Protein AF-A0A371GMK8-F1 (afdb_monomer)

Organism: Mucuna pruriens (NCBI:txid157652)

Sequence (602 aa):
MVLFEYDIVYVNYSAIKGSALAEHLAYHPLTDPQPLYHEFPDEHTTATVEIKPQYENKWTMWFDGASNILGNRIGVVLNSPKDQCFPLSAKLGFDCTNNMEEYEACIMGLLMALEHQAKRLKVYGDSALVIYQLRGEWGTRDVKLILYHDHAKEIMRAFGAISFHHVPREENQMADALATLSATVQVNEGQEITIHVRQQSRVAYCQYLGQDTAEMDLEPWYFDIKKYLEKGEYPKGALENNKRILRRLATGYLLSGTTLYKRNADMTLLRCVDQQEAEQIIEEVHEGTFGTHANGHTLARKILRAGYYWTKVELDCYQYVRKCIKCQIHTDHINVAPHTLHNLTSPWPFSIWGIDMIGPIEPKASNGHRFILVEATFYSTITRSVVVKFIKRDIICSTQFKIRHHNSTPYHPKMNEAVEAANKNIKKIVQTVVVTYKDWQEMLPHALHGYRTSVRTSTGATPYSLVYGTKVVLPVEVEIPSLRVLAEVELEEAEWIQQRLDQLNMIDVKRLNALCHGQLYQKRIKKAFDKKVRPHIFKEGDMVLKKILPNTKDQRGKWVPKYEGSYIVKHAFSGGALILTDAEGHELKYPVNTDAVKEFFP

Solvent-accessible surface area (backbone atoms only — not comparable to full-atom values): 36196 Å² total; per-residue (Å²): 139,86,86,87,86,82,88,80,88,88,75,92,78,88,80,83,75,80,55,63,69,56,50,57,60,67,74,58,76,83,88,74,96,71,82,92,64,99,71,89,81,97,77,83,89,84,89,86,82,89,84,90,80,82,91,57,97,43,29,42,36,35,28,25,34,46,62,50,98,86,44,33,18,21,3,22,37,40,31,44,65,78,76,50,72,50,77,46,59,41,60,51,97,58,96,70,53,46,74,49,28,38,47,48,16,46,43,55,45,53,52,52,36,54,76,72,63,49,51,32,40,40,38,37,28,52,55,54,68,61,36,34,35,75,73,64,78,40,85,77,82,50,77,74,54,39,57,54,53,53,52,44,54,56,60,53,69,74,35,81,40,74,49,74,42,70,44,59,62,90,76,38,52,73,12,48,52,23,18,47,44,42,70,75,53,92,71,61,92,95,61,86,83,90,80,85,88,73,87,77,87,68,80,59,73,83,58,61,65,68,58,86,62,96,61,87,72,90,60,48,79,54,43,68,51,52,45,27,73,75,68,71,50,75,65,90,88,61,50,70,68,55,54,54,47,50,60,64,53,43,71,46,41,48,78,54,92,94,47,45,24,36,53,45,99,85,67,50,65,19,38,55,51,42,72,69,58,45,53,55,53,52,42,44,59,33,73,31,101,80,31,73,65,52,55,15,66,61,41,29,53,52,42,48,73,71,31,43,41,56,96,55,44,56,59,51,31,37,53,52,45,57,35,34,62,72,48,55,28,58,57,88,76,80,44,45,75,92,74,85,85,75,81,86,79,70,94,50,90,86,74,66,78,50,73,54,72,54,62,82,46,81,68,49,27,78,91,62,44,37,44,42,47,41,39,75,86,54,75,56,86,52,51,75,73,56,50,58,47,46,46,51,57,67,60,69,60,27,77,88,77,70,68,84,88,79,81,66,62,89,94,44,67,73,76,46,45,72,48,55,53,48,51,55,52,49,52,54,42,40,70,69,65,41,89,75,68,28,46,49,75,75,36,41,65,57,37,48,50,52,60,32,63,43,66,35,89,61,28,78,43,26,60,42,32,67,75,70,36,46,76,84,85,52,70,64,36,67,80,50,68,32,76,65,54,55,54,65,69,75,52,53,73,69,57,48,50,51,56,50,49,53,41,49,72,49,28,61,62,56,41,50,52,24,50,54,42,26,54,52,41,50,52,50,53,47,58,58,47,57,71,62,36,57,85,77,83,75,46,64,72,41,43,27,31,37,53,59,62,91,84,62,88,60,91,64,60,93,74,57,60,46,33,48,64,73,24,33,29,67,42,60,45,97,86,47,37,30,37,39,19,46,88,90,64,52,68,52,95,62,73,43,47,51,64,47,44,42,84,50,51,127

pLDDT: mean 73.66, std 19.39, range [23.44, 96.5]

Foldseek 3Di:
DDDDDDDDDDDDDDDDDPVVVVVVVVVDDDDDDDDDDPDDDPDDDDDDDDDDDDADQAKEKEKAWDDDPLATWIWMWIAGSVRDIDIDIDGDPDDDDRLVRRLVNLQVRLVVCVVVVGQHYEYEYQPPPLQCLLVVVDDDDDPVVVVSSVSSVVSVVSHNYYHYDHDHVSVRVNGVVRRVVNSVDDDDPPDDDDDDDDDPPDDDPLCVLPDDDVDPPPAFSCRQLLCCVVPVDHPVPDDVVNVVVSVVLNVQWDDDPPWIWGQDPVRQTATEDGPVRLVVLLCCCQPNPVHPLDALQVSLVVNVVVRHDDSCRSVVSNQVSQQPVVNVQADDDQADDQDDQDDPDDLAPPPDKDKDKDAQQPPAAPVGFRMWIDIPPDTDGDDPVVVVVCCVVPPVVPPPVPDDDDDDDPPCCSRRVSRVVVVVQLVVLLVVPDDPSNCSVVCSVVSVVVQQQDQDQLFRGGVVCLRQLDHDCDPVCVVVPDPVNVVCVPDDPVVNVVVSVVSVVCNSVSVVSRVVSNVVVVVVVSSVVVVSHDNDFDDQFFWKWFADDPVDDDVVPPPDGRTDATWTFHDGDPVQWTWTAHPVGDTDPDIDGNSRMDGHDD

Nearest PDB structures (foldseek):
  4e19-assembly2_B  TM=9.389E-01  e=9.738E-11  Halobacterium salinarum NRC-1
  3hst-assembly2_B  TM=9.132E-01  e=1.220E-09  Mycobacterium tuberculosis
  3hst-assembly4_D  TM=9.063E-01  e=1.809E-09  Mycobacterium tuberculosis
  2qkk-assembly6_W  TM=7.598E-01  e=2.844E-06  Homo sapiens
  2qkk-assembly4_N  TM=7.073E-01  e=1.621E-06  Homo sapiens

Structure (mmCIF, N/CA/C/O backbone):
data_AF-A0A371GMK8-F1
#
_entry.id   AF-A0A371GMK8-F1
#
loop_
_atom_site.group_PDB
_atom_site.id
_atom_site.type_symbol
_atom_site.label_atom_id
_atom_site.label_alt_id
_atom_site.label_comp_id
_atom_site.label_asym_id
_atom_site.label_entity_id
_atom_site.label_seq_id
_atom_site.pdbx_PDB_ins_code
_atom_site.Cartn_x
_atom_site.Cartn_y
_atom_site.Cartn_z
_atom_site.occupancy
_atom_site.B_iso_or_equiv
_atom_site.auth_seq_id
_atom_site.auth_comp_id
_atom_site.auth_asym_id
_atom_site.auth_atom_id
_atom_site.pdbx_PDB_model_num
ATOM 1 N N . MET A 1 1 ? -40.755 -25.800 -43.644 1.00 29.25 1 MET A N 1
ATOM 2 C CA . MET A 1 1 ? -39.446 -26.436 -43.912 1.00 29.25 1 MET A CA 1
ATOM 3 C C . MET A 1 1 ? -38.638 -25.440 -44.734 1.00 29.25 1 MET A C 1
ATOM 5 O O . MET A 1 1 ? -39.191 -24.983 -45.720 1.00 29.25 1 MET A O 1
ATOM 9 N N . VAL A 1 2 ? -37.427 -25.005 -44.374 1.00 27.36 2 VAL A N 1
ATOM 10 C CA . VAL A 1 2 ? -36.607 -25.212 -43.154 1.00 27.36 2 VAL A CA 1
ATOM 11 C C . VAL A 1 2 ? -35.685 -23.977 -42.973 1.00 27.36 2 VAL A C 1
ATOM 13 O O . VAL A 1 2 ? -35.776 -23.048 -43.769 1.00 27.36 2 VAL A O 1
ATOM 16 N N . LEU A 1 3 ? -34.869 -23.934 -41.917 1.00 24.88 3 LEU A N 1
ATOM 17 C CA . LEU A 1 3 ? -33.946 -22.838 -41.567 1.00 24.88 3 LEU A CA 1
ATOM 18 C C . LEU A 1 3 ? -32.473 -23.248 -41.847 1.00 24.88 3 LEU A C 1
ATOM 20 O O . LEU A 1 3 ? -32.212 -24.439 -41.990 1.00 24.88 3 LEU A O 1
ATOM 24 N N . PHE A 1 4 ? -31.470 -22.365 -41.925 1.00 32.91 4 PHE A N 1
ATOM 25 C CA . PHE A 1 4 ? -31.437 -20.922 -41.612 1.00 32.91 4 PHE A CA 1
ATOM 26 C C . PHE A 1 4 ? -30.683 -20.130 -42.730 1.00 32.91 4 PHE A C 1
ATOM 28 O O . PHE A 1 4 ? -30.833 -20.517 -43.884 1.00 32.91 4 PHE A O 1
ATOM 35 N N . GLU A 1 5 ? -29.942 -19.018 -42.583 1.00 31.12 5 GLU A N 1
ATOM 36 C CA . GLU A 1 5 ? -29.346 -18.319 -41.425 1.00 31.12 5 GLU A CA 1
ATOM 37 C C . GLU A 1 5 ? -29.302 -16.782 -41.642 1.00 31.12 5 GLU A C 1
ATOM 39 O O . GLU A 1 5 ? -30.121 -16.250 -42.390 1.00 31.12 5 GLU A O 1
ATOM 44 N N . TYR A 1 6 ? -28.430 -16.056 -40.932 1.00 34.12 6 TYR A N 1
ATOM 45 C CA . TYR A 1 6 ? -28.609 -14.642 -40.571 1.00 34.12 6 TYR A CA 1
ATOM 46 C C . TYR A 1 6 ? -27.600 -13.637 -41.156 1.00 34.12 6 TYR A C 1
ATOM 48 O O . TYR A 1 6 ? -26.388 -13.768 -40.978 1.00 34.12 6 TYR A O 1
ATOM 56 N N . ASP A 1 7 ? -28.135 -12.522 -41.665 1.00 34.84 7 ASP A N 1
ATOM 57 C CA . ASP A 1 7 ? -27.496 -11.202 -41.591 1.00 34.84 7 ASP A CA 1
ATOM 58 C C . ASP A 1 7 ? -27.337 -10.747 -40.128 1.00 34.84 7 ASP A C 1
ATOM 60 O O . ASP A 1 7 ? -28.240 -10.933 -39.309 1.00 34.84 7 ASP A O 1
ATOM 64 N N . ILE A 1 8 ? -26.240 -10.049 -39.806 1.00 26.70 8 ILE A N 1
ATOM 65 C CA . ILE A 1 8 ? -26.089 -9.319 -38.535 1.00 26.70 8 ILE A CA 1
ATOM 66 C C . ILE A 1 8 ? -25.799 -7.843 -38.819 1.00 26.70 8 ILE A C 1
ATOM 68 O O . ILE A 1 8 ? -24.727 -7.476 -39.302 1.00 26.70 8 ILE A O 1
ATOM 72 N N . VAL A 1 9 ? -26.745 -6.975 -38.452 1.00 30.33 9 VAL A N 1
ATOM 73 C CA . VAL A 1 9 ? -26.566 -5.517 -38.475 1.00 30.33 9 VAL A CA 1
ATOM 74 C C . VAL A 1 9 ? -25.750 -5.088 -37.253 1.00 30.33 9 VAL A C 1
ATOM 76 O O . VAL A 1 9 ? -26.203 -5.207 -36.116 1.00 30.33 9 VAL A O 1
ATOM 79 N N . TYR A 1 10 ? -24.544 -4.566 -37.480 1.00 27.50 10 TYR A N 1
ATOM 80 C CA . TYR A 1 10 ? -23.678 -4.069 -36.410 1.00 27.50 10 TYR A CA 1
ATOM 81 C C . TYR A 1 10 ? -24.149 -2.704 -35.881 1.00 27.50 10 TYR A C 1
ATOM 83 O O . TYR A 1 10 ? -24.268 -1.741 -36.640 1.00 27.50 10 TYR A O 1
ATOM 91 N N . VAL A 1 11 ? -24.357 -2.603 -34.564 1.00 28.03 11 VAL A N 1
ATOM 92 C CA . VAL A 1 11 ? -24.733 -1.363 -33.865 1.00 28.03 11 VAL A CA 1
ATOM 93 C C . VAL A 1 11 ? -23.648 -0.999 -32.848 1.00 28.03 11 VAL A C 1
ATOM 95 O O . VAL A 1 11 ? -23.206 -1.838 -32.065 1.00 28.03 11 VAL A O 1
ATOM 98 N N . ASN A 1 12 ? -23.210 0.263 -32.856 1.00 24.98 12 ASN A N 1
ATOM 99 C CA . ASN A 1 12 ? -22.135 0.748 -31.986 1.00 24.98 12 ASN A CA 1
ATOM 100 C C . ASN A 1 12 ? -22.540 0.766 -30.502 1.00 24.98 12 ASN A C 1
ATOM 102 O O . ASN A 1 12 ? -23.466 1.483 -30.125 1.00 24.98 12 ASN A O 1
ATOM 106 N N . TYR A 1 13 ? -21.742 0.119 -29.649 1.00 24.75 13 TYR A N 1
ATOM 107 C CA . TYR A 1 13 ? -21.690 0.412 -28.213 1.00 24.75 13 TYR A CA 1
ATOM 108 C C . TYR A 1 13 ? -20.521 1.357 -27.910 1.00 24.75 13 TYR A C 1
ATOM 110 O O . TYR A 1 13 ? -19.365 1.064 -28.212 1.00 24.75 13 TYR A O 1
ATOM 118 N N . SER A 1 14 ? -20.810 2.511 -27.307 1.00 32.16 14 SER A N 1
ATOM 119 C CA . SER A 1 14 ? -19.812 3.543 -27.009 1.00 32.16 14 SER A CA 1
ATOM 120 C C . SER A 1 14 ? -19.111 3.307 -25.664 1.00 32.16 14 SER A C 1
ATOM 122 O O . SER A 1 14 ? -19.607 3.735 -24.621 1.00 32.16 14 SER A O 1
ATOM 124 N N . ALA A 1 15 ? -17.938 2.669 -25.683 1.00 28.58 15 ALA A N 1
ATOM 125 C CA . ALA A 1 15 ? -17.062 2.563 -24.512 1.00 28.58 15 ALA A CA 1
ATOM 126 C C . ALA A 1 15 ? -16.266 3.865 -24.265 1.00 28.58 15 ALA A C 1
ATOM 128 O O . ALA A 1 15 ? -15.869 4.556 -25.206 1.00 28.58 15 ALA A O 1
ATOM 129 N N . ILE A 1 16 ? -16.034 4.214 -22.993 1.00 34.72 16 ILE A N 1
ATOM 130 C CA . ILE A 1 16 ? -15.416 5.489 -22.576 1.00 34.72 16 ILE A CA 1
ATOM 131 C C . ILE A 1 16 ? -13.918 5.320 -22.256 1.00 34.72 16 ILE A C 1
ATOM 133 O O . ILE A 1 16 ? -13.437 4.241 -21.919 1.00 34.72 16 ILE A O 1
ATOM 137 N N . LYS A 1 17 ? -13.166 6.412 -22.438 1.00 33.75 17 LYS A N 1
ATOM 138 C CA . LYS A 1 17 ? -11.697 6.476 -22.467 1.00 33.75 17 LYS A CA 1
ATOM 139 C C . LYS A 1 17 ? -11.039 6.220 -21.107 1.00 33.75 17 LYS A C 1
ATOM 141 O O . LYS A 1 17 ? -11.490 6.729 -20.086 1.00 33.75 17 LYS A O 1
ATOM 146 N N . GLY A 1 18 ? -9.833 5.652 -21.140 1.00 30.67 18 GLY A N 1
ATOM 147 C CA . GLY A 1 18 ? -8.887 5.658 -20.014 1.00 30.67 18 GLY A CA 1
ATOM 148 C C . GLY A 1 18 ? -8.249 7.023 -19.687 1.00 30.67 18 GLY A C 1
ATOM 149 O O . GLY A 1 18 ? -7.242 7.051 -18.987 1.00 30.67 18 GLY A O 1
ATOM 150 N N . SER A 1 19 ? -8.784 8.152 -20.182 1.00 36.00 19 SER A N 1
ATOM 151 C CA . SER A 1 19 ? -8.229 9.490 -19.899 1.00 36.00 19 SER A CA 1
ATOM 152 C C . SER A 1 19 ? -8.435 9.911 -18.444 1.00 36.00 19 SER A C 1
ATOM 154 O O . SER A 1 19 ? -7.519 10.462 -17.840 1.00 36.00 19 SER A O 1
ATOM 156 N N . ALA A 1 20 ? -9.579 9.553 -17.849 1.00 35.72 20 ALA A N 1
ATOM 157 C CA . ALA A 1 20 ? -9.951 9.963 -16.495 1.00 35.72 20 ALA A CA 1
ATOM 158 C C . ALA A 1 20 ? -8.929 9.536 -15.421 1.00 35.72 20 ALA A C 1
ATOM 160 O O . ALA A 1 20 ? -8.712 10.259 -14.450 1.00 35.72 20 ALA A O 1
ATOM 161 N N . LEU A 1 21 ? -8.253 8.394 -15.608 1.00 35.22 21 LEU A N 1
ATOM 162 C CA . LEU A 1 21 ? -7.215 7.922 -14.684 1.00 35.22 21 LEU A CA 1
ATOM 163 C C . LEU A 1 21 ? -5.913 8.741 -14.796 1.00 35.22 21 LEU A C 1
ATOM 165 O O . LEU A 1 21 ? -5.189 8.882 -13.815 1.00 35.22 21 LEU A O 1
ATOM 169 N N . ALA A 1 22 ? -5.621 9.298 -15.975 1.00 36.75 22 ALA A N 1
ATOM 170 C CA . ALA A 1 22 ? -4.493 10.206 -16.182 1.00 36.75 22 ALA A CA 1
ATOM 171 C C . ALA A 1 22 ? -4.813 11.628 -15.689 1.00 36.75 22 ALA A C 1
ATOM 173 O O . ALA A 1 22 ? -3.964 12.266 -15.074 1.00 36.75 22 ALA A O 1
ATOM 174 N N . GLU A 1 23 ? -6.045 12.099 -15.899 1.00 37.91 23 GLU A N 1
ATOM 175 C CA . GLU A 1 23 ? -6.520 13.400 -15.411 1.00 37.91 23 GLU A CA 1
ATOM 176 C C . GLU A 1 23 ? -6.554 13.444 -13.873 1.00 37.91 23 GLU A C 1
ATOM 178 O O . GLU A 1 23 ? -6.075 14.408 -13.279 1.00 37.91 23 GLU A O 1
ATOM 183 N N . HIS A 1 24 ? -7.012 12.381 -13.200 1.00 39.41 24 HIS A N 1
ATOM 184 C CA . HIS A 1 24 ? -7.031 12.330 -11.732 1.00 39.41 24 HIS A CA 1
ATOM 185 C C . HIS A 1 24 ? -5.626 12.439 -11.107 1.00 39.41 24 HIS A C 1
ATOM 187 O O . HIS A 1 24 ? -5.460 13.129 -10.102 1.00 39.41 24 HIS A O 1
ATOM 193 N N . LEU A 1 25 ? -4.611 11.829 -11.734 1.00 37.97 25 LEU A N 1
ATOM 194 C CA . LEU A 1 25 ? -3.207 11.940 -11.313 1.00 37.97 25 LEU A CA 1
ATOM 195 C C . LEU A 1 25 ? -2.590 13.317 -11.618 1.00 37.97 25 LEU A C 1
ATOM 197 O O . LEU A 1 25 ? -1.637 13.710 -10.953 1.00 37.97 25 LEU A O 1
ATOM 201 N N . ALA A 1 26 ? -3.128 14.067 -12.585 1.00 38.50 26 ALA A N 1
ATOM 202 C CA . ALA A 1 26 ? -2.687 15.430 -12.886 1.00 38.50 26 ALA A CA 1
ATOM 203 C C . ALA A 1 26 ? -3.272 16.483 -11.921 1.00 38.50 26 ALA A C 1
ATOM 205 O O . ALA A 1 26 ? -2.661 17.528 -11.713 1.00 38.50 26 ALA A O 1
ATOM 206 N N . TYR A 1 27 ? -4.432 16.214 -11.307 1.00 31.53 27 TYR A N 1
ATOM 207 C CA . TYR A 1 27 ? -5.093 17.138 -10.372 1.00 31.53 27 TYR A CA 1
ATOM 208 C C . TYR A 1 27 ? -4.591 17.070 -8.917 1.00 31.53 27 TYR A C 1
ATOM 210 O O . TYR A 1 27 ? -4.997 17.905 -8.109 1.00 31.53 27 TYR A O 1
ATOM 218 N N . HIS A 1 28 ? -3.706 16.126 -8.577 1.00 36.06 28 HIS A N 1
ATOM 219 C CA . HIS A 1 28 ? -3.144 15.975 -7.227 1.00 36.06 28 HIS A CA 1
ATOM 220 C C . HIS A 1 28 ? -1.606 15.878 -7.241 1.00 36.06 28 HIS A C 1
ATOM 222 O O . HIS A 1 28 ? -1.058 14.799 -7.004 1.00 36.06 28 HIS A O 1
ATOM 228 N N . PRO A 1 29 ? -0.885 16.985 -7.504 1.00 33.91 29 PRO A N 1
ATOM 229 C CA . PRO A 1 29 ? 0.551 17.039 -7.253 1.00 33.91 29 PRO A CA 1
ATOM 230 C C . PRO A 1 29 ? 0.831 16.890 -5.749 1.00 33.91 29 PRO A C 1
ATOM 232 O O . PRO A 1 29 ? 0.186 17.535 -4.923 1.00 33.91 29 PRO A O 1
ATOM 235 N N . LEU A 1 30 ? 1.809 16.055 -5.393 1.00 35.69 30 LEU A N 1
ATOM 236 C CA . LEU A 1 30 ? 2.304 15.951 -4.020 1.00 35.69 30 LEU A CA 1
ATOM 237 C C . LEU A 1 30 ? 3.174 17.173 -3.708 1.00 35.69 30 LEU A C 1
ATOM 239 O O . LEU A 1 30 ? 4.274 17.308 -4.239 1.00 35.69 30 LEU A O 1
ATOM 243 N N . THR A 1 31 ? 2.675 18.068 -2.860 1.00 37.25 31 THR A N 1
ATOM 244 C CA . THR A 1 31 ? 3.431 19.221 -2.365 1.00 37.25 31 THR A CA 1
ATOM 245 C C . THR A 1 31 ? 4.178 18.867 -1.084 1.00 37.25 31 THR A C 1
ATOM 247 O O . THR A 1 31 ? 3.604 18.965 -0.005 1.00 37.25 31 THR A O 1
ATOM 250 N N . ASP A 1 32 ? 5.458 18.521 -1.212 1.00 32.06 32 ASP A N 1
ATOM 251 C CA . ASP A 1 32 ? 6.490 19.006 -0.289 1.00 32.06 32 ASP A CA 1
ATOM 252 C C . ASP A 1 32 ? 7.877 18.971 -0.969 1.00 32.06 32 ASP A C 1
ATOM 254 O O . ASP A 1 32 ? 8.165 18.032 -1.719 1.00 32.06 32 ASP A O 1
ATOM 258 N N . PRO A 1 33 ? 8.738 19.990 -0.779 1.00 38.16 33 PRO A N 1
ATOM 259 C CA . PRO A 1 33 ? 10.019 20.083 -1.472 1.00 38.16 33 PRO A CA 1
ATOM 260 C C . PRO A 1 33 ? 11.140 19.356 -0.711 1.00 38.16 33 PRO A C 1
ATOM 262 O O . PRO A 1 33 ? 11.664 19.855 0.284 1.00 38.16 33 PRO A O 1
ATOM 265 N N . GLN A 1 34 ? 11.578 18.209 -1.232 1.00 29.97 34 GLN A N 1
ATOM 266 C CA . GLN A 1 34 ? 12.856 17.583 -0.870 1.00 29.97 34 GLN A CA 1
ATOM 267 C C . GLN A 1 34 ? 13.809 17.556 -2.082 1.00 29.97 34 GLN A C 1
ATOM 269 O O . GLN A 1 34 ? 13.345 17.619 -3.224 1.00 29.97 34 GLN A O 1
ATOM 274 N N . PRO A 1 35 ? 15.140 17.578 -1.861 1.00 29.05 35 PRO A N 1
ATOM 275 C CA . PRO A 1 35 ? 16.109 17.923 -2.902 1.00 29.05 35 PRO A CA 1
ATOM 276 C C . PRO A 1 35 ? 16.185 16.905 -4.047 1.00 29.05 35 PRO A C 1
ATOM 278 O O . PRO A 1 35 ? 16.013 15.703 -3.858 1.00 29.05 35 PRO A O 1
ATOM 281 N N . LEU A 1 36 ? 16.497 17.416 -5.243 1.00 27.81 36 LEU A N 1
ATOM 282 C CA . LEU A 1 36 ? 16.625 16.644 -6.480 1.00 27.81 36 LEU A CA 1
ATOM 283 C C . LEU A 1 36 ? 17.795 15.650 -6.423 1.00 27.81 36 LEU A C 1
ATOM 285 O O . LEU A 1 36 ? 18.936 16.004 -6.711 1.00 27.81 36 LEU A O 1
ATOM 289 N N . TYR A 1 37 ? 17.484 14.385 -6.146 1.00 25.62 37 TYR A N 1
ATOM 290 C CA . TYR A 1 37 ? 18.328 13.251 -6.515 1.00 25.62 37 TYR A CA 1
ATOM 291 C C . TYR A 1 37 ? 17.810 12.652 -7.829 1.00 25.62 37 TYR A C 1
ATOM 293 O O . TYR A 1 37 ? 16.623 12.366 -7.970 1.00 25.62 37 TYR A O 1
ATOM 301 N N . HIS A 1 38 ? 18.691 12.502 -8.820 1.00 31.52 38 HIS A N 1
ATOM 302 C CA . HIS A 1 38 ? 18.325 12.165 -10.204 1.00 31.52 38 HIS A CA 1
ATOM 303 C C . HIS A 1 38 ? 18.179 10.654 -10.476 1.00 31.52 38 HIS A C 1
ATOM 305 O O . HIS A 1 38 ? 18.562 10.161 -11.535 1.00 31.52 38 HIS A O 1
ATOM 311 N N . GLU A 1 39 ? 17.553 9.927 -9.552 1.00 30.17 39 GLU A N 1
ATOM 312 C CA . GLU A 1 39 ? 17.098 8.546 -9.751 1.00 30.17 39 GLU A CA 1
ATOM 313 C C . GLU A 1 39 ? 15.608 8.449 -9.382 1.00 30.17 39 GLU A C 1
ATOM 315 O O . GLU A 1 39 ? 15.138 9.183 -8.518 1.00 30.17 39 GLU A O 1
ATOM 320 N N . PHE A 1 40 ? 14.838 7.588 -10.061 1.00 31.05 40 PHE A N 1
ATOM 321 C CA . PHE A 1 40 ? 13.386 7.439 -9.852 1.00 31.05 40 PHE A CA 1
ATOM 322 C C . PHE A 1 40 ? 13.070 6.101 -9.148 1.00 31.05 40 PHE A C 1
ATOM 324 O O . PHE A 1 40 ? 13.074 5.070 -9.830 1.00 31.05 40 PHE A O 1
ATOM 331 N N . PRO A 1 41 ? 12.769 6.080 -7.833 1.00 34.69 41 PRO A N 1
ATOM 332 C CA . PRO A 1 41 ? 12.475 4.860 -7.087 1.00 34.69 41 PRO A CA 1
ATOM 333 C C . PRO A 1 41 ? 10.975 4.749 -6.751 1.00 34.69 41 PRO A C 1
ATOM 335 O O . PRO A 1 41 ? 10.469 5.432 -5.863 1.00 34.69 41 PRO A O 1
ATOM 338 N N . ASP A 1 42 ? 10.260 3.858 -7.443 1.00 29.08 42 ASP A N 1
ATOM 339 C CA . ASP A 1 42 ? 8.850 3.542 -7.155 1.00 29.08 42 ASP A CA 1
ATOM 340 C C . ASP A 1 42 ? 8.728 2.528 -5.992 1.00 29.08 42 ASP A C 1
ATOM 342 O O . ASP A 1 42 ? 8.452 1.346 -6.213 1.00 29.08 42 ASP A O 1
ATOM 346 N N . GLU A 1 43 ? 8.895 2.974 -4.743 1.00 34.34 43 GLU A N 1
ATOM 347 C CA . GLU A 1 43 ? 8.590 2.164 -3.551 1.00 34.34 43 GLU A CA 1
ATOM 348 C C . GLU A 1 43 ? 7.599 2.846 -2.603 1.00 34.34 43 GLU A C 1
ATOM 350 O O . GLU A 1 43 ? 7.723 4.032 -2.328 1.00 34.34 43 GLU A O 1
ATOM 355 N N . HIS A 1 44 ? 6.659 2.063 -2.050 1.00 29.61 44 HIS A N 1
ATOM 356 C CA . HIS A 1 44 ? 6.308 2.091 -0.621 1.00 29.61 44 HIS A CA 1
ATOM 357 C C . HIS A 1 44 ? 5.335 0.957 -0.223 1.00 29.61 44 HIS A C 1
ATOM 359 O O . HIS A 1 44 ? 4.348 0.673 -0.902 1.00 29.61 44 HIS A O 1
ATOM 365 N N . THR A 1 45 ? 5.612 0.379 0.952 1.00 26.75 45 THR A N 1
ATOM 366 C CA . THR A 1 45 ? 4.714 -0.391 1.838 1.00 26.75 45 THR A CA 1
ATOM 367 C C . THR A 1 45 ? 4.137 -1.726 1.334 1.00 26.75 45 THR A C 1
ATOM 369 O O . THR A 1 45 ? 3.102 -1.800 0.669 1.00 26.75 45 THR A O 1
ATOM 372 N N . THR A 1 46 ? 4.701 -2.829 1.839 1.00 24.19 46 THR A N 1
ATOM 373 C CA . THR A 1 46 ? 4.097 -4.170 1.793 1.00 24.19 46 THR A CA 1
ATOM 374 C C . THR A 1 46 ? 3.810 -4.730 3.188 1.00 24.19 46 THR A C 1
ATOM 376 O O . THR A 1 46 ? 4.724 -5.182 3.862 1.00 24.19 46 THR A O 1
ATOM 379 N N . ALA A 1 47 ? 2.533 -4.824 3.571 1.00 25.23 47 ALA A N 1
ATOM 380 C CA . ALA A 1 47 ? 2.087 -5.748 4.624 1.00 25.23 47 ALA A CA 1
ATOM 381 C C . ALA A 1 47 ? 1.753 -7.128 4.022 1.00 25.23 47 ALA A C 1
ATOM 383 O O . ALA A 1 47 ? 1.293 -7.191 2.875 1.00 25.23 47 ALA A O 1
ATOM 384 N N . THR A 1 48 ? 1.959 -8.213 4.767 1.00 26.77 48 THR A N 1
ATOM 385 C CA . THR A 1 48 ? 1.726 -9.600 4.323 1.00 26.77 48 THR A CA 1
ATOM 386 C C . THR A 1 48 ? 0.865 -10.325 5.359 1.00 26.77 48 THR A C 1
ATOM 388 O O . THR A 1 48 ? 1.019 -10.085 6.550 1.00 26.77 48 THR A O 1
ATOM 391 N N . VAL A 1 49 ? -0.057 -11.179 4.907 1.00 23.44 49 VAL A N 1
ATOM 392 C CA . VAL A 1 49 ? -0.880 -12.051 5.761 1.00 23.44 49 VAL A CA 1
ATOM 393 C C . VAL A 1 49 ? -0.829 -13.454 5.169 1.00 23.44 49 VAL A C 1
ATOM 395 O O . VAL A 1 49 ? -1.015 -13.621 3.963 1.00 23.44 49 VAL A O 1
ATOM 398 N N . GLU A 1 50 ? -0.539 -14.439 6.012 1.00 27.36 50 GLU A N 1
ATOM 399 C CA . GLU A 1 50 ? -0.386 -15.844 5.634 1.00 27.36 50 GLU A CA 1
ATOM 400 C C . GLU A 1 50 ? -1.721 -16.600 5.618 1.00 27.36 50 GLU A C 1
ATOM 402 O O . GLU A 1 50 ? -2.682 -16.227 6.291 1.00 27.36 50 GLU A O 1
ATOM 407 N N . ILE A 1 51 ? -1.753 -17.723 4.895 1.00 25.20 51 ILE A N 1
ATOM 408 C CA . ILE A 1 51 ? -2.828 -18.717 4.960 1.00 25.20 51 ILE A CA 1
ATOM 409 C C . ILE A 1 51 ? -2.179 -20.081 5.220 1.00 25.20 51 ILE A C 1
ATOM 411 O O . ILE A 1 51 ? -1.502 -20.619 4.346 1.00 25.20 51 ILE A O 1
ATOM 415 N N . LYS A 1 52 ? -2.390 -20.650 6.413 1.00 27.11 52 LYS A N 1
ATOM 416 C CA . LYS A 1 52 ? -1.897 -21.988 6.787 1.00 27.11 52 LYS A CA 1
ATOM 417 C C . LYS A 1 52 ? -2.898 -23.088 6.394 1.00 27.11 52 LYS A C 1
ATOM 419 O O . LYS A 1 52 ? -4.061 -22.991 6.787 1.00 27.11 52 LYS A O 1
ATOM 424 N N . PRO A 1 53 ? -2.467 -24.169 5.715 1.00 32.38 53 PRO A N 1
ATOM 425 C CA . PRO A 1 53 ? -3.290 -25.356 5.507 1.00 32.38 53 PRO A CA 1
ATOM 426 C C . PRO A 1 53 ? -2.804 -26.585 6.302 1.00 32.38 53 PRO A C 1
ATOM 428 O O . PRO A 1 53 ? -1.749 -27.136 6.017 1.00 32.38 53 PRO A O 1
ATOM 431 N N . GLN A 1 54 ? -3.675 -27.051 7.204 1.00 31.03 54 GLN A N 1
ATOM 432 C CA . GLN A 1 54 ? -3.913 -28.451 7.613 1.00 31.03 54 GLN A CA 1
ATOM 433 C C . GLN A 1 54 ? -2.780 -29.295 8.251 1.00 31.03 54 GLN A C 1
ATOM 435 O O . GLN A 1 54 ? -1.631 -29.347 7.824 1.00 31.03 54 GLN A O 1
ATOM 440 N N . TYR A 1 55 ? -3.169 -30.034 9.295 1.00 37.91 55 TYR A N 1
ATOM 441 C CA . TYR A 1 55 ? -2.287 -30.810 10.165 1.00 37.91 55 TYR A CA 1
ATOM 442 C C . TYR A 1 55 ? -1.761 -32.101 9.515 1.00 37.91 55 TYR A C 1
ATOM 444 O O . TYR A 1 55 ? -2.517 -33.035 9.248 1.00 37.91 55 TYR A O 1
ATOM 452 N N . GLU A 1 56 ? -0.437 -32.218 9.413 1.00 49.09 56 GLU A N 1
ATOM 453 C CA . GLU A 1 56 ? 0.244 -33.512 9.510 1.00 49.09 56 GLU A CA 1
ATOM 454 C C . GLU A 1 56 ? 0.787 -33.690 10.934 1.00 49.09 56 GLU A C 1
ATOM 456 O O . GLU A 1 56 ? 1.153 -32.716 11.587 1.00 49.09 56 GLU A O 1
ATOM 461 N N . ASN A 1 57 ? 0.933 -34.932 11.402 1.00 62.66 57 ASN A N 1
ATOM 462 C CA . ASN A 1 57 ? 1.466 -35.224 12.738 1.00 62.66 57 ASN A CA 1
ATOM 463 C C . ASN A 1 57 ? 3.012 -35.086 12.776 1.00 62.66 57 ASN A C 1
ATOM 465 O O . ASN A 1 57 ? 3.745 -36.078 12.852 1.00 62.66 57 ASN A O 1
ATOM 469 N N . LYS A 1 58 ? 3.508 -33.854 12.587 1.00 80.56 58 LYS A N 1
ATOM 470 C CA . LYS A 1 58 ? 4.923 -33.466 12.418 1.00 80.56 58 LYS A CA 1
ATOM 471 C C . LYS A 1 58 ? 5.186 -32.137 13.135 1.00 80.56 58 LYS A C 1
ATOM 473 O O . LYS A 1 58 ? 4.365 -31.232 13.042 1.00 80.56 58 LYS A O 1
ATOM 478 N N . TRP A 1 59 ? 6.321 -32.013 13.818 1.00 93.25 59 TRP A N 1
ATOM 479 C CA . TRP A 1 59 ? 6.746 -30.748 14.429 1.00 93.25 59 TRP A CA 1
ATOM 480 C C . TRP A 1 59 ? 7.298 -29.795 13.359 1.00 93.25 59 TRP A C 1
ATOM 482 O O . TRP A 1 59 ? 7.865 -30.254 12.360 1.00 93.25 59 TRP A O 1
ATOM 492 N N . THR A 1 60 ? 7.183 -28.483 13.577 1.00 93.75 60 THR A N 1
ATOM 493 C CA . THR A 1 60 ? 7.860 -27.465 12.751 1.00 93.75 60 THR A CA 1
ATOM 494 C C . THR A 1 60 ? 8.746 -26.580 13.614 1.00 93.75 60 THR A C 1
ATOM 496 O O . THR A 1 60 ? 8.255 -26.026 14.592 1.00 93.75 60 THR A O 1
ATOM 499 N N . MET A 1 61 ? 9.999 -26.395 13.224 1.00 94.94 61 MET A N 1
ATOM 500 C CA . MET A 1 61 ? 10.952 -25.477 13.845 1.00 94.94 61 MET A CA 1
ATOM 501 C C . MET A 1 61 ? 11.293 -24.366 12.853 1.00 94.94 61 MET A C 1
ATOM 503 O O . MET A 1 61 ? 11.527 -24.655 11.683 1.00 94.94 61 MET A O 1
ATOM 507 N N . TRP A 1 62 ? 11.354 -23.129 13.330 1.00 96.50 62 TRP A N 1
ATOM 508 C CA . TRP A 1 62 ? 11.811 -21.948 12.595 1.00 96.50 62 TRP A CA 1
ATOM 509 C C . TRP A 1 62 ? 12.982 -21.336 13.362 1.00 96.50 62 TRP A C 1
ATOM 511 O O . TRP A 1 62 ? 12.938 -21.344 14.594 1.00 96.50 62 TRP A O 1
ATOM 521 N N . PHE A 1 63 ? 14.012 -20.840 12.677 1.00 95.75 63 PHE A N 1
ATOM 522 C CA . PHE A 1 63 ? 15.191 -20.232 13.307 1.00 95.75 63 PHE A CA 1
ATOM 523 C C . PHE A 1 63 ? 15.682 -18.997 12.534 1.00 95.75 63 PHE A C 1
ATOM 525 O O . PHE A 1 63 ? 15.491 -18.930 11.323 1.00 95.75 63 PHE A O 1
ATOM 532 N N . ASP A 1 64 ? 16.314 -18.051 13.232 1.00 94.25 64 ASP A N 1
ATOM 533 C CA . ASP A 1 64 ? 16.991 -16.865 12.674 1.00 94.25 64 ASP A CA 1
ATOM 534 C C . ASP A 1 64 ? 18.211 -16.485 13.538 1.00 94.25 64 ASP A C 1
ATOM 536 O O . ASP A 1 64 ? 18.156 -16.603 14.771 1.00 94.25 64 ASP A O 1
ATOM 540 N N . GLY A 1 65 ? 19.294 -16.031 12.896 1.00 89.38 65 GLY A N 1
ATOM 541 C CA . GLY A 1 65 ? 20.513 -15.514 13.535 1.00 89.38 65 GLY A CA 1
ATOM 542 C C . GLY A 1 65 ? 20.853 -14.084 13.086 1.00 89.38 65 GLY A C 1
ATOM 543 O O . GLY A 1 65 ? 21.002 -13.816 11.893 1.00 89.38 65 GLY A O 1
ATOM 544 N N . ALA A 1 66 ? 21.020 -13.159 14.039 1.00 84.75 66 ALA A N 1
ATOM 545 C CA . ALA A 1 66 ? 20.974 -11.714 13.782 1.00 84.75 66 ALA A CA 1
ATOM 546 C C . ALA A 1 66 ? 22.221 -10.942 14.269 1.00 84.75 66 ALA A C 1
ATOM 548 O O . ALA A 1 66 ? 22.173 -10.204 15.261 1.00 84.75 66 ALA A O 1
ATOM 549 N N . SER A 1 67 ? 23.312 -11.012 13.504 1.00 80.56 67 SER A N 1
ATOM 550 C CA . SER A 1 67 ? 24.599 -10.387 13.844 1.00 80.56 67 SER A CA 1
ATOM 551 C C . SER A 1 67 ? 24.607 -8.872 13.602 1.00 80.56 67 SER A C 1
ATOM 553 O O . SER A 1 67 ? 24.432 -8.427 12.465 1.00 80.56 67 SER A O 1
ATOM 555 N N . ASN A 1 68 ? 24.806 -8.040 14.637 1.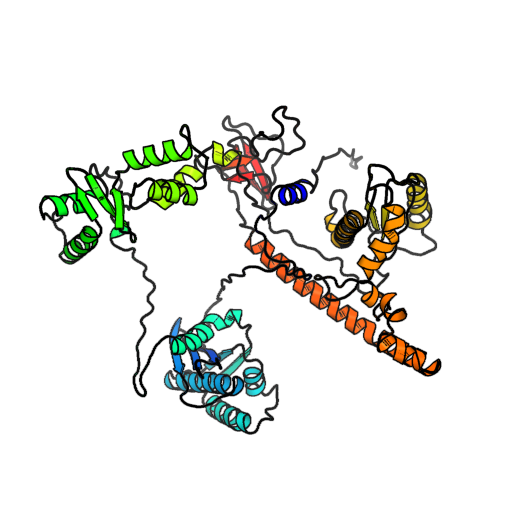00 75.44 68 ASN A N 1
ATOM 556 C CA . ASN A 1 68 ? 24.976 -6.586 14.464 1.00 75.44 68 ASN A CA 1
ATOM 557 C C . ASN A 1 68 ? 25.687 -5.890 15.649 1.00 75.44 68 ASN A C 1
ATOM 559 O O . ASN A 1 68 ? 26.139 -6.518 16.599 1.00 75.44 68 ASN A O 1
ATOM 563 N N . ILE A 1 69 ? 25.753 -4.552 15.608 1.00 66.69 69 ILE A N 1
ATOM 564 C CA . ILE A 1 69 ? 26.412 -3.685 16.609 1.00 66.69 69 ILE A CA 1
ATOM 565 C C . ILE A 1 69 ? 25.845 -3.873 18.039 1.00 66.69 69 ILE A C 1
ATOM 567 O O . ILE A 1 69 ? 26.527 -3.581 19.017 1.00 66.69 69 ILE A O 1
ATOM 571 N N . LEU A 1 70 ? 24.616 -4.385 18.190 1.00 63.44 70 LEU A N 1
ATOM 572 C CA . LEU A 1 70 ? 23.993 -4.683 19.491 1.00 63.44 70 LEU A CA 1
ATOM 573 C C . LEU A 1 70 ? 24.387 -6.075 20.042 1.00 63.44 70 LEU A C 1
ATOM 575 O O . LEU A 1 70 ? 23.879 -6.512 21.082 1.00 63.44 70 LEU A O 1
ATOM 579 N N . GLY A 1 71 ? 25.296 -6.767 19.352 1.00 75.62 71 GLY A N 1
ATOM 580 C CA . GLY A 1 71 ? 25.782 -8.109 19.648 1.00 75.62 71 GLY A CA 1
ATOM 581 C C . GLY A 1 71 ? 25.098 -9.191 18.814 1.00 75.62 71 GLY A C 1
ATOM 582 O O . GLY A 1 71 ? 24.355 -8.910 17.873 1.00 75.62 71 GLY A O 1
ATOM 583 N N . ASN A 1 72 ? 25.340 -10.431 19.226 1.00 84.00 72 ASN A N 1
ATOM 584 C CA . ASN A 1 72 ? 25.048 -11.644 18.467 1.00 84.00 72 ASN A CA 1
ATOM 585 C C . ASN A 1 72 ? 23.836 -12.342 19.103 1.00 84.00 72 ASN A C 1
ATOM 587 O O . ASN A 1 72 ? 23.750 -12.414 20.335 1.00 84.00 72 ASN A O 1
ATOM 591 N N . ARG A 1 73 ? 22.840 -12.764 18.320 1.00 88.31 73 ARG A N 1
ATOM 592 C CA . ARG A 1 73 ? 21.507 -13.143 18.834 1.00 88.31 73 ARG A CA 1
ATOM 593 C C . ARG A 1 73 ? 20.836 -14.210 17.984 1.00 88.31 73 ARG A C 1
ATOM 595 O O . ARG A 1 73 ? 20.985 -14.224 16.767 1.00 88.31 73 ARG A O 1
ATOM 602 N N . ILE A 1 74 ? 20.032 -15.042 18.642 1.00 90.75 74 ILE A N 1
ATOM 603 C CA . ILE A 1 74 ? 19.287 -16.132 18.009 1.00 90.75 74 ILE A CA 1
ATOM 604 C C . ILE A 1 74 ? 17.813 -16.113 18.425 1.00 90.75 74 ILE A C 1
ATOM 606 O O . ILE A 1 74 ? 17.483 -15.834 19.584 1.00 90.75 74 ILE A O 1
ATOM 610 N N . GLY A 1 75 ? 16.935 -16.435 17.479 1.00 91.75 75 GLY A N 1
ATOM 611 C CA . GLY A 1 75 ? 15.501 -16.617 17.687 1.00 91.75 75 GLY A CA 1
ATOM 612 C C . GLY A 1 75 ? 15.046 -17.969 17.151 1.00 91.75 75 GLY A C 1
ATOM 613 O O . GLY A 1 75 ? 15.452 -18.370 16.063 1.00 91.75 75 GLY A O 1
ATOM 614 N N . VAL A 1 76 ? 14.210 -18.686 17.907 1.00 93.12 76 VAL A N 1
ATOM 615 C CA . VAL A 1 76 ? 13.690 -20.007 17.517 1.00 93.12 76 VAL A CA 1
ATOM 616 C C . VAL A 1 76 ? 12.206 -20.130 17.858 1.00 93.12 76 VAL A C 1
ATOM 618 O O . VAL A 1 76 ? 11.776 -19.762 18.949 1.00 93.12 76 VAL A O 1
ATOM 621 N N . VAL A 1 77 ? 11.423 -20.708 16.945 1.00 92.75 77 VAL A N 1
ATOM 622 C CA . VAL A 1 77 ? 10.009 -21.050 17.156 1.00 92.75 77 VAL A CA 1
ATOM 623 C C . VAL A 1 77 ? 9.793 -22.537 16.897 1.00 92.75 77 VAL A C 1
ATOM 625 O O . VAL A 1 77 ? 9.794 -22.975 15.746 1.00 92.75 77 VAL A O 1
ATOM 628 N N . LEU A 1 78 ? 9.553 -23.320 17.948 1.00 92.81 78 LEU A N 1
ATOM 629 C CA . LEU A 1 78 ? 9.182 -24.729 17.831 1.00 92.81 78 LEU A CA 1
ATOM 630 C C . LEU A 1 78 ? 7.665 -24.896 18.007 1.00 92.81 78 LEU A C 1
ATOM 632 O O . LEU A 1 78 ? 7.117 -24.618 19.068 1.00 92.81 78 LEU A O 1
ATOM 636 N N . ASN A 1 79 ? 6.973 -25.395 16.983 1.00 91.50 79 ASN A N 1
ATOM 637 C CA . ASN A 1 79 ? 5.548 -25.725 17.043 1.00 91.50 79 ASN A CA 1
ATOM 638 C C . ASN A 1 79 ? 5.345 -27.242 17.079 1.00 91.50 79 ASN A C 1
ATOM 640 O O . ASN A 1 79 ? 5.865 -27.985 16.237 1.00 91.50 79 ASN A O 1
ATOM 644 N N . SER A 1 80 ? 4.534 -27.684 18.035 1.00 89.00 80 SER A N 1
ATOM 645 C CA . SER A 1 80 ? 4.050 -29.062 18.132 1.00 89.00 80 SER A CA 1
ATOM 646 C C . SER A 1 80 ? 2.950 -29.375 17.105 1.00 89.00 80 SER A C 1
ATOM 648 O O . SER A 1 80 ? 2.248 -28.466 16.666 1.00 89.00 80 SER A O 1
ATOM 650 N N . PRO A 1 81 ? 2.672 -30.664 16.820 1.00 83.00 81 PRO A N 1
ATOM 651 C CA . PRO A 1 81 ? 1.504 -31.095 16.038 1.00 83.00 81 PRO A CA 1
ATOM 652 C C . PRO A 1 81 ? 0.129 -30.761 16.655 1.00 83.00 81 PRO A C 1
ATOM 654 O O . PRO A 1 81 ? -0.894 -31.186 16.123 1.00 83.00 81 PRO A O 1
ATOM 657 N N . LYS A 1 82 ? 0.095 -30.081 17.811 1.00 79.44 82 LYS A N 1
ATOM 658 C CA . LYS A 1 82 ? -1.111 -29.643 18.533 1.00 79.44 82 LYS A CA 1
ATOM 659 C C . LYS A 1 82 ? -1.216 -28.109 18.600 1.00 79.44 82 LYS A C 1
ATOM 661 O O . LYS A 1 82 ? -1.880 -27.593 19.494 1.00 79.44 82 LYS A O 1
ATOM 666 N N . ASP A 1 83 ? -0.490 -27.401 17.734 1.00 73.38 83 ASP A N 1
ATOM 667 C CA . ASP A 1 83 ? -0.371 -25.934 17.676 1.00 73.38 83 ASP A CA 1
ATOM 668 C C . ASP A 1 83 ? 0.072 -25.251 18.991 1.00 73.38 83 ASP A C 1
ATOM 670 O O . ASP A 1 83 ? -0.015 -24.033 19.140 1.00 73.38 83 ASP A O 1
ATOM 674 N N . GLN A 1 84 ? 0.643 -26.007 19.939 1.00 83.38 84 GLN A N 1
ATOM 675 C CA . GLN A 1 84 ? 1.417 -25.418 21.035 1.00 83.38 84 GLN A CA 1
ATOM 676 C C . GLN A 1 84 ? 2.754 -24.919 20.478 1.00 83.38 84 GLN A C 1
ATOM 678 O O . GLN A 1 84 ? 3.506 -25.711 19.900 1.00 83.38 84 GLN A O 1
ATOM 683 N N . CYS A 1 85 ? 3.008 -23.624 20.661 1.00 85.38 85 CYS A N 1
ATOM 684 C CA . CYS A 1 85 ? 4.210 -22.905 20.252 1.00 85.38 85 CYS A CA 1
ATOM 685 C C . CYS A 1 85 ? 5.151 -22.714 21.450 1.00 85.38 85 CYS A C 1
ATOM 687 O O . CYS A 1 85 ? 4.733 -22.212 22.494 1.00 85.38 85 CYS A O 1
ATOM 689 N N . PHE A 1 86 ? 6.424 -23.047 21.259 1.00 88.69 86 PHE A N 1
ATOM 690 C CA . PHE A 1 86 ? 7.519 -22.904 22.213 1.00 88.69 86 PHE A CA 1
ATOM 691 C C . PHE A 1 86 ? 8.549 -21.926 21.613 1.00 88.69 86 PHE A C 1
ATOM 693 O O . PHE A 1 86 ? 9.332 -22.317 20.743 1.00 88.69 86 PHE A O 1
ATOM 700 N N . PRO A 1 87 ? 8.489 -20.630 21.975 1.00 89.69 87 PRO A N 1
ATOM 701 C CA . PRO A 1 87 ? 9.432 -19.625 21.501 1.00 89.69 87 PRO A CA 1
ATOM 702 C C . PRO A 1 87 ? 10.680 -19.570 22.392 1.00 89.69 87 PRO A C 1
ATOM 704 O O . PRO A 1 87 ? 10.572 -19.589 23.617 1.00 89.69 87 PRO A O 1
ATOM 707 N N . LEU A 1 88 ? 11.850 -19.408 21.778 1.00 87.50 88 LEU A N 1
ATOM 708 C CA . LEU A 1 88 ? 13.117 -19.112 22.445 1.00 87.50 88 LEU A CA 1
ATOM 709 C C . LEU A 1 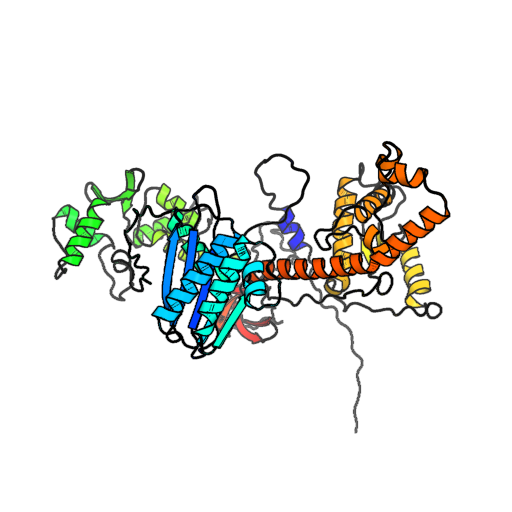88 ? 13.757 -17.876 21.805 1.00 87.50 88 LEU A C 1
ATOM 711 O O . LEU A 1 88 ? 13.716 -17.685 20.592 1.00 87.50 88 LEU A O 1
ATOM 715 N N . SER A 1 89 ? 14.368 -17.048 22.642 1.00 89.12 89 SER A N 1
ATOM 716 C CA . SER A 1 89 ? 15.122 -15.858 22.256 1.00 89.12 89 SER A CA 1
ATOM 717 C C . SER A 1 89 ? 16.349 -15.798 23.154 1.00 89.12 89 SER A C 1
ATOM 719 O O . SER A 1 89 ? 16.197 -15.759 24.375 1.00 89.12 89 SER A O 1
ATOM 721 N N . ALA A 1 90 ? 17.548 -15.770 22.577 1.00 84.50 90 ALA A N 1
ATOM 722 C CA . ALA A 1 90 ? 18.794 -15.702 23.335 1.00 84.50 90 ALA A CA 1
ATOM 723 C C . ALA A 1 90 ? 19.769 -14.678 22.740 1.00 84.50 90 ALA A C 1
ATOM 725 O O . ALA A 1 90 ? 19.667 -14.279 21.576 1.00 84.50 90 ALA A O 1
ATOM 726 N N . LYS A 1 91 ? 20.717 -14.241 23.571 1.00 85.81 91 LYS A N 1
ATOM 727 C CA . LYS A 1 91 ? 21.868 -13.426 23.183 1.00 85.81 91 LYS A CA 1
ATOM 728 C C . LYS A 1 91 ? 23.127 -14.256 23.408 1.00 85.81 91 LYS A C 1
ATOM 730 O O . LYS A 1 91 ? 23.300 -14.815 24.487 1.00 85.81 91 LYS A O 1
ATOM 735 N N . LEU A 1 92 ? 23.990 -14.332 22.402 1.00 84.06 92 LEU A N 1
ATOM 736 C CA . LEU A 1 92 ? 25.261 -15.040 22.487 1.00 84.06 92 LEU A CA 1
ATOM 737 C C . LEU A 1 92 ? 26.304 -14.116 23.130 1.00 84.06 92 LEU A C 1
ATOM 739 O O . LEU A 1 92 ? 26.485 -12.973 22.708 1.00 84.06 92 LEU A O 1
ATOM 743 N N . GLY A 1 93 ? 26.982 -14.608 24.169 1.00 80.00 93 GLY A N 1
ATOM 744 C CA . GLY A 1 93 ? 28.016 -13.872 24.910 1.00 80.00 93 GLY A CA 1
ATOM 745 C C . GLY A 1 93 ? 29.399 -13.872 24.246 1.00 80.00 93 GLY A C 1
ATOM 746 O O . GLY A 1 93 ? 30.389 -13.594 24.914 1.00 80.00 93 GLY A O 1
ATOM 747 N N . PHE A 1 94 ? 29.487 -14.246 22.968 1.00 82.81 94 PHE A N 1
ATOM 748 C CA . PHE A 1 94 ? 30.739 -14.499 22.252 1.00 82.81 94 PHE A CA 1
ATOM 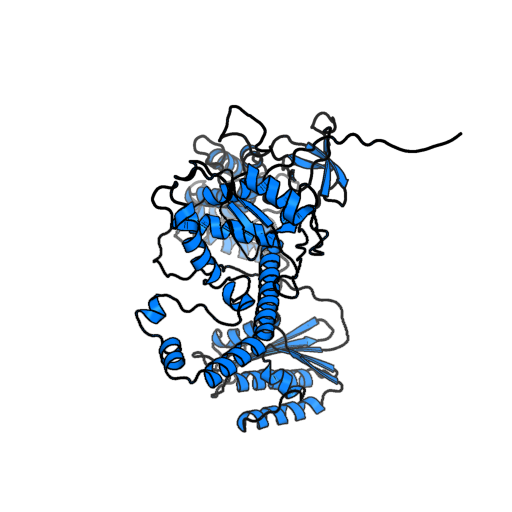749 C C . PHE A 1 94 ? 30.662 -14.058 20.785 1.00 82.81 94 PHE A C 1
ATOM 751 O O . PHE A 1 94 ? 29.585 -14.022 20.182 1.00 82.81 94 PHE A O 1
ATOM 758 N N . ASP A 1 95 ? 31.819 -13.722 20.209 1.00 80.12 95 ASP A N 1
ATOM 759 C CA . ASP A 1 95 ? 31.927 -13.180 18.853 1.00 80.12 95 ASP A CA 1
ATOM 760 C C . ASP A 1 95 ? 31.633 -14.228 17.772 1.00 80.12 95 ASP A C 1
ATOM 762 O O . ASP A 1 95 ? 32.338 -15.231 17.628 1.00 80.12 95 ASP A O 1
ATOM 766 N N . CYS A 1 96 ? 30.605 -13.950 16.973 1.00 82.81 96 CYS A N 1
ATOM 767 C CA . CYS A 1 96 ? 30.147 -14.766 15.858 1.00 82.81 96 CYS A CA 1
ATOM 768 C C . CYS A 1 96 ? 30.249 -13.993 14.534 1.00 82.81 96 CYS A C 1
ATOM 770 O O . CYS A 1 96 ? 30.420 -12.776 14.504 1.00 82.81 96 CYS A O 1
ATOM 772 N N . THR A 1 97 ? 30.117 -14.703 13.414 1.00 85.56 97 THR A N 1
ATOM 773 C CA . THR A 1 97 ? 29.675 -14.097 12.147 1.00 85.56 97 THR A CA 1
ATOM 774 C C . THR A 1 97 ? 28.218 -14.481 11.906 1.00 85.56 97 THR A C 1
ATOM 776 O O . THR A 1 97 ? 27.762 -15.474 12.471 1.00 85.56 97 THR A O 1
ATOM 779 N N . ASN A 1 98 ? 27.495 -13.775 11.027 1.00 86.62 98 ASN A N 1
ATOM 780 C CA . ASN A 1 98 ? 26.079 -14.079 10.770 1.00 86.62 98 ASN A CA 1
ATOM 781 C C . ASN A 1 98 ? 25.841 -15.567 10.448 1.00 86.62 98 ASN A C 1
ATOM 783 O O . ASN A 1 98 ? 24.973 -16.188 11.041 1.00 86.62 98 ASN A O 1
ATOM 787 N N . ASN A 1 99 ? 26.690 -16.178 9.612 1.00 89.81 99 ASN A N 1
ATOM 788 C CA . ASN A 1 99 ? 26.600 -17.609 9.292 1.00 89.81 99 ASN A CA 1
ATOM 789 C C . ASN A 1 99 ? 26.767 -18.527 10.521 1.00 89.81 99 ASN A C 1
ATOM 791 O O . ASN A 1 99 ? 26.239 -19.632 10.514 1.00 89.81 99 ASN A O 1
ATOM 795 N N . MET A 1 100 ? 27.518 -18.113 11.547 1.00 89.50 100 MET A N 1
ATOM 796 C CA . MET A 1 100 ? 27.681 -18.877 12.792 1.00 89.50 100 MET A CA 1
ATOM 797 C C . MET A 1 100 ? 26.453 -18.729 13.692 1.00 89.50 100 MET A C 1
ATOM 799 O O . MET A 1 100 ? 26.000 -19.724 14.239 1.00 89.50 100 MET A O 1
ATOM 803 N N . GLU A 1 101 ? 25.867 -17.532 13.786 1.00 89.94 101 GLU A N 1
ATOM 804 C CA . GLU A 1 101 ? 24.630 -17.297 14.556 1.00 89.94 101 GLU A CA 1
ATOM 805 C C . GLU A 1 101 ? 23.444 -18.070 13.978 1.00 89.94 101 GLU A C 1
ATOM 807 O O . GLU A 1 101 ? 22.624 -18.600 14.715 1.00 89.94 101 GLU A O 1
ATOM 812 N N . GLU A 1 102 ? 23.390 -18.196 12.656 1.00 92.31 102 GLU A N 1
ATOM 813 C CA . GLU A 1 102 ? 22.390 -18.987 11.934 1.00 92.31 102 GLU A CA 1
ATOM 814 C C . GLU A 1 102 ? 22.554 -20.495 12.205 1.00 92.31 102 GLU A C 1
ATOM 816 O O . GLU A 1 102 ? 21.574 -21.225 12.366 1.00 92.31 102 GLU A O 1
ATOM 821 N N . TYR A 1 103 ? 23.801 -20.970 12.320 1.00 94.06 103 TYR A N 1
ATOM 822 C CA . TYR A 1 103 ? 24.095 -22.335 12.762 1.00 94.06 103 TYR A CA 1
ATOM 823 C C . TYR A 1 103 ? 23.754 -22.549 14.246 1.00 94.06 103 TYR A C 1
ATOM 825 O O . TYR A 1 103 ? 23.154 -23.571 14.566 1.00 94.06 103 TYR A O 1
ATOM 833 N N . GLU A 1 104 ? 24.070 -21.601 15.133 1.00 93.38 104 GLU A N 1
ATOM 834 C CA . GLU A 1 104 ? 23.706 -21.630 16.560 1.00 93.38 104 GLU A CA 1
ATOM 835 C C . GLU A 1 104 ? 22.184 -21.641 16.759 1.00 93.38 104 GLU A C 1
ATOM 837 O O . GLU A 1 104 ? 21.655 -22.488 17.477 1.00 93.38 104 GLU A O 1
ATOM 842 N N . ALA A 1 105 ? 21.451 -20.770 16.060 1.00 93.88 105 ALA A N 1
ATOM 843 C CA . ALA A 1 105 ? 19.990 -20.728 16.077 1.00 93.88 105 ALA A CA 1
ATOM 844 C C . ALA A 1 105 ? 19.387 -22.064 15.614 1.00 93.88 105 ALA A C 1
ATOM 846 O O . ALA A 1 105 ? 18.476 -22.604 16.252 1.00 93.88 105 ALA A O 1
ATOM 847 N N . CYS A 1 106 ? 19.937 -22.645 14.542 1.00 95.81 106 CYS A N 1
ATOM 848 C CA . CYS A 1 106 ? 19.535 -23.964 14.078 1.00 95.81 106 CYS A CA 1
ATOM 849 C C . CYS A 1 106 ? 19.851 -25.061 15.114 1.00 95.81 106 CYS A C 1
ATOM 851 O O . CYS A 1 106 ? 18.982 -25.870 15.430 1.00 95.81 106 CYS A O 1
ATOM 853 N N . ILE A 1 107 ? 21.065 -25.110 15.667 1.00 94.88 107 ILE A N 1
ATOM 854 C CA . ILE A 1 107 ? 21.491 -26.142 16.628 1.00 94.88 107 ILE A CA 1
ATOM 855 C C . ILE A 1 107 ? 20.670 -26.063 17.919 1.00 94.88 107 ILE A C 1
ATOM 857 O O . ILE A 1 107 ? 20.131 -27.078 18.359 1.00 94.88 107 ILE A O 1
ATOM 861 N N . MET A 1 108 ? 20.484 -24.865 18.471 1.00 93.62 108 MET A N 1
ATOM 862 C CA . MET A 1 108 ? 19.669 -24.628 19.663 1.00 93.62 108 MET A CA 1
ATOM 863 C C . MET A 1 108 ? 18.216 -25.090 19.461 1.00 93.62 108 MET A C 1
ATOM 865 O O . MET A 1 108 ? 17.636 -25.735 20.335 1.00 93.62 108 MET A O 1
ATOM 869 N N . GLY A 1 109 ? 17.632 -24.839 18.283 1.00 94.69 109 GLY A N 1
ATOM 870 C CA . GLY A 1 109 ? 16.296 -25.337 17.950 1.00 94.69 109 GLY A CA 1
ATOM 871 C C . GLY A 1 109 ? 16.219 -26.854 17.746 1.00 94.69 109 GLY A C 1
ATOM 872 O O . GLY A 1 109 ? 15.215 -27.464 18.120 1.00 94.69 109 GLY A O 1
ATOM 873 N N . LEU A 1 110 ? 17.274 -27.488 17.221 1.00 95.19 110 LEU A N 1
ATOM 874 C CA . LEU A 1 110 ? 17.357 -28.950 17.137 1.00 95.19 110 LEU A CA 1
ATOM 875 C C . LEU A 1 110 ? 17.441 -29.587 18.534 1.00 95.19 110 LEU A C 1
ATOM 877 O O . LEU A 1 110 ? 16.757 -30.579 18.781 1.00 95.19 110 LEU A O 1
ATOM 881 N N . LEU A 1 111 ? 18.221 -29.008 19.453 1.00 93.56 111 LEU A N 1
ATOM 882 C CA . LEU A 1 111 ? 18.318 -29.468 20.844 1.00 93.56 111 LEU A CA 1
ATOM 883 C C . LEU A 1 111 ? 16.967 -29.343 21.566 1.00 93.56 111 LEU A C 1
ATOM 885 O O . LEU A 1 111 ? 16.451 -30.343 22.065 1.00 93.56 111 LEU A O 1
ATOM 889 N N . MET A 1 112 ? 16.328 -28.171 21.498 1.00 92.81 112 MET A N 1
ATOM 890 C CA . MET A 1 112 ? 14.974 -27.938 22.021 1.00 92.81 112 MET A CA 1
ATOM 891 C C . MET A 1 112 ? 13.952 -28.949 21.460 1.00 92.81 112 MET A C 1
ATOM 893 O O . MET A 1 112 ? 13.109 -29.481 22.185 1.00 92.81 112 MET A O 1
ATOM 897 N N . ALA A 1 113 ? 14.028 -29.270 20.164 1.00 93.44 113 ALA A N 1
ATOM 898 C CA . ALA A 1 113 ? 13.148 -30.263 19.553 1.00 93.44 113 ALA A CA 1
ATOM 899 C C . ALA A 1 113 ? 13.380 -31.690 20.096 1.00 93.44 113 ALA A C 1
ATOM 901 O O . ALA A 1 113 ? 12.422 -32.462 20.188 1.00 93.44 113 ALA A O 1
ATOM 902 N N . LEU A 1 114 ? 14.605 -32.044 20.501 1.00 92.00 114 LEU A N 1
ATOM 903 C CA . LEU A 1 114 ? 14.892 -33.317 21.176 1.00 92.00 114 LEU A CA 1
ATOM 904 C C . LEU A 1 114 ? 14.403 -33.337 22.630 1.00 92.00 114 LEU A C 1
ATOM 906 O O . LEU A 1 114 ? 13.841 -34.351 23.049 1.00 92.00 114 LEU A O 1
ATOM 910 N N . GLU A 1 115 ? 14.521 -32.233 23.371 1.00 91.50 115 GLU A N 1
ATOM 911 C CA . GLU A 1 115 ? 13.955 -32.092 24.724 1.00 91.50 115 GLU A CA 1
ATOM 912 C C . GLU A 1 115 ? 12.427 -32.276 24.715 1.00 91.50 115 GLU A C 1
ATOM 914 O O . GLU A 1 115 ? 11.870 -33.027 25.519 1.00 91.50 115 GLU A O 1
ATOM 919 N N . HIS A 1 116 ? 11.751 -31.699 23.716 1.00 90.31 116 HIS A N 1
ATOM 920 C CA . HIS A 1 116 ? 10.326 -31.915 23.443 1.00 90.31 116 HIS A CA 1
ATOM 921 C C . HIS A 1 116 ? 9.997 -33.264 22.758 1.00 90.31 116 HIS A C 1
ATOM 923 O O . HIS A 1 116 ? 8.849 -33.505 22.370 1.00 90.31 116 HIS A O 1
ATOM 929 N N . GLN A 1 117 ? 10.970 -34.176 22.640 1.00 89.81 117 GLN A N 1
ATOM 930 C CA . GLN A 1 117 ? 10.824 -35.548 22.128 1.00 89.81 117 GLN A CA 1
ATOM 931 C C . GLN A 1 117 ? 10.279 -35.638 20.683 1.00 89.81 117 GLN A C 1
ATOM 933 O O . GLN A 1 117 ? 9.596 -36.600 20.304 1.00 89.81 117 GLN A O 1
ATOM 938 N N . ALA A 1 118 ? 10.573 -34.641 19.844 1.00 89.44 118 ALA A N 1
ATOM 939 C CA . ALA A 1 118 ? 10.063 -34.539 18.481 1.00 89.44 118 ALA A CA 1
ATOM 940 C C . ALA A 1 118 ? 10.684 -35.590 17.540 1.00 89.44 118 ALA A C 1
ATOM 942 O O . ALA A 1 118 ? 11.744 -35.395 16.959 1.00 89.44 118 ALA A O 1
ATOM 943 N N . LYS A 1 119 ? 9.982 -36.704 17.294 1.00 87.62 119 LYS A N 1
ATOM 944 C CA . LYS A 1 119 ? 10.475 -37.782 16.404 1.00 87.62 119 LYS A CA 1
ATOM 945 C C . LYS A 1 119 ? 10.465 -37.446 14.903 1.00 87.62 119 LYS A C 1
ATOM 947 O O . LYS A 1 119 ? 11.078 -38.173 14.121 1.00 87.62 119 LYS A O 1
ATOM 952 N N . ARG A 1 120 ? 9.732 -36.406 14.482 1.00 91.19 120 ARG A N 1
ATOM 953 C CA . ARG A 1 120 ? 9.610 -35.965 13.078 1.00 91.19 120 ARG A CA 1
ATOM 954 C C . ARG A 1 120 ? 9.559 -34.441 13.001 1.00 91.19 120 ARG A C 1
ATOM 956 O O . ARG A 1 120 ? 8.612 -33.862 13.536 1.00 91.19 120 ARG A O 1
ATOM 963 N N . LEU A 1 121 ? 10.517 -33.825 12.308 1.00 94.38 121 LEU A N 1
ATOM 964 C CA . LEU A 1 121 ? 10.720 -32.372 12.295 1.00 94.38 121 LEU A CA 1
ATOM 965 C C . LEU A 1 121 ? 10.827 -31.807 10.864 1.00 94.38 121 LEU A C 1
ATOM 967 O O . LEU A 1 121 ? 11.554 -32.336 10.020 1.00 94.38 121 LEU A O 1
ATOM 971 N N . LYS A 1 122 ? 10.111 -30.713 10.588 1.00 94.62 122 LYS A N 1
ATOM 972 C CA . LYS A 1 122 ? 10.384 -29.812 9.456 1.00 94.62 122 LYS A CA 1
ATOM 973 C C . LYS A 1 122 ? 11.091 -28.573 10.010 1.00 94.62 122 LYS A C 1
ATOM 975 O O . LYS A 1 122 ? 10.533 -27.918 10.884 1.00 94.62 122 LYS A O 1
ATOM 980 N N . VAL A 1 123 ? 12.292 -28.276 9.530 1.00 95.44 123 VAL A N 1
ATOM 981 C CA . VAL A 1 123 ? 13.074 -27.093 9.913 1.00 95.44 123 VAL A CA 1
ATOM 982 C C . VAL A 1 123 ? 12.971 -26.050 8.805 1.00 95.44 123 VAL A C 1
ATOM 984 O O . VAL A 1 123 ? 13.104 -26.397 7.630 1.00 95.44 123 VAL A O 1
ATOM 987 N N . TYR A 1 124 ? 12.750 -24.796 9.180 1.00 95.81 124 TYR A N 1
ATOM 988 C CA . TYR A 1 124 ? 12.590 -23.643 8.302 1.00 95.81 124 TYR A CA 1
ATOM 989 C C . TYR A 1 124 ? 13.549 -22.518 8.714 1.00 95.81 124 TYR A C 1
ATOM 991 O O . TYR A 1 124 ? 13.796 -22.327 9.903 1.00 95.81 124 TYR A O 1
ATOM 999 N N . GLY A 1 125 ? 14.064 -21.778 7.734 1.00 92.81 125 GLY A N 1
ATOM 1000 C CA . GLY A 1 125 ? 14.868 -20.56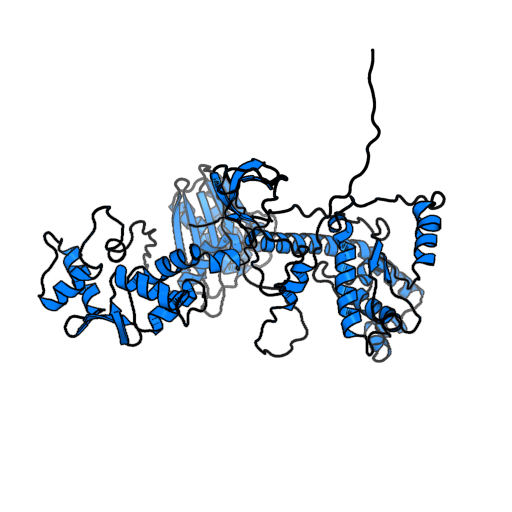6 7.930 1.00 92.81 125 GLY A CA 1
ATOM 1001 C C . GLY A 1 125 ? 15.228 -19.925 6.585 1.00 92.81 125 GLY A C 1
ATOM 1002 O O . GLY A 1 125 ? 15.224 -20.611 5.558 1.00 92.81 125 GLY A O 1
ATOM 1003 N N . ASP A 1 126 ? 15.517 -18.625 6.566 1.00 90.06 126 ASP A N 1
ATOM 1004 C CA . ASP A 1 126 ? 15.914 -17.880 5.358 1.00 90.06 126 ASP A CA 1
ATOM 1005 C C . ASP A 1 126 ? 17.430 -17.888 5.090 1.00 90.06 126 ASP A C 1
ATOM 1007 O O . ASP A 1 126 ? 17.892 -17.472 4.025 1.00 90.06 126 ASP A O 1
ATOM 1011 N N . SER A 1 127 ? 18.213 -18.499 5.984 1.00 92.44 127 SER A N 1
ATOM 1012 C CA . SER A 1 127 ? 19.634 -18.771 5.763 1.00 92.44 127 SER A CA 1
ATOM 1013 C C . SER A 1 127 ? 19.871 -19.853 4.703 1.00 92.44 127 SER A C 1
ATOM 1015 O O . SER A 1 127 ? 20.078 -21.035 5.001 1.00 92.44 127 SER A O 1
ATOM 1017 N N . ALA A 1 128 ? 19.868 -19.457 3.427 1.00 90.56 128 ALA A N 1
ATOM 1018 C CA . ALA A 1 128 ? 20.120 -20.355 2.296 1.00 90.56 128 ALA A CA 1
ATOM 1019 C C . ALA A 1 128 ? 21.391 -21.202 2.488 1.00 90.56 128 ALA A C 1
ATOM 1021 O O . ALA A 1 128 ? 21.374 -22.406 2.237 1.00 90.56 128 ALA A O 1
ATOM 1022 N N . LEU A 1 129 ? 22.472 -20.594 2.987 1.00 92.44 129 LEU A N 1
ATOM 1023 C CA . LEU A 1 129 ? 23.748 -21.272 3.218 1.00 92.44 129 LEU A CA 1
ATOM 1024 C C . LEU A 1 129 ? 23.615 -22.429 4.217 1.00 92.44 129 LEU A C 1
ATOM 1026 O O . LEU A 1 129 ? 24.040 -23.540 3.901 1.00 92.44 129 LEU A O 1
ATOM 1030 N N . VAL A 1 130 ? 23.003 -22.191 5.382 1.00 92.62 130 VAL A N 1
ATOM 1031 C CA . VAL A 1 130 ? 22.836 -23.214 6.428 1.00 92.62 130 VAL A CA 1
ATOM 1032 C C . VAL A 1 130 ? 21.879 -24.310 5.958 1.00 92.62 130 VAL A C 1
ATOM 1034 O O . VAL A 1 130 ? 22.198 -25.493 6.073 1.00 92.62 130 VAL A O 1
ATOM 1037 N N . ILE A 1 131 ? 20.752 -23.946 5.335 1.00 95.00 131 ILE A N 1
ATOM 1038 C CA . ILE A 1 131 ? 19.776 -24.916 4.819 1.00 95.00 131 ILE A CA 1
ATOM 1039 C C . ILE A 1 131 ? 20.396 -25.831 3.751 1.00 95.00 131 ILE A C 1
ATOM 1041 O O . ILE A 1 131 ? 20.309 -27.055 3.873 1.00 95.00 131 ILE A O 1
ATOM 1045 N N . TYR A 1 132 ? 21.032 -25.280 2.710 1.00 92.38 132 TYR A N 1
ATOM 1046 C CA . TYR A 1 132 ? 21.590 -26.098 1.625 1.00 92.38 132 TYR A CA 1
ATOM 1047 C C . TYR A 1 132 ? 22.822 -26.901 2.065 1.00 92.38 132 TYR A C 1
ATOM 1049 O O . TYR A 1 132 ? 23.023 -28.013 1.571 1.00 92.38 132 TYR A O 1
ATOM 1057 N N . GLN A 1 133 ? 23.607 -26.412 3.034 1.00 92.81 133 GLN A N 1
ATOM 1058 C CA . GLN A 1 133 ? 24.666 -27.213 3.652 1.00 92.81 133 GLN A CA 1
ATOM 1059 C C . GLN A 1 133 ? 24.087 -28.374 4.472 1.00 92.81 133 GLN A C 1
ATOM 1061 O O . GLN A 1 133 ? 24.510 -29.513 4.272 1.00 92.81 133 GLN A O 1
ATOM 1066 N N . LEU A 1 134 ? 23.103 -28.153 5.351 1.00 91.81 134 LEU A N 1
ATOM 1067 C CA . LEU A 1 134 ? 22.516 -29.220 6.182 1.00 91.81 134 LEU A CA 1
ATOM 1068 C C . LEU A 1 134 ? 21.758 -30.282 5.371 1.00 91.81 134 LEU A C 1
ATOM 1070 O O . LEU A 1 134 ? 21.746 -31.452 5.751 1.00 91.81 134 LEU A O 1
ATOM 1074 N N . ARG A 1 135 ? 21.201 -29.919 4.209 1.00 91.50 135 ARG A N 1
ATOM 1075 C CA . ARG A 1 135 ? 20.686 -30.889 3.225 1.00 91.50 135 ARG A CA 1
ATOM 1076 C C . ARG A 1 135 ? 21.772 -31.711 2.518 1.00 91.50 135 ARG A C 1
ATOM 1078 O O . ARG A 1 135 ? 21.450 -32.730 1.917 1.00 91.50 135 ARG A O 1
ATOM 1085 N N . GLY A 1 136 ? 23.028 -31.264 2.545 1.00 87.12 136 GLY A N 1
ATOM 1086 C CA . GLY A 1 136 ? 24.124 -31.838 1.759 1.00 87.12 136 GLY A CA 1
ATOM 1087 C C . GLY A 1 136 ? 24.137 -31.416 0.284 1.00 87.12 136 GLY A C 1
ATOM 1088 O O . GLY A 1 136 ? 24.895 -31.988 -0.493 1.00 87.12 136 GLY A O 1
ATOM 1089 N N . GLU A 1 137 ? 23.329 -30.425 -0.112 1.00 88.94 137 GLU A N 1
ATOM 1090 C CA . GLU A 1 137 ? 23.347 -29.861 -1.470 1.00 88.94 137 GLU A CA 1
ATOM 1091 C C . GLU A 1 137 ? 24.588 -28.980 -1.693 1.00 88.94 137 GLU A C 1
ATOM 1093 O O . GLU A 1 137 ? 25.150 -28.962 -2.789 1.00 88.94 137 GLU A O 1
ATOM 1098 N N . TRP A 1 138 ? 25.030 -28.247 -0.663 1.00 89.62 138 TRP A N 1
ATOM 1099 C CA . TRP A 1 138 ? 26.207 -27.370 -0.705 1.00 89.62 138 TRP A CA 1
ATOM 1100 C C . TRP A 1 138 ? 27.323 -27.880 0.217 1.00 89.62 138 TRP A C 1
ATOM 1102 O O . TRP A 1 138 ? 27.076 -28.360 1.321 1.00 89.62 138 TRP A O 1
ATOM 1112 N N . GLY A 1 139 ? 28.578 -27.737 -0.221 1.00 83.44 139 GLY A N 1
ATOM 1113 C CA . GLY A 1 139 ? 29.755 -28.137 0.555 1.00 83.44 139 GLY A CA 1
ATOM 1114 C C . GLY A 1 139 ? 30.260 -27.041 1.498 1.00 83.44 139 GLY A C 1
ATOM 1115 O O . GLY A 1 139 ? 30.486 -25.904 1.079 1.00 83.44 139 GLY A O 1
ATOM 1116 N N . THR A 1 140 ? 30.504 -27.397 2.757 1.00 87.06 140 THR A N 1
ATOM 1117 C CA . THR A 1 140 ? 31.072 -26.510 3.782 1.00 87.06 140 THR A CA 1
ATOM 1118 C C . THR A 1 140 ? 32.597 -26.453 3.638 1.00 87.06 140 THR A C 1
ATOM 1120 O O . THR A 1 140 ? 33.265 -27.476 3.760 1.00 87.06 140 THR A O 1
ATOM 1123 N N . ARG A 1 141 ? 33.155 -25.271 3.332 1.00 82.81 141 ARG A N 1
ATOM 1124 C CA . ARG A 1 141 ? 34.608 -25.067 3.107 1.00 82.81 141 ARG A CA 1
ATOM 1125 C C . ARG A 1 141 ? 35.318 -24.258 4.197 1.00 82.81 141 ARG A C 1
ATOM 1127 O O . ARG A 1 141 ? 36.541 -24.294 4.267 1.00 82.81 141 ARG A O 1
ATOM 1134 N N . ASP A 1 142 ? 34.574 -23.508 5.006 1.00 85.69 142 ASP A N 1
ATOM 1135 C CA . ASP A 1 142 ? 35.125 -22.750 6.132 1.00 85.69 142 ASP A CA 1
ATOM 1136 C C . ASP A 1 142 ? 35.347 -23.697 7.318 1.00 85.69 142 ASP A C 1
ATOM 1138 O O . ASP A 1 142 ? 34.406 -24.341 7.782 1.00 85.69 142 ASP A O 1
ATOM 1142 N N . VAL A 1 143 ? 36.586 -23.762 7.813 1.00 85.94 143 VAL A N 1
ATOM 1143 C CA . VAL A 1 143 ? 37.003 -24.618 8.937 1.00 85.94 143 VAL A CA 1
ATOM 1144 C C . VAL A 1 143 ? 36.158 -24.374 10.193 1.00 85.94 143 VAL A C 1
ATOM 1146 O O . VAL A 1 143 ? 35.862 -25.323 10.914 1.00 85.94 143 VAL A O 1
ATOM 1149 N N . LYS A 1 144 ? 35.712 -23.134 10.439 1.00 85.44 144 LYS A N 1
ATOM 1150 C CA . LYS A 1 144 ? 34.831 -22.818 11.573 1.00 85.44 144 LYS A CA 1
ATOM 1151 C C . LYS A 1 144 ? 33.416 -23.360 11.364 1.00 85.44 144 LYS A C 1
ATOM 1153 O O . LYS A 1 144 ? 32.822 -23.878 12.302 1.00 85.44 144 LYS A O 1
ATOM 1158 N N . LEU A 1 145 ? 32.884 -23.276 10.142 1.00 89.69 145 LEU A N 1
ATOM 1159 C CA . LEU A 1 145 ? 31.534 -23.762 9.824 1.00 89.69 145 LEU A CA 1
ATOM 1160 C C . LEU A 1 145 ? 31.462 -25.290 9.699 1.00 89.69 145 LEU A C 1
ATOM 1162 O O . LEU A 1 145 ? 30.399 -25.852 9.933 1.00 89.69 145 LEU A O 1
ATOM 1166 N N . ILE A 1 146 ? 32.568 -25.975 9.383 1.00 89.31 146 ILE A N 1
ATOM 1167 C CA . ILE A 1 146 ? 32.628 -27.449 9.370 1.00 89.31 146 ILE A CA 1
ATOM 1168 C C . ILE A 1 146 ? 32.271 -28.023 10.751 1.00 89.31 146 ILE A C 1
ATOM 1170 O O . ILE A 1 146 ? 31.481 -28.960 10.826 1.00 89.31 146 ILE A O 1
ATOM 1174 N N . LEU A 1 147 ? 32.765 -27.419 11.839 1.00 89.75 147 LEU A N 1
ATOM 1175 C CA . LEU A 1 147 ? 32.461 -27.856 13.210 1.00 89.75 147 LEU A CA 1
ATOM 1176 C C . LEU A 1 147 ? 30.957 -27.772 13.523 1.00 89.75 147 LEU A C 1
ATOM 1178 O O . LEU A 1 147 ? 30.371 -28.748 13.989 1.00 89.75 147 LEU A O 1
ATOM 1182 N N . TYR A 1 148 ? 30.316 -26.643 13.200 1.00 92.25 148 TYR A N 1
ATOM 1183 C CA . TYR A 1 148 ? 28.865 -26.484 13.345 1.00 92.25 148 TYR A CA 1
ATOM 1184 C C . TYR A 1 148 ? 28.081 -27.452 12.441 1.00 92.25 148 TYR A C 1
ATOM 1186 O O . TYR A 1 148 ? 27.089 -28.041 12.871 1.00 92.25 148 TYR A O 1
ATOM 1194 N N . HIS A 1 149 ? 28.535 -27.655 11.200 1.00 93.56 149 HIS A N 1
ATOM 1195 C CA . HIS A 1 149 ? 27.894 -28.537 10.220 1.00 93.56 149 HIS A CA 1
ATOM 1196 C C . HIS A 1 149 ? 27.898 -30.000 10.662 1.00 93.56 149 HIS A C 1
ATOM 1198 O O . HIS A 1 149 ? 26.873 -30.674 10.560 1.00 93.56 149 HIS A O 1
ATOM 1204 N N . ASP A 1 150 ? 29.025 -30.495 11.171 1.00 91.38 150 ASP A N 1
ATOM 1205 C CA . ASP A 1 150 ? 29.144 -31.880 11.620 1.00 91.38 150 ASP A CA 1
ATOM 1206 C C . ASP A 1 150 ? 28.455 -32.117 12.972 1.00 91.38 150 ASP A C 1
ATOM 1208 O O . ASP A 1 150 ? 27.813 -33.157 13.137 1.00 91.38 150 ASP A O 1
ATOM 1212 N N . HIS A 1 151 ? 28.461 -31.143 13.891 1.00 93.50 151 HIS A N 1
ATOM 1213 C CA . HIS A 1 151 ? 27.688 -31.240 15.135 1.00 93.50 151 HIS A CA 1
ATOM 1214 C C . HIS A 1 151 ? 26.170 -31.229 14.875 1.00 93.50 151 HIS A C 1
ATOM 1216 O O . HIS A 1 151 ? 25.442 -32.086 15.377 1.00 93.50 151 HIS A O 1
ATOM 1222 N N . ALA A 1 152 ? 25.681 -30.343 14.000 1.00 93.44 152 ALA A N 1
ATOM 1223 C CA . ALA A 1 152 ? 24.281 -30.348 13.580 1.00 93.44 152 ALA A CA 1
ATOM 1224 C C . ALA A 1 152 ? 23.884 -31.678 12.905 1.00 93.44 152 ALA A C 1
ATOM 1226 O O . ALA A 1 152 ? 22.822 -32.225 13.206 1.00 93.44 152 ALA A O 1
ATOM 1227 N N . LYS A 1 153 ? 24.751 -32.258 12.057 1.00 93.38 153 LYS A N 1
ATOM 1228 C CA . LYS A 1 153 ? 24.545 -33.602 11.476 1.00 93.38 153 LYS A CA 1
ATOM 1229 C C . LYS A 1 153 ? 24.531 -34.722 12.511 1.00 93.38 153 LYS A C 1
ATOM 1231 O O . LYS A 1 153 ? 23.863 -35.729 12.282 1.00 93.38 153 LYS A O 1
ATOM 1236 N N . GLU A 1 154 ? 25.280 -34.603 13.601 1.00 93.50 154 GLU A N 1
ATOM 1237 C CA . GLU A 1 154 ? 25.236 -35.571 14.695 1.00 93.50 154 GLU A CA 1
ATOM 1238 C C . GLU A 1 154 ? 23.874 -35.523 15.395 1.00 93.50 154 GLU A C 1
ATOM 1240 O O . GLU A 1 154 ? 23.196 -36.549 15.472 1.00 93.50 154 GLU A O 1
ATOM 1245 N N . ILE A 1 155 ? 23.414 -34.325 15.772 1.00 94.25 155 ILE A N 1
ATOM 1246 C CA . ILE A 1 155 ? 22.091 -34.094 16.373 1.00 94.25 155 ILE A CA 1
ATOM 1247 C C . ILE A 1 155 ? 20.964 -34.570 15.432 1.00 94.25 155 ILE A C 1
ATOM 1249 O O . ILE A 1 155 ? 20.017 -35.227 15.870 1.00 94.25 155 ILE A O 1
ATOM 1253 N N . MET A 1 156 ? 21.087 -34.334 14.119 1.00 93.12 156 MET A N 1
ATOM 1254 C CA . MET A 1 156 ? 20.136 -34.807 13.099 1.00 93.12 156 MET A CA 1
ATOM 1255 C C . MET A 1 156 ? 19.890 -36.327 13.134 1.00 93.12 156 MET A C 1
ATOM 1257 O O . MET A 1 156 ? 18.791 -36.758 12.783 1.00 93.12 156 MET A O 1
ATOM 1261 N N . ARG A 1 157 ? 20.858 -37.148 13.575 1.00 91.88 157 ARG A N 1
ATOM 1262 C CA . ARG A 1 157 ? 20.715 -38.620 13.643 1.00 91.88 157 ARG A CA 1
ATOM 1263 C C . ARG A 1 157 ? 19.708 -39.088 14.697 1.00 91.88 157 ARG A C 1
ATOM 1265 O O . ARG A 1 157 ? 19.225 -40.213 14.598 1.00 91.88 157 ARG A O 1
ATOM 1272 N N . ALA A 1 158 ? 19.379 -38.255 15.685 1.00 91.31 158 ALA A N 1
ATOM 1273 C CA . ALA A 1 158 ? 18.388 -38.582 16.710 1.00 91.31 158 ALA A CA 1
ATOM 1274 C C . ALA A 1 158 ? 16.931 -38.490 16.200 1.00 91.31 158 ALA A C 1
ATOM 1276 O O . ALA A 1 158 ? 16.016 -39.027 16.829 1.00 91.31 158 ALA A O 1
ATOM 1277 N N . PHE A 1 159 ? 16.696 -37.848 15.049 1.00 92.31 159 PHE A N 1
ATOM 1278 C CA . PHE A 1 159 ? 15.365 -37.684 14.465 1.00 92.31 159 PHE A CA 1
ATOM 1279 C C . PHE A 1 159 ? 15.007 -38.839 13.522 1.00 92.31 159 PHE A C 1
ATOM 1281 O O . PHE A 1 159 ? 15.682 -39.084 12.526 1.00 92.31 159 PHE A O 1
ATOM 1288 N N . GLY A 1 160 ? 13.861 -39.487 13.758 1.00 86.62 160 GLY A N 1
ATOM 1289 C CA . GLY A 1 160 ? 13.346 -40.550 12.881 1.00 86.62 160 GLY A CA 1
ATOM 1290 C C . GLY A 1 160 ? 12.919 -40.066 11.487 1.00 86.62 160 GLY A C 1
ATOM 1291 O O . GLY A 1 160 ? 12.804 -40.869 10.565 1.00 86.62 160 GLY A O 1
ATOM 1292 N N . ALA A 1 161 ? 12.675 -38.762 11.322 1.00 90.75 161 ALA A N 1
ATOM 1293 C CA . ALA A 1 161 ? 12.663 -38.080 10.028 1.00 90.75 161 ALA A CA 1
ATOM 1294 C C . ALA A 1 161 ? 12.874 -36.570 10.223 1.00 90.75 161 ALA A C 1
ATOM 1296 O O . ALA A 1 161 ? 12.098 -35.934 10.939 1.00 90.75 161 ALA A O 1
ATOM 1297 N N . ILE A 1 162 ? 13.854 -35.982 9.538 1.00 94.75 162 ILE A N 1
ATOM 1298 C CA . ILE A 1 162 ? 14.082 -34.532 9.515 1.00 94.75 162 ILE A CA 1
ATOM 1299 C C . ILE A 1 162 ? 14.165 -34.012 8.075 1.00 94.75 162 ILE A C 1
ATOM 1301 O O . ILE A 1 162 ? 14.571 -34.735 7.168 1.00 94.75 162 ILE A O 1
ATOM 1305 N N . SER A 1 163 ? 13.730 -32.772 7.845 1.00 93.69 163 SER A N 1
ATOM 1306 C CA . SER A 1 163 ? 13.836 -32.101 6.543 1.00 93.69 163 SER A CA 1
ATOM 1307 C C . SER A 1 163 ? 13.985 -30.592 6.721 1.00 93.69 163 SER A C 1
ATOM 1309 O O . SER A 1 163 ? 13.255 -30.006 7.517 1.00 93.69 163 SER A O 1
ATOM 1311 N N . PHE A 1 164 ? 14.901 -29.981 5.970 1.00 94.62 164 PHE A N 1
ATOM 1312 C CA . PHE A 1 164 ? 15.208 -28.549 6.021 1.00 94.62 164 PHE A CA 1
ATOM 1313 C C . PHE A 1 164 ? 14.606 -27.823 4.813 1.00 94.62 164 PHE A C 1
ATOM 1315 O O . PHE A 1 164 ? 14.651 -28.342 3.693 1.00 94.62 164 PHE A O 1
ATOM 1322 N N . HIS A 1 165 ? 14.065 -26.624 5.014 1.00 93.38 165 HIS A N 1
ATOM 1323 C CA . HIS A 1 165 ? 13.333 -25.852 4.007 1.00 93.38 165 HIS A CA 1
ATOM 1324 C C . HIS A 1 165 ? 13.751 -24.386 4.050 1.00 93.38 165 HIS A C 1
ATOM 1326 O O . HIS A 1 165 ? 13.605 -23.725 5.072 1.00 93.38 165 HIS A O 1
ATOM 1332 N N . HIS A 1 166 ? 14.264 -23.883 2.929 1.00 93.88 166 HIS A N 1
ATOM 1333 C CA . HIS A 1 166 ? 14.607 -22.474 2.789 1.00 93.88 166 HIS A CA 1
ATOM 1334 C C . HIS A 1 166 ? 13.340 -21.674 2.482 1.00 93.88 166 HIS A C 1
ATOM 1336 O O . HIS A 1 166 ? 12.636 -21.996 1.519 1.00 93.88 166 HIS A O 1
ATOM 1342 N N . VAL A 1 167 ? 13.082 -20.634 3.268 1.00 90.12 167 VAL A N 1
ATOM 1343 C CA . VAL A 1 167 ? 11.938 -19.721 3.118 1.00 90.12 167 VAL A CA 1
ATOM 1344 C C . VAL A 1 167 ? 12.418 -18.295 2.821 1.00 90.12 167 VAL A C 1
ATOM 1346 O O . VAL A 1 167 ? 13.559 -17.969 3.128 1.00 90.12 167 VAL A O 1
ATOM 1349 N N . PRO A 1 168 ? 11.600 -17.420 2.214 1.00 86.44 168 PRO A N 1
ATOM 1350 C CA . PRO A 1 168 ? 11.875 -15.984 2.197 1.00 86.44 168 PRO A CA 1
ATOM 1351 C C . PRO A 1 168 ? 11.854 -15.406 3.621 1.00 86.44 168 PRO A C 1
ATOM 1353 O O . PRO A 1 168 ? 11.069 -15.859 4.456 1.00 86.44 168 PRO A O 1
ATOM 1356 N N . ARG A 1 169 ? 12.635 -14.351 3.889 1.00 81.75 169 ARG A N 1
ATOM 1357 C CA . ARG A 1 169 ? 12.642 -13.669 5.200 1.00 81.75 169 ARG A CA 1
ATOM 1358 C C . ARG A 1 169 ? 11.258 -13.160 5.606 1.00 81.75 169 ARG A C 1
ATOM 1360 O O . ARG A 1 169 ? 10.911 -13.160 6.784 1.00 81.75 169 ARG A O 1
ATOM 1367 N N . GLU A 1 170 ? 10.422 -12.790 4.635 1.00 81.25 170 GLU A N 1
ATOM 1368 C CA . GLU A 1 170 ? 9.039 -12.370 4.881 1.00 81.25 170 GLU A CA 1
ATOM 1369 C C . GLU A 1 170 ? 8.128 -13.488 5.424 1.00 81.25 170 GLU A C 1
ATOM 1371 O O . GLU A 1 170 ? 7.022 -13.183 5.866 1.00 81.25 170 GLU A O 1
ATOM 1376 N N . GLU A 1 171 ? 8.570 -14.748 5.414 1.00 80.12 171 GLU A N 1
ATOM 1377 C CA . GLU A 1 171 ? 7.890 -15.905 6.022 1.00 80.12 171 GLU A CA 1
ATOM 1378 C C . GLU A 1 171 ? 8.570 -16.352 7.339 1.00 80.12 171 GLU A C 1
ATOM 1380 O O . GLU A 1 171 ? 7.994 -17.132 8.090 1.00 80.12 171 GLU A O 1
ATOM 1385 N N . ASN A 1 172 ? 9.757 -15.823 7.680 1.00 88.62 172 ASN A N 1
ATOM 1386 C CA . ASN A 1 172 ? 10.492 -16.144 8.918 1.00 88.62 172 ASN A CA 1
ATOM 1387 C C . ASN A 1 172 ? 10.322 -15.089 10.040 1.00 88.62 172 ASN A C 1
ATOM 1389 O O . ASN A 1 172 ? 11.005 -15.129 11.064 1.00 88.62 172 ASN A O 1
ATOM 1393 N N . GLN A 1 173 ? 9.382 -14.146 9.875 1.00 87.69 173 GLN A N 1
ATOM 1394 C CA . GLN A 1 173 ? 9.190 -12.964 10.739 1.00 87.69 173 GLN A CA 1
ATOM 1395 C C . GLN A 1 173 ? 9.121 -13.259 12.248 1.00 87.69 173 GLN A C 1
ATOM 1397 O O . GLN A 1 173 ? 9.488 -12.411 13.056 1.00 87.69 173 GLN A O 1
ATOM 1402 N N . MET A 1 174 ? 8.621 -14.430 12.657 1.00 85.25 174 MET A N 1
ATOM 1403 C CA . MET A 1 174 ? 8.492 -14.767 14.079 1.00 85.25 174 MET A CA 1
ATOM 1404 C C . MET A 1 174 ? 9.828 -15.179 14.721 1.00 85.25 174 MET A C 1
ATOM 1406 O O . MET A 1 174 ? 10.009 -14.943 15.914 1.00 85.25 174 MET A O 1
ATOM 1410 N N . ALA A 1 175 ? 10.764 -15.748 13.954 1.00 87.25 175 ALA A N 1
ATOM 1411 C CA . ALA A 1 175 ? 12.119 -16.018 14.434 1.00 87.25 175 ALA A CA 1
ATOM 1412 C C . ALA A 1 175 ? 12.950 -14.722 14.462 1.00 87.25 175 ALA A C 1
ATOM 1414 O O . ALA A 1 175 ? 13.530 -14.414 15.499 1.00 87.25 175 ALA A O 1
ATOM 1415 N N . ASP A 1 176 ? 12.881 -13.910 13.400 1.00 87.38 176 ASP A N 1
ATOM 1416 C CA . ASP A 1 176 ? 13.476 -12.559 13.303 1.00 87.38 176 ASP A CA 1
ATOM 1417 C C . ASP A 1 176 ? 13.046 -11.647 14.473 1.00 87.38 176 ASP A C 1
ATOM 1419 O O . ASP A 1 176 ? 13.874 -11.026 15.152 1.00 87.38 176 ASP A O 1
ATOM 1423 N N . ALA A 1 177 ? 11.753 -11.654 14.815 1.00 85.75 177 ALA A N 1
ATOM 1424 C CA . ALA A 1 177 ? 11.232 -10.918 15.963 1.00 85.75 177 ALA A CA 1
ATOM 1425 C C . ALA A 1 177 ? 11.788 -11.423 17.310 1.00 85.75 177 ALA A C 1
ATOM 1427 O O . ALA A 1 177 ? 11.983 -10.617 18.221 1.00 85.75 177 ALA A O 1
ATOM 1428 N N . LEU A 1 178 ? 12.072 -12.724 17.454 1.00 85.50 178 LEU A N 1
ATOM 1429 C CA . LEU A 1 178 ? 12.691 -13.296 18.658 1.00 85.50 178 LEU A CA 1
ATOM 1430 C C . LEU A 1 178 ? 14.201 -13.017 18.717 1.00 85.50 178 LEU A C 1
ATOM 1432 O O . LEU A 1 178 ? 14.691 -12.621 19.771 1.00 85.50 178 LEU A O 1
ATOM 1436 N N . ALA A 1 179 ? 14.921 -13.111 17.597 1.00 85.62 179 ALA A N 1
ATOM 1437 C CA . ALA A 1 179 ? 16.325 -12.706 17.502 1.00 85.62 179 ALA A CA 1
ATOM 1438 C C . ALA A 1 179 ? 16.509 -11.190 17.727 1.00 85.62 179 ALA A C 1
ATOM 1440 O O . ALA A 1 179 ? 17.558 -10.733 18.184 1.00 85.62 179 ALA A O 1
ATOM 1441 N N . THR A 1 180 ? 15.476 -10.389 17.454 1.00 84.88 180 THR A N 1
ATOM 1442 C CA . THR A 1 180 ? 15.420 -8.961 17.795 1.00 84.88 180 THR A CA 1
ATOM 1443 C C . THR A 1 180 ? 15.059 -8.721 19.269 1.00 84.88 180 THR A C 1
ATOM 1445 O O . THR A 1 180 ? 15.611 -7.814 19.898 1.00 84.88 180 THR A O 1
ATOM 1448 N N . LEU A 1 181 ? 14.180 -9.536 19.866 1.00 81.19 181 LEU A N 1
ATOM 1449 C CA . LEU A 1 181 ? 13.701 -9.375 21.247 1.00 81.19 181 LEU A CA 1
ATOM 1450 C C . LEU A 1 181 ? 14.841 -9.388 22.281 1.00 81.19 181 LEU A C 1
ATOM 1452 O O . LEU A 1 181 ? 14.856 -8.528 23.168 1.00 81.19 181 LEU A O 1
ATOM 1456 N N . SER A 1 182 ? 15.836 -10.269 22.128 1.00 71.75 182 SER A N 1
ATOM 1457 C CA . SER A 1 182 ? 17.034 -10.327 22.988 1.00 71.75 182 SER A CA 1
ATOM 1458 C C . SER A 1 182 ? 18.002 -9.141 22.834 1.00 71.75 182 SER A C 1
ATOM 1460 O O . SER A 1 182 ? 18.951 -9.025 23.608 1.00 71.75 182 SER A O 1
ATOM 1462 N N . ALA A 1 183 ? 17.768 -8.222 21.887 1.00 71.06 183 ALA A N 1
ATOM 1463 C CA . ALA A 1 183 ? 18.433 -6.914 21.854 1.00 71.06 183 ALA A CA 1
ATOM 1464 C C . ALA A 1 183 ? 17.711 -5.882 22.741 1.00 71.06 183 ALA A C 1
ATOM 1466 O O . ALA A 1 183 ? 18.332 -4.948 23.245 1.00 71.06 183 ALA A O 1
ATOM 1467 N N . THR A 1 184 ? 16.392 -6.036 22.911 1.00 72.38 184 THR A N 1
ATOM 1468 C CA . THR A 1 184 ? 15.524 -5.065 23.603 1.00 72.38 184 THR A CA 1
ATOM 1469 C C . THR A 1 184 ? 15.337 -5.337 25.091 1.00 72.38 184 THR A C 1
ATOM 1471 O O . THR A 1 184 ? 15.078 -4.407 25.854 1.00 72.38 184 THR A O 1
ATOM 1474 N N . VAL A 1 185 ? 15.469 -6.595 25.517 1.00 70.94 185 VAL A N 1
ATOM 1475 C CA . VAL A 1 185 ? 15.305 -7.006 26.915 1.00 70.94 185 VAL A CA 1
ATOM 1476 C C . VAL A 1 185 ? 16.686 -7.163 27.544 1.00 70.94 185 VAL A C 1
ATOM 1478 O O . VAL A 1 185 ? 17.485 -7.981 27.097 1.00 70.94 185 VAL A O 1
ATOM 1481 N N . GLN A 1 186 ? 16.969 -6.397 28.600 1.00 66.88 186 GLN A N 1
ATOM 1482 C CA . GLN A 1 186 ? 18.169 -6.613 29.407 1.00 66.88 186 GLN A CA 1
ATOM 1483 C C . GLN A 1 186 ? 17.960 -7.828 30.317 1.00 66.88 186 GLN A C 1
ATOM 1485 O O . GLN A 1 186 ? 17.038 -7.848 31.132 1.00 66.88 186 GLN A O 1
ATOM 1490 N N . VAL A 1 187 ? 18.828 -8.827 30.172 1.00 66.44 187 VAL A N 1
ATOM 1491 C CA . VAL A 1 187 ? 18.863 -10.049 30.984 1.00 66.44 187 VAL A CA 1
ATOM 1492 C C . VAL A 1 187 ? 20.285 -10.204 31.517 1.00 66.44 187 VAL A C 1
ATOM 1494 O O . VAL A 1 187 ? 21.237 -10.025 30.758 1.00 66.44 187 VAL A O 1
ATOM 1497 N N . ASN A 1 188 ? 20.441 -10.501 32.808 1.00 73.00 188 ASN A N 1
ATOM 1498 C CA . ASN A 1 188 ? 21.757 -10.793 33.381 1.00 73.00 188 ASN A CA 1
ATOM 1499 C C . ASN A 1 188 ? 22.160 -12.242 33.070 1.00 73.00 188 ASN A C 1
ATOM 1501 O O . ASN A 1 188 ? 21.300 -13.106 32.891 1.00 73.00 188 ASN A O 1
ATOM 1505 N N . GLU A 1 189 ? 23.461 -12.524 33.049 1.00 65.94 189 GLU A N 1
ATOM 1506 C CA . GLU A 1 189 ? 23.971 -13.882 32.837 1.00 65.94 189 GLU A CA 1
ATOM 1507 C C . GLU A 1 189 ? 23.371 -14.868 33.857 1.00 65.94 189 GLU A C 1
ATOM 1509 O O . GLU A 1 189 ? 23.313 -14.594 35.057 1.00 65.94 189 GLU A O 1
ATOM 1514 N N . GLY A 1 190 ? 22.876 -16.009 33.368 1.00 64.00 190 GLY A N 1
ATOM 1515 C CA . GLY A 1 190 ? 22.227 -17.033 34.193 1.00 64.00 190 GLY A CA 1
ATOM 1516 C C . GLY A 1 190 ? 20.792 -16.728 34.649 1.00 64.00 190 GLY A C 1
ATOM 1517 O O . GLY A 1 190 ? 20.250 -17.505 35.432 1.00 64.00 190 GLY A O 1
ATOM 1518 N N . GLN A 1 191 ? 20.155 -15.642 34.189 1.00 66.38 191 GLN A N 1
ATOM 1519 C CA . GLN A 1 191 ? 18.736 -15.367 34.459 1.00 66.38 191 GLN A CA 1
ATOM 1520 C C . GLN A 1 191 ? 17.836 -15.724 33.265 1.00 66.38 191 GLN A C 1
ATOM 1522 O O . GLN A 1 191 ? 18.173 -15.459 32.116 1.00 66.38 191 GLN A O 1
ATOM 1527 N N . GLU A 1 192 ? 16.654 -16.275 33.549 1.00 68.81 192 GLU A N 1
ATOM 1528 C CA . GLU A 1 192 ? 15.599 -16.557 32.567 1.00 68.81 192 GLU A CA 1
ATOM 1529 C C . GLU A 1 192 ? 14.405 -15.610 32.795 1.00 68.81 192 GLU A C 1
ATOM 1531 O O . GLU A 1 192 ? 14.062 -15.305 33.939 1.00 68.81 192 GLU A O 1
ATOM 1536 N N . ILE A 1 193 ? 13.758 -15.137 31.721 1.00 65.62 193 ILE A N 1
ATOM 1537 C CA . ILE A 1 193 ? 12.589 -14.243 31.799 1.00 65.62 193 ILE A CA 1
ATOM 1538 C C . ILE A 1 193 ? 11.426 -14.808 30.977 1.00 65.62 193 ILE A C 1
ATOM 1540 O O . ILE A 1 193 ? 11.447 -14.803 29.747 1.00 65.62 193 ILE A O 1
ATOM 1544 N N . THR A 1 194 ? 10.357 -15.226 31.656 1.00 67.50 194 THR A N 1
ATOM 1545 C CA . THR A 1 194 ? 9.132 -15.713 31.007 1.00 67.50 194 THR A CA 1
ATOM 1546 C C . THR A 1 194 ? 8.265 -14.556 30.495 1.00 67.50 194 THR A C 1
ATOM 1548 O O . THR A 1 194 ? 7.699 -13.794 31.280 1.00 67.50 194 THR A O 1
ATOM 1551 N N . ILE A 1 195 ? 8.089 -14.448 29.174 1.00 65.25 195 ILE A N 1
ATOM 1552 C CA . ILE A 1 195 ? 7.228 -13.434 28.541 1.00 65.25 195 ILE A CA 1
ATOM 1553 C C . ILE A 1 195 ? 5.884 -14.060 28.139 1.00 65.25 195 ILE A C 1
ATOM 1555 O O . ILE A 1 195 ? 5.814 -14.954 27.299 1.00 65.25 195 ILE A O 1
ATOM 1559 N N . HIS A 1 196 ? 4.784 -13.578 28.725 1.00 64.50 196 HIS A N 1
ATOM 1560 C CA . HIS A 1 196 ? 3.435 -14.090 28.456 1.00 64.50 196 HIS A CA 1
ATOM 1561 C C . HIS A 1 196 ? 2.680 -13.265 27.403 1.00 64.50 196 HIS A C 1
ATOM 1563 O O . HIS A 1 196 ? 1.934 -12.344 27.741 1.00 64.50 196 HIS A O 1
ATOM 1569 N N . VAL A 1 197 ? 2.785 -13.655 26.132 1.00 64.12 197 VAL A N 1
ATOM 1570 C CA . VAL A 1 197 ? 1.878 -13.168 25.079 1.00 64.12 197 VAL A CA 1
ATOM 1571 C C . VAL A 1 197 ? 0.495 -13.811 25.263 1.00 64.12 197 VAL A C 1
ATOM 1573 O O . VAL A 1 197 ? 0.389 -15.024 25.443 1.00 64.12 197 VAL A O 1
ATOM 1576 N N . ARG A 1 198 ? -0.583 -13.015 25.240 1.00 61.66 198 ARG A N 1
ATOM 1577 C CA . ARG A 1 198 ? -1.971 -13.501 25.370 1.00 61.66 198 ARG A CA 1
ATOM 1578 C C . ARG A 1 198 ? -2.894 -12.805 24.375 1.00 61.66 198 ARG A C 1
ATOM 1580 O O . ARG A 1 198 ? -2.952 -11.579 24.341 1.00 61.66 198 ARG A O 1
ATOM 1587 N N . GLN A 1 199 ? -3.677 -13.582 23.627 1.00 55.44 199 GLN A N 1
ATOM 1588 C CA . GLN A 1 199 ? -4.754 -13.048 22.793 1.00 55.44 199 GLN A CA 1
ATOM 1589 C C . GLN A 1 199 ? -5.939 -12.640 23.684 1.00 55.44 199 GLN A C 1
ATOM 1591 O O . GLN A 1 199 ? -6.725 -13.474 24.133 1.00 55.44 199 GLN A O 1
ATOM 1596 N N . GLN A 1 200 ? -6.053 -11.344 23.970 1.00 55.66 200 GLN A N 1
ATOM 1597 C CA . GLN A 1 200 ? -7.079 -10.801 24.858 1.00 55.66 200 GLN A CA 1
ATOM 1598 C C . GLN A 1 200 ? -8.438 -10.708 24.139 1.00 55.66 200 GLN A C 1
ATOM 1600 O O . GLN A 1 200 ? -8.748 -9.713 23.492 1.00 55.66 200 GLN A O 1
ATOM 1605 N N . SER A 1 201 ? -9.268 -11.747 24.268 1.00 49.84 201 SER A N 1
ATOM 1606 C CA . SER A 1 201 ? -10.587 -11.840 23.614 1.00 49.84 201 SER A CA 1
ATOM 1607 C C . SER A 1 201 ? -11.699 -11.007 24.267 1.00 49.84 201 SER A C 1
ATOM 1609 O O . SER A 1 201 ? -12.761 -10.831 23.673 1.00 49.84 201 SER A O 1
ATOM 1611 N N . ARG A 1 202 ? -11.485 -10.492 25.487 1.00 48.12 202 ARG A N 1
ATOM 1612 C CA . ARG A 1 202 ? -12.448 -9.635 26.198 1.00 48.12 202 ARG A CA 1
ATOM 1613 C C . ARG A 1 202 ? -11.932 -8.203 26.278 1.00 48.12 202 ARG A C 1
ATOM 1615 O O . ARG A 1 202 ? -10.866 -7.962 26.848 1.00 48.12 202 ARG A O 1
ATOM 1622 N N . VAL A 1 203 ? -12.725 -7.280 25.740 1.00 51.22 203 VAL A N 1
ATOM 1623 C CA . VAL A 1 203 ? -12.510 -5.830 25.805 1.00 51.22 203 VAL A CA 1
ATOM 1624 C C . VAL A 1 203 ? -12.374 -5.320 27.246 1.00 51.22 203 VAL A C 1
ATOM 1626 O O . VAL A 1 203 ? -12.876 -5.931 28.193 1.00 51.22 203 VAL A O 1
ATOM 1629 N N . ALA A 1 204 ? -11.689 -4.189 27.420 1.00 49.03 204 ALA A N 1
ATOM 1630 C CA . ALA A 1 204 ? -11.567 -3.541 28.723 1.00 49.03 204 ALA A CA 1
ATOM 1631 C C . ALA A 1 204 ? -12.911 -2.938 29.177 1.00 49.03 204 ALA A C 1
ATOM 1633 O O . ALA A 1 204 ? -13.751 -2.588 28.351 1.00 49.03 204 ALA A O 1
ATOM 1634 N N . TYR A 1 205 ? -13.088 -2.744 30.491 1.00 50.69 205 TYR A N 1
ATOM 1635 C CA . TYR A 1 205 ? -14.314 -2.192 31.103 1.00 50.69 205 TYR A CA 1
ATOM 1636 C C . TYR A 1 205 ? -14.829 -0.907 30.425 1.00 50.69 205 TYR A C 1
ATOM 1638 O O . TYR A 1 205 ? -16.033 -0.713 30.300 1.00 50.69 205 TYR A O 1
ATOM 1646 N N . CYS A 1 206 ? -13.923 -0.067 29.915 1.00 51.47 206 CYS A N 1
ATOM 1647 C CA . CYS A 1 206 ? -14.236 1.161 29.178 1.00 51.47 206 CYS A CA 1
ATOM 1648 C C . CYS A 1 206 ? -15.129 0.954 27.939 1.00 51.47 206 CYS A C 1
ATOM 1650 O O . CYS A 1 206 ? -15.770 1.901 27.505 1.00 51.47 206 CYS A O 1
ATOM 1652 N N . GLN A 1 207 ? -15.150 -0.253 27.363 1.00 44.38 207 GLN A N 1
ATOM 1653 C CA . GLN A 1 207 ? -15.988 -0.625 26.216 1.00 44.38 207 GLN A CA 1
ATOM 1654 C C . GLN A 1 207 ? -17.264 -1.377 26.633 1.00 44.38 207 GLN A C 1
ATOM 1656 O O . GLN A 1 207 ? -18.112 -1.641 25.789 1.00 44.38 207 GLN A O 1
ATOM 1661 N N . TYR A 1 208 ? -17.409 -1.721 27.919 1.00 49.62 208 TYR A N 1
ATOM 1662 C CA . TYR A 1 208 ? -18.638 -2.304 28.470 1.00 49.62 208 TYR A CA 1
ATOM 1663 C C . TYR A 1 208 ? -19.703 -1.219 28.708 1.00 49.62 208 TYR A C 1
ATOM 1665 O O . TYR A 1 208 ? -20.882 -1.467 28.496 1.00 49.62 208 TYR A O 1
ATOM 1673 N N . LEU A 1 209 ? -19.272 0.008 29.044 1.00 52.38 209 LEU A N 1
ATOM 1674 C CA . LEU A 1 209 ? -20.080 1.241 29.160 1.00 52.38 209 LEU A CA 1
ATOM 1675 C C . LEU A 1 209 ? -20.588 1.781 27.798 1.00 52.38 209 LEU A C 1
ATOM 1677 O O . LEU A 1 209 ? -20.652 2.990 27.581 1.00 52.38 209 LEU A O 1
ATOM 1681 N N . GLY A 1 210 ? -20.832 0.900 26.832 1.00 46.09 210 GLY A N 1
ATOM 1682 C CA . GLY A 1 210 ? -21.142 1.281 25.454 1.00 46.09 210 GLY A CA 1
ATOM 1683 C C . GLY A 1 210 ? -21.435 0.112 24.517 1.00 46.09 210 GLY A C 1
ATOM 1684 O O . GLY A 1 210 ? -21.342 0.292 23.303 1.00 46.09 210 GLY A O 1
ATOM 1685 N N . GLN A 1 211 ? -21.751 -1.070 25.059 1.00 44.94 211 GLN A N 1
ATOM 1686 C CA . GLN A 1 211 ? -22.483 -2.085 24.306 1.00 44.94 211 GLN A CA 1
ATOM 1687 C C . GLN A 1 211 ? -23.969 -1.791 24.463 1.00 44.94 211 GLN A C 1
ATOM 1689 O O . GLN A 1 211 ? -24.445 -1.643 25.584 1.00 44.94 211 GLN A O 1
ATOM 1694 N N . ASP A 1 212 ? -24.679 -1.701 23.346 1.00 46.31 212 ASP A N 1
ATOM 1695 C CA . ASP A 1 212 ? -26.035 -1.163 23.318 1.00 46.31 212 ASP A CA 1
ATOM 1696 C C . ASP A 1 212 ? -27.042 -2.224 23.811 1.00 46.31 212 ASP A C 1
ATOM 1698 O O . ASP A 1 212 ? -27.592 -3.014 23.041 1.00 46.31 212 ASP A O 1
ATOM 1702 N N . THR A 1 213 ? -27.261 -2.276 25.127 1.00 41.22 213 THR A N 1
ATOM 1703 C CA . THR A 1 213 ? -28.451 -2.906 25.711 1.00 41.22 213 THR A CA 1
ATOM 1704 C C . THR A 1 213 ? -29.685 -2.155 25.224 1.00 41.22 213 THR A C 1
ATOM 1706 O O . THR A 1 213 ? -29.722 -0.933 25.270 1.00 41.22 213 THR A O 1
ATOM 1709 N N . ALA A 1 214 ? -30.710 -2.874 24.759 1.00 42.62 214 ALA A N 1
ATOM 1710 C CA . ALA A 1 214 ? -31.896 -2.279 24.127 1.00 42.62 214 ALA A CA 1
ATOM 1711 C C . ALA A 1 214 ? -32.878 -1.590 25.108 1.00 42.62 214 ALA A C 1
ATOM 1713 O O . ALA A 1 214 ? -34.026 -1.323 24.756 1.00 42.62 214 ALA A O 1
ATOM 1714 N N . GLU A 1 215 ? -32.432 -1.308 26.330 1.00 44.91 215 GLU A N 1
ATOM 1715 C CA . GLU A 1 215 ? -33.106 -0.431 27.282 1.00 44.91 215 GLU A CA 1
ATOM 1716 C C . GLU A 1 215 ? -32.449 0.949 27.177 1.00 44.91 215 GLU A C 1
ATOM 1718 O O . GLU A 1 215 ? -31.224 1.054 27.160 1.00 44.91 215 GLU A O 1
ATOM 1723 N N . MET A 1 216 ? -33.249 2.014 27.076 1.00 45.09 216 MET A N 1
ATOM 1724 C CA . MET A 1 216 ? -32.720 3.379 27.046 1.00 45.09 216 MET A CA 1
ATOM 1725 C C . MET A 1 216 ? -32.136 3.732 28.419 1.00 45.09 216 MET A C 1
ATOM 1727 O O . MET A 1 216 ? -32.871 4.178 29.302 1.00 45.09 216 MET A O 1
ATOM 1731 N N . ASP A 1 217 ? -30.823 3.563 28.585 1.00 51.34 217 ASP A N 1
ATOM 1732 C CA . ASP A 1 217 ? -30.087 4.153 29.703 1.00 51.34 217 ASP A CA 1
ATOM 1733 C C . ASP A 1 217 ? -30.258 5.679 29.639 1.00 51.34 217 ASP A C 1
ATOM 1735 O O . ASP A 1 217 ? -29.666 6.374 28.815 1.00 51.34 217 ASP A O 1
ATOM 1739 N N . LEU A 1 218 ? -31.123 6.196 30.515 1.00 61.75 218 LEU A N 1
ATOM 1740 C CA . LEU A 1 218 ? -31.463 7.620 30.647 1.00 61.75 218 LEU A CA 1
ATOM 1741 C C . LEU A 1 218 ? -30.299 8.474 31.181 1.00 61.75 218 LEU A C 1
ATOM 1743 O O . LEU A 1 218 ? -30.417 9.695 31.257 1.00 61.75 218 LEU A O 1
ATOM 1747 N N . GLU A 1 219 ? -29.200 7.835 31.577 1.00 78.50 219 GLU A N 1
ATOM 1748 C CA . GLU A 1 219 ? -28.043 8.449 32.217 1.00 78.50 219 GLU A CA 1
ATOM 1749 C C . GLU A 1 219 ? -26.815 8.366 31.285 1.00 78.50 219 GLU A C 1
ATOM 1751 O O . GLU A 1 219 ? -26.555 7.307 30.711 1.00 78.50 219 GLU A O 1
ATOM 1756 N N . PRO A 1 220 ? -26.016 9.441 31.122 1.00 83.94 220 PRO A N 1
ATOM 1757 C CA . PRO A 1 220 ? -24.873 9.440 30.206 1.00 83.94 220 PRO A CA 1
ATOM 1758 C C . PRO A 1 220 ? -23.818 8.369 30.521 1.00 83.94 220 PRO A C 1
ATOM 1760 O O . PRO A 1 220 ? -23.609 8.012 31.679 1.00 83.94 220 PRO A O 1
ATOM 1763 N N . TRP A 1 221 ? -23.021 7.965 29.522 1.00 86.19 221 TRP A N 1
ATOM 1764 C CA . TRP A 1 221 ? -21.931 6.974 29.667 1.00 86.19 221 TRP A CA 1
ATOM 1765 C C . TRP A 1 221 ? -20.921 7.283 30.797 1.00 86.19 221 TRP A C 1
ATOM 1767 O O . TRP A 1 221 ? -20.219 6.392 31.279 1.00 86.19 221 TRP A O 1
ATOM 1777 N N . TYR A 1 222 ? -20.822 8.549 31.220 1.00 88.38 222 TYR A N 1
ATOM 1778 C CA . TYR A 1 222 ? -19.967 9.016 32.313 1.00 88.38 222 TYR A CA 1
ATOM 1779 C C . TYR A 1 222 ? -20.668 9.122 33.679 1.00 88.38 222 TYR A C 1
ATOM 1781 O O . TYR A 1 222 ? -20.034 9.575 34.634 1.00 88.38 222 TYR A O 1
ATOM 1789 N N . PHE A 1 223 ? -21.943 8.740 33.804 1.00 89.00 223 PHE A N 1
ATOM 1790 C CA . PHE A 1 223 ? -22.757 8.909 35.014 1.00 89.00 223 PHE A CA 1
ATOM 1791 C C . PHE A 1 223 ? -22.069 8.368 36.269 1.00 89.00 223 PHE A C 1
ATOM 1793 O O . PHE A 1 223 ? -21.868 9.116 37.223 1.00 89.00 223 PHE A O 1
ATOM 1800 N N . ASP A 1 224 ? -21.602 7.118 36.240 1.00 87.31 224 ASP A N 1
ATOM 1801 C CA . ASP A 1 224 ? -20.879 6.497 37.358 1.00 87.31 224 ASP A CA 1
ATOM 1802 C C . ASP A 1 224 ? -19.604 7.261 37.743 1.00 87.31 224 ASP A C 1
ATOM 1804 O O . ASP A 1 224 ? -19.261 7.359 38.921 1.00 87.31 224 ASP A O 1
ATOM 1808 N N . ILE A 1 225 ? -18.898 7.823 36.757 1.00 89.56 225 ILE A N 1
ATOM 1809 C CA . ILE A 1 225 ? -17.659 8.586 36.961 1.00 89.56 225 ILE A CA 1
ATOM 1810 C C . ILE A 1 225 ? -17.985 9.927 37.626 1.00 89.56 225 ILE A C 1
ATOM 1812 O O . ILE A 1 225 ? -17.355 10.294 38.619 1.00 89.56 225 ILE A O 1
ATOM 1816 N N . LYS A 1 226 ? -19.000 10.634 37.113 1.00 89.62 226 LYS A N 1
ATOM 1817 C CA . LYS A 1 226 ? -19.501 11.892 37.676 1.00 89.62 226 LYS A CA 1
ATOM 1818 C C . LYS A 1 226 ? -20.028 11.682 39.097 1.00 89.62 226 LYS A C 1
ATOM 1820 O O . LYS A 1 226 ? -19.582 12.367 40.009 1.00 89.62 226 LYS A O 1
ATOM 1825 N N . LYS A 1 227 ? -20.891 10.688 39.311 1.00 89.88 227 LYS A N 1
ATOM 1826 C CA . LYS A 1 227 ? -21.488 10.372 40.613 1.00 89.88 227 LYS A CA 1
ATOM 1827 C C . LYS A 1 227 ? -20.442 9.958 41.655 1.00 89.88 227 LYS A C 1
ATOM 1829 O O . LYS A 1 227 ? -20.526 10.386 42.808 1.00 89.88 227 LYS A O 1
ATOM 1834 N N . TYR A 1 228 ? -19.432 9.180 41.258 1.00 90.88 228 TYR A N 1
ATOM 1835 C CA . TYR A 1 228 ? -18.303 8.849 42.129 1.00 90.88 228 TYR A CA 1
ATOM 1836 C C . TYR A 1 228 ? -17.486 10.097 42.511 1.00 90.88 228 TYR A C 1
ATOM 1838 O O . TYR A 1 228 ? -17.120 10.247 43.674 1.00 90.88 228 TYR A O 1
ATOM 1846 N N . LEU A 1 229 ? -17.239 11.018 41.571 1.00 89.44 229 LEU A N 1
ATOM 1847 C CA . LEU A 1 229 ? -16.527 12.275 41.845 1.00 89.44 229 LEU A CA 1
ATOM 1848 C C . LEU A 1 229 ? -17.351 13.282 42.668 1.00 89.44 229 LEU A C 1
ATOM 1850 O O . LEU A 1 229 ? -16.769 14.031 43.446 1.00 89.44 229 LEU A O 1
ATOM 1854 N N . GLU A 1 230 ? -18.680 13.294 42.532 1.00 90.50 230 GLU A N 1
ATOM 1855 C CA . GLU A 1 230 ? -19.582 14.149 43.318 1.00 90.50 230 GLU A CA 1
ATOM 1856 C C . GLU A 1 230 ? -19.786 13.652 44.758 1.00 90.50 230 GLU A C 1
ATOM 1858 O O . GLU A 1 230 ? -19.856 14.462 45.681 1.00 90.50 230 GLU A O 1
ATOM 1863 N N . LYS A 1 231 ? -19.953 12.334 44.953 1.00 88.88 231 LYS A N 1
ATOM 1864 C CA . LYS A 1 231 ? -20.506 11.763 46.201 1.00 88.88 231 LYS A CA 1
ATOM 1865 C C . LYS A 1 231 ? -19.676 10.633 46.815 1.00 88.88 231 LYS A C 1
ATOM 1867 O O . LYS A 1 231 ? -20.021 10.145 47.887 1.00 88.88 231 LYS A O 1
ATOM 1872 N N . GLY A 1 232 ? -18.630 10.157 46.137 1.00 86.94 232 GLY A N 1
ATOM 1873 C CA . GLY A 1 232 ? -17.891 8.947 46.526 1.00 86.94 232 GLY A CA 1
ATOM 1874 C C . GLY A 1 232 ? -18.695 7.643 46.394 1.00 86.94 232 GLY A C 1
ATOM 1875 O O . GLY A 1 232 ? -18.227 6.584 46.814 1.00 86.94 232 GLY A O 1
ATOM 1876 N N . GLU A 1 233 ? -19.905 7.704 45.829 1.00 87.94 233 GLU A N 1
ATOM 1877 C CA . GLU A 1 233 ? -20.791 6.552 45.657 1.00 87.94 233 GLU A CA 1
ATOM 1878 C C . GLU A 1 233 ? -20.308 5.613 44.542 1.00 87.94 233 GLU A C 1
ATOM 1880 O O . GLU A 1 233 ? -19.737 6.038 43.539 1.00 87.94 233 GLU A O 1
ATOM 1885 N N . TYR A 1 234 ? -20.609 4.322 44.695 1.00 85.56 234 TYR A N 1
ATOM 1886 C CA . TYR A 1 234 ? -20.377 3.290 43.682 1.00 85.56 234 TYR A CA 1
ATOM 1887 C C . TYR A 1 234 ? -21.710 2.796 43.088 1.00 85.56 234 TYR A C 1
ATOM 1889 O O . TYR A 1 234 ? -22.759 2.969 43.720 1.00 85.56 234 TYR A O 1
ATOM 1897 N N . PRO A 1 235 ? -21.694 2.132 41.917 1.00 83.56 235 PRO A N 1
ATOM 1898 C CA . PRO A 1 235 ? -22.893 1.526 41.342 1.00 83.56 235 PRO A CA 1
ATOM 1899 C C . PRO A 1 235 ? -23.471 0.447 42.266 1.00 83.56 235 PRO A C 1
ATOM 1901 O O . PRO A 1 235 ? -22.732 -0.277 42.948 1.00 83.56 235 PRO A O 1
ATOM 1904 N N . LYS A 1 236 ? -24.802 0.317 42.295 1.00 80.25 236 LYS A N 1
ATOM 1905 C CA . LYS A 1 236 ? -25.486 -0.683 43.130 1.00 80.25 236 LYS A CA 1
ATOM 1906 C C . LYS A 1 236 ? -25.044 -2.091 42.705 1.00 80.25 236 LYS A C 1
ATOM 1908 O O . LYS A 1 236 ? -25.120 -2.436 41.534 1.00 80.25 236 LYS A O 1
ATOM 1913 N N . GLY A 1 237 ? -24.559 -2.893 43.655 1.00 78.94 237 GLY A N 1
ATOM 1914 C CA . GLY A 1 237 ? -24.052 -4.246 43.386 1.00 78.94 237 GLY A CA 1
ATOM 1915 C C . GLY A 1 237 ? -22.641 -4.327 42.777 1.00 78.94 237 GLY A C 1
ATOM 1916 O O . GLY A 1 237 ? -22.193 -5.425 42.454 1.00 78.94 237 GLY A O 1
ATOM 1917 N N . ALA A 1 238 ? -21.907 -3.215 42.635 1.00 78.38 238 ALA A N 1
ATOM 1918 C CA . ALA A 1 238 ? -20.572 -3.227 42.034 1.00 78.38 238 ALA A CA 1
ATOM 1919 C C . ALA A 1 238 ? -19.567 -4.116 42.799 1.00 78.38 238 ALA A C 1
ATOM 1921 O O . ALA A 1 238 ? -19.242 -3.867 43.964 1.00 78.38 238 ALA A O 1
ATOM 1922 N N . LEU A 1 239 ? -19.004 -5.109 42.100 1.00 83.69 239 LEU A N 1
ATOM 1923 C CA . LEU A 1 239 ? -17.900 -5.944 42.587 1.00 83.69 239 LEU A CA 1
ATOM 1924 C C . LEU A 1 239 ? -16.655 -5.100 42.903 1.00 83.69 239 LEU A C 1
ATOM 1926 O O . LEU A 1 239 ? -16.408 -4.071 42.274 1.00 83.69 239 LEU A O 1
ATOM 1930 N N . GLU A 1 240 ? -15.810 -5.559 43.829 1.00 80.06 240 GLU A N 1
ATOM 1931 C CA . GLU A 1 240 ? -14.649 -4.777 44.288 1.00 80.06 240 GLU A CA 1
ATOM 1932 C C . GLU A 1 240 ? -13.628 -4.486 43.168 1.00 80.06 240 GLU A C 1
ATOM 1934 O O . GLU A 1 240 ? -13.035 -3.406 43.132 1.00 80.06 240 GLU A O 1
ATOM 1939 N N . ASN A 1 241 ? -13.499 -5.381 42.180 1.00 75.44 241 ASN A N 1
ATOM 1940 C CA . ASN A 1 241 ? -12.735 -5.105 40.958 1.00 75.44 241 ASN A CA 1
ATOM 1941 C C . ASN A 1 241 ? -13.331 -3.941 40.149 1.00 75.44 241 ASN A C 1
ATOM 1943 O O . ASN A 1 241 ? -12.578 -3.077 39.702 1.00 75.44 241 ASN A O 1
ATOM 1947 N N . ASN A 1 242 ? -14.658 -3.852 40.019 1.00 74.44 242 ASN A N 1
ATOM 1948 C CA . ASN A 1 242 ? -15.324 -2.754 39.311 1.00 74.44 242 ASN A CA 1
ATOM 1949 C C . ASN A 1 242 ? -15.122 -1.435 40.073 1.00 74.44 242 ASN A C 1
ATOM 1951 O O . ASN A 1 242 ? -14.743 -0.435 39.470 1.00 74.44 242 ASN A O 1
ATOM 1955 N N . LYS A 1 243 ? -15.228 -1.441 41.411 1.00 82.50 243 LYS A N 1
ATOM 1956 C CA . LYS A 1 243 ? -14.883 -0.278 42.255 1.00 82.50 243 LYS A CA 1
ATOM 1957 C C . LYS A 1 243 ? -13.413 0.137 42.123 1.00 82.50 243 LYS A C 1
ATOM 1959 O O . LYS A 1 243 ? -13.086 1.321 42.187 1.00 82.50 243 LYS A O 1
ATOM 1964 N N . ARG A 1 244 ? -12.489 -0.821 41.980 1.00 82.56 244 ARG A N 1
ATOM 1965 C CA . ARG A 1 244 ? -11.053 -0.564 41.747 1.00 82.56 244 ARG A CA 1
ATOM 1966 C C . ARG A 1 244 ? -10.796 0.017 40.353 1.00 82.56 244 ARG A C 1
ATOM 1968 O O . ARG A 1 244 ? -9.910 0.856 40.210 1.00 82.56 244 ARG A O 1
ATOM 1975 N N . ILE A 1 245 ? -11.566 -0.401 39.349 1.00 81.38 245 ILE A N 1
ATOM 1976 C CA . ILE A 1 245 ? -11.523 0.146 37.989 1.00 81.38 245 ILE A CA 1
ATOM 1977 C C . ILE A 1 245 ? -12.104 1.565 37.962 1.00 81.38 245 ILE A C 1
ATOM 1979 O O . ILE A 1 245 ? -11.421 2.464 37.487 1.00 81.38 245 ILE A O 1
ATOM 1983 N N . LEU A 1 246 ? -13.282 1.805 38.548 1.00 84.25 246 LEU A N 1
ATOM 1984 C CA . LEU A 1 246 ? -13.908 3.132 38.595 1.00 84.25 246 LEU A CA 1
ATOM 1985 C C . LEU A 1 246 ? -12.994 4.169 39.268 1.00 84.25 246 LEU A C 1
ATOM 1987 O O . LEU A 1 246 ? -12.736 5.221 38.689 1.00 84.25 246 LEU A O 1
ATOM 1991 N N . ARG A 1 247 ? -12.384 3.821 40.414 1.00 87.50 247 ARG A N 1
ATOM 1992 C CA . ARG A 1 247 ? -11.345 4.637 41.077 1.00 87.50 247 ARG A CA 1
ATOM 1993 C C . ARG A 1 247 ? -10.165 4.985 40.160 1.00 87.50 247 ARG A C 1
ATOM 1995 O O . ARG A 1 247 ? -9.663 6.101 40.219 1.00 87.50 247 ARG A O 1
ATOM 2002 N N . ARG A 1 248 ? -9.713 4.038 39.329 1.00 85.50 248 ARG A N 1
ATOM 2003 C CA . ARG A 1 248 ? -8.603 4.222 38.372 1.00 85.50 248 ARG A CA 1
ATOM 2004 C C . ARG A 1 248 ? -8.995 5.001 37.118 1.00 85.50 248 ARG A C 1
ATOM 2006 O O . ARG A 1 248 ? -8.117 5.582 36.494 1.00 85.50 248 ARG A O 1
ATOM 2013 N N . LEU A 1 249 ? -10.270 4.994 36.736 1.00 85.75 249 LEU A N 1
ATOM 2014 C CA . LEU A 1 249 ? -10.780 5.810 35.636 1.00 85.75 249 LEU A CA 1
ATOM 2015 C C . LEU A 1 249 ? -10.968 7.258 36.090 1.00 85.75 249 LEU A C 1
ATOM 2017 O O . LEU A 1 249 ? -10.510 8.166 35.405 1.00 85.75 249 LEU A O 1
ATOM 2021 N N . ALA A 1 250 ? -11.563 7.470 37.267 1.00 88.75 250 ALA A N 1
ATOM 2022 C CA . ALA A 1 250 ? -11.903 8.786 37.805 1.00 88.75 250 ALA A CA 1
ATOM 2023 C C . ALA A 1 250 ? -10.704 9.744 37.966 1.00 88.75 250 ALA A C 1
ATOM 2025 O O . ALA A 1 250 ? -10.882 10.952 37.845 1.00 88.75 250 ALA A O 1
ATOM 2026 N N . THR A 1 251 ? -9.476 9.248 38.165 1.00 87.50 251 THR A N 1
ATOM 2027 C CA . THR A 1 251 ? -8.260 10.092 38.207 1.00 87.50 251 THR A CA 1
ATOM 2028 C C . THR A 1 251 ? -7.968 10.799 36.877 1.00 87.50 251 THR A C 1
ATOM 2030 O O . THR A 1 251 ? -7.398 11.895 36.871 1.00 87.50 251 THR A O 1
ATOM 2033 N N . GLY A 1 252 ? -8.390 10.203 35.756 1.00 88.38 252 GLY A N 1
ATOM 2034 C CA . GLY A 1 252 ? -8.323 10.780 34.412 1.00 88.38 252 GLY A CA 1
ATOM 2035 C C . GLY A 1 252 ? -9.411 11.817 34.117 1.00 88.38 252 GLY A C 1
ATOM 2036 O O . GLY A 1 252 ? -9.463 12.326 33.000 1.00 88.38 252 GLY A O 1
ATOM 2037 N N . TYR A 1 253 ? -10.263 12.147 35.090 1.00 92.38 253 TYR A N 1
ATOM 2038 C CA . TYR A 1 253 ? -11.319 13.148 34.959 1.00 92.38 253 TYR A CA 1
ATOM 2039 C C . TYR A 1 253 ? -11.202 14.238 36.034 1.00 92.38 253 TYR A C 1
ATOM 2041 O O . TYR A 1 253 ? -10.466 14.120 37.017 1.00 92.38 253 TYR A O 1
ATOM 2049 N N . LEU A 1 254 ? -11.919 15.333 35.811 1.00 92.12 254 LEU A N 1
ATOM 2050 C CA . LEU A 1 254 ? -12.075 16.467 36.710 1.00 92.12 254 LEU A CA 1
ATOM 2051 C C . LEU A 1 254 ? -13.527 16.939 36.628 1.00 92.12 254 LEU A C 1
ATOM 2053 O O . LEU A 1 254 ? -14.023 17.229 35.543 1.00 92.12 254 LEU A O 1
ATOM 2057 N N . LEU A 1 255 ? -14.203 17.038 37.768 1.00 91.88 255 LEU A N 1
ATOM 2058 C CA . LEU A 1 255 ? -15.504 17.692 37.857 1.00 91.88 255 LEU A CA 1
ATOM 2059 C C . LEU A 1 255 ? -15.298 19.191 38.119 1.00 91.88 255 LEU A C 1
ATOM 2061 O O . LEU A 1 255 ? -14.492 19.555 38.975 1.00 91.88 255 LEU A O 1
ATOM 2065 N N . SER A 1 256 ? -16.025 20.051 37.406 1.00 90.00 256 SER A N 1
ATOM 2066 C CA . SER A 1 256 ? -16.076 21.491 37.673 1.00 90.00 256 SER A CA 1
ATOM 2067 C C . SER A 1 256 ? -17.524 21.974 37.605 1.00 90.00 256 SER A C 1
ATOM 2069 O O . SER A 1 256 ? -18.167 21.927 36.551 1.00 90.00 256 SER A O 1
ATOM 2071 N N . GLY A 1 257 ? -18.071 22.374 38.756 1.00 87.88 257 GLY A N 1
ATOM 2072 C CA . GLY A 1 257 ? -19.510 22.579 38.914 1.00 87.88 257 GLY A CA 1
ATOM 2073 C C . GLY A 1 257 ? -20.285 21.311 38.539 1.00 87.88 257 GLY A C 1
ATOM 2074 O O . GLY A 1 257 ? -20.005 20.230 39.046 1.00 87.88 257 GLY A O 1
ATOM 2075 N N . THR A 1 258 ? -21.234 21.437 37.613 1.00 87.12 258 THR A N 1
ATOM 2076 C CA . THR A 1 258 ? -22.027 20.319 37.071 1.00 87.12 258 THR A CA 1
ATOM 2077 C C . THR A 1 258 ? -21.377 19.608 35.877 1.00 87.12 258 THR A C 1
ATOM 2079 O O . THR A 1 258 ? -21.896 18.577 35.436 1.00 87.12 258 THR A O 1
ATOM 2082 N N . THR A 1 259 ? -20.277 20.142 35.331 1.00 91.38 259 THR A N 1
ATOM 2083 C CA . THR A 1 259 ? -19.660 19.673 34.079 1.00 91.38 259 THR A CA 1
ATOM 2084 C C . THR A 1 259 ? -18.467 18.766 34.365 1.00 91.38 259 THR A C 1
ATOM 2086 O O . THR A 1 259 ? -17.572 19.117 35.136 1.00 91.38 259 THR A O 1
ATOM 2089 N N . LEU A 1 260 ? -18.440 17.593 33.730 1.00 93.81 260 LEU A N 1
ATOM 2090 C CA . LEU A 1 260 ? -17.318 16.661 33.810 1.00 93.81 260 LEU A CA 1
ATOM 2091 C C . LEU A 1 260 ? -16.340 16.918 32.657 1.00 93.81 260 LEU A C 1
ATOM 2093 O O . LEU A 1 260 ? -16.749 17.076 31.510 1.00 93.81 260 LEU A O 1
ATOM 2097 N N . TYR A 1 261 ? -15.045 16.907 32.954 1.00 93.94 261 TYR A N 1
ATOM 2098 C CA . TYR A 1 261 ? -13.966 17.035 31.982 1.00 93.94 261 TYR A CA 1
ATOM 2099 C C . TYR A 1 261 ? -13.049 15.816 32.037 1.00 93.94 261 TYR A C 1
ATOM 2101 O O . TYR A 1 261 ? -12.690 15.351 33.117 1.00 93.94 261 TYR A O 1
ATOM 2109 N N . LYS A 1 262 ? -12.612 15.326 30.879 1.00 92.25 262 LYS A N 1
ATOM 2110 C CA . LYS A 1 262 ? -11.515 14.368 30.756 1.00 92.25 262 LYS A CA 1
ATOM 2111 C C . LYS A 1 262 ? -10.190 15.116 30.662 1.00 92.25 262 LYS A C 1
ATOM 2113 O O . LYS A 1 262 ? -10.080 16.082 29.913 1.00 92.25 262 LYS A O 1
ATOM 2118 N N . ARG A 1 263 ? -9.175 14.638 31.379 1.00 88.56 263 ARG A N 1
ATOM 2119 C CA . ARG A 1 263 ? -7.784 15.077 31.231 1.00 88.56 263 ARG A CA 1
ATOM 2120 C C . ARG A 1 263 ? -7.147 14.338 30.057 1.00 88.56 263 ARG A C 1
ATOM 2122 O O . ARG A 1 263 ? -7.132 13.106 30.036 1.00 88.56 263 ARG A O 1
ATOM 2129 N N . ASN A 1 264 ? -6.631 15.084 29.091 1.00 79.00 264 ASN A N 1
ATOM 2130 C CA . ASN A 1 264 ? -5.789 14.557 28.023 1.00 79.00 264 ASN A CA 1
ATOM 2131 C C . ASN A 1 264 ? -4.302 14.537 28.452 1.00 79.00 264 ASN A C 1
ATOM 2133 O O . ASN A 1 264 ? -3.943 15.074 29.501 1.00 79.00 264 ASN A O 1
ATOM 2137 N N . ALA A 1 265 ? -3.431 13.880 27.678 1.00 73.69 265 ALA A N 1
ATOM 2138 C CA . ALA A 1 265 ? -2.016 13.675 28.032 1.00 73.69 265 ALA A CA 1
ATOM 2139 C C . ALA A 1 265 ? -1.175 14.971 28.093 1.00 73.69 265 ALA A C 1
ATOM 2141 O O . ALA A 1 265 ? -0.131 15.003 28.736 1.00 73.69 265 ALA A O 1
ATOM 2142 N N . ASP A 1 266 ? -1.650 16.035 27.449 1.00 75.12 266 ASP A N 1
ATOM 2143 C CA . ASP A 1 266 ? -1.132 17.409 27.473 1.00 75.12 266 ASP A CA 1
ATOM 2144 C C . ASP A 1 266 ? -1.735 18.265 28.610 1.00 75.12 266 ASP A C 1
ATOM 2146 O O . ASP A 1 266 ? -1.545 19.477 28.638 1.00 75.12 266 ASP A O 1
ATOM 2150 N N . MET A 1 267 ? -2.485 17.647 29.533 1.00 73.62 267 MET A N 1
ATOM 2151 C CA . MET A 1 267 ? -3.304 18.285 30.576 1.00 73.62 267 MET A CA 1
ATOM 2152 C C . MET A 1 267 ? -4.483 19.137 30.066 1.00 73.62 267 MET A C 1
ATOM 2154 O O . MET A 1 267 ? -5.193 19.726 30.886 1.00 73.62 267 MET A O 1
ATOM 2158 N N . THR A 1 268 ? -4.774 19.147 28.759 1.00 81.38 268 THR A N 1
ATOM 2159 C CA . THR A 1 268 ? -5.976 19.795 28.211 1.00 81.38 268 THR A CA 1
ATOM 2160 C C . THR A 1 268 ? -7.240 19.128 28.764 1.00 81.38 268 THR A C 1
ATOM 2162 O O . THR A 1 268 ? -7.328 17.900 28.866 1.00 81.38 268 THR A O 1
ATOM 2165 N N . LEU A 1 269 ? -8.231 19.945 29.133 1.00 90.12 269 LEU A N 1
ATOM 2166 C CA . LEU A 1 269 ? -9.519 19.498 29.665 1.00 90.12 269 LEU A CA 1
ATOM 2167 C C . LEU A 1 269 ? -10.568 19.427 28.550 1.00 90.12 269 LEU A C 1
ATOM 2169 O O . LEU A 1 269 ? -10.930 20.447 27.971 1.00 90.12 269 LEU A O 1
ATOM 2173 N N . LEU A 1 270 ? -11.087 18.228 28.287 1.00 93.50 270 LEU A N 1
ATOM 2174 C CA . LEU A 1 270 ? -12.125 17.978 27.284 1.00 93.50 270 LEU A CA 1
ATOM 2175 C C . LEU A 1 270 ? -13.475 17.762 27.980 1.00 93.50 270 LEU A C 1
ATOM 2177 O O . LEU A 1 270 ? -13.596 16.826 28.770 1.00 93.50 270 LEU A O 1
ATOM 2181 N N . ARG A 1 271 ? -14.493 18.588 27.709 1.00 95.31 271 ARG A N 1
ATOM 2182 C CA . ARG A 1 271 ? -15.859 18.401 28.229 1.00 95.31 271 ARG A CA 1
ATOM 2183 C C . ARG A 1 271 ? -16.365 17.019 27.827 1.00 95.31 271 ARG A C 1
ATOM 2185 O O . ARG A 1 271 ? -16.387 16.684 26.644 1.00 95.31 271 ARG A O 1
ATOM 2192 N N . CYS A 1 272 ? -16.777 16.235 28.815 1.00 93.75 272 CYS A N 1
ATOM 2193 C CA . CYS A 1 272 ? -17.500 14.995 28.579 1.00 93.75 272 CYS A CA 1
ATOM 2194 C C . CYS A 1 272 ? -18.919 15.347 28.140 1.00 93.75 272 CYS A C 1
ATOM 2196 O O . CYS A 1 272 ? -19.577 16.134 28.820 1.00 93.75 272 CYS A O 1
ATOM 2198 N N . VAL A 1 273 ? -19.347 14.784 27.013 1.00 93.25 273 VAL A N 1
ATOM 2199 C CA . VAL A 1 273 ? -20.669 15.020 26.419 1.00 93.25 273 VAL A CA 1
ATOM 2200 C C . VAL A 1 273 ? -21.476 13.727 26.360 1.00 93.25 273 VAL A C 1
ATOM 2202 O O . VAL A 1 273 ? -20.897 12.632 26.322 1.00 93.25 273 VAL A O 1
ATOM 2205 N N . ASP A 1 274 ? -22.799 13.849 26.433 1.00 90.31 274 ASP A N 1
ATOM 2206 C CA . ASP A 1 274 ? -23.727 12.725 26.272 1.00 90.31 274 ASP A CA 1
ATOM 2207 C C . ASP A 1 274 ? -23.987 12.397 24.787 1.00 90.31 274 ASP A C 1
ATOM 2209 O O . ASP A 1 274 ? -23.358 12.966 23.896 1.00 90.31 274 ASP A O 1
ATOM 2213 N N . GLN A 1 275 ? -24.868 11.429 24.516 1.00 87.75 275 GLN A N 1
ATOM 2214 C CA . GLN A 1 275 ? -25.170 10.977 23.154 1.00 87.75 275 GLN A CA 1
ATOM 2215 C C . GLN A 1 275 ? -25.853 12.066 22.306 1.00 87.75 275 GLN A C 1
ATOM 2217 O O . GLN A 1 275 ? -25.527 12.217 21.131 1.00 87.75 275 GLN A O 1
ATOM 2222 N N . GLN A 1 276 ? -26.764 12.848 22.895 1.00 89.50 276 GLN A N 1
ATOM 2223 C CA . GLN A 1 276 ? -27.519 13.882 22.186 1.00 89.50 276 GLN A CA 1
ATOM 2224 C C . GLN A 1 276 ? -26.635 15.104 21.903 1.00 89.50 276 GLN A C 1
ATOM 2226 O O . GLN A 1 276 ? -26.659 15.646 20.797 1.00 89.50 276 GLN A O 1
ATOM 2231 N N . GLU A 1 277 ? -25.806 15.502 22.871 1.00 92.62 277 GLU A N 1
ATOM 2232 C CA . GLU A 1 277 ? -24.761 16.507 22.659 1.00 92.62 277 GLU A CA 1
ATOM 2233 C C . GLU A 1 277 ? -23.746 16.051 21.595 1.00 92.62 277 GLU A C 1
ATOM 2235 O O . GLU A 1 277 ? -23.367 16.839 20.729 1.00 92.62 277 GLU A O 1
ATOM 2240 N N . ALA A 1 278 ? -23.312 14.785 21.627 1.00 93.19 278 ALA A N 1
ATOM 2241 C CA . ALA A 1 278 ? -22.370 14.238 20.652 1.00 93.19 278 ALA A CA 1
ATOM 2242 C C . ALA A 1 278 ? -22.929 14.277 19.222 1.00 93.19 278 ALA A C 1
ATOM 2244 O O . ALA A 1 278 ? -22.231 14.733 18.318 1.00 93.19 278 ALA A O 1
ATOM 2245 N N . GLU A 1 279 ? -24.180 13.862 19.010 1.00 92.56 279 GLU A N 1
ATOM 2246 C CA . GLU A 1 279 ? -24.835 13.904 17.695 1.00 92.56 279 GLU A CA 1
ATOM 2247 C C . GLU A 1 279 ? -24.915 15.335 17.137 1.00 92.56 279 GLU A C 1
ATOM 2249 O O . GLU A 1 279 ? -24.496 15.567 16.001 1.00 92.56 279 GLU A O 1
ATOM 2254 N N . GLN A 1 280 ? -25.322 16.312 17.957 1.00 93.81 280 GLN A N 1
ATOM 2255 C CA . GLN A 1 280 ? -25.354 17.732 17.574 1.00 93.81 280 GLN A CA 1
ATOM 2256 C C . GLN A 1 280 ? -23.959 18.288 17.236 1.00 93.81 280 GLN A C 1
ATOM 2258 O O . GLN A 1 280 ? -23.800 19.058 16.287 1.00 93.81 280 GLN A O 1
ATOM 2263 N N . ILE A 1 281 ? -22.927 17.889 17.989 1.00 94.81 281 ILE A N 1
ATOM 2264 C CA . ILE A 1 281 ? -21.537 18.301 17.741 1.00 94.81 281 ILE A CA 1
ATOM 2265 C C . ILE A 1 281 ? -20.998 17.675 16.447 1.00 94.81 281 ILE A C 1
ATOM 2267 O O . ILE A 1 281 ? -20.279 18.344 15.706 1.00 94.81 281 ILE A O 1
ATOM 2271 N N . ILE A 1 282 ? -21.332 16.418 16.140 1.00 94.81 282 ILE A N 1
ATOM 2272 C CA . ILE A 1 282 ? -20.963 15.789 14.863 1.00 94.81 282 ILE A CA 1
ATOM 2273 C C . ILE A 1 282 ? -21.642 16.530 13.699 1.00 94.81 282 ILE A C 1
ATOM 2275 O O . ILE A 1 282 ? -20.963 16.864 12.724 1.00 94.81 282 ILE A O 1
ATOM 2279 N N . GLU A 1 283 ? -22.941 16.823 13.815 1.00 93.69 283 GLU A N 1
ATOM 2280 C CA . GLU A 1 283 ? -23.738 17.508 12.792 1.00 93.69 283 GLU A CA 1
ATOM 2281 C C . GLU A 1 283 ? -23.205 18.914 12.478 1.00 93.69 283 GLU A C 1
ATOM 2283 O O . GLU A 1 283 ? -22.796 19.163 11.343 1.00 93.69 283 GLU A O 1
ATOM 2288 N N . GLU A 1 284 ? -23.096 19.821 13.457 1.00 93.62 284 GLU A N 1
ATOM 2289 C CA . GLU A 1 284 ? -22.613 21.192 13.198 1.00 93.62 284 GLU A CA 1
ATOM 2290 C C . GLU A 1 284 ? -21.158 21.203 12.690 1.00 93.62 284 GLU A C 1
ATOM 2292 O O . GLU A 1 284 ? -20.795 21.976 11.802 1.00 93.62 284 GLU A O 1
ATOM 2297 N N . VAL A 1 285 ? -20.297 20.310 13.191 1.00 91.81 285 VAL A N 1
ATOM 2298 C CA . VAL A 1 285 ? -18.875 20.307 12.810 1.00 91.81 285 VAL A CA 1
ATOM 2299 C C . VAL A 1 285 ? -18.636 19.676 11.423 1.00 91.81 285 VAL A C 1
ATOM 2301 O O . VAL A 1 285 ? -17.605 19.988 10.798 1.00 91.81 285 VAL A O 1
ATOM 2304 N N . HIS A 1 286 ? -19.563 18.844 10.921 1.00 92.62 286 HIS A N 1
ATOM 2305 C CA . HIS A 1 286 ? -19.506 18.190 9.603 1.00 92.62 286 HIS A CA 1
ATOM 2306 C C . HIS A 1 286 ? -20.371 18.862 8.520 1.00 92.62 286 HIS A C 1
ATOM 2308 O O . HIS A 1 286 ? -19.856 19.095 7.423 1.00 92.62 286 HIS A O 1
ATOM 2314 N N . GLU A 1 287 ? -21.637 19.170 8.825 1.00 88.62 287 GLU A N 1
ATOM 2315 C CA . GLU A 1 287 ? -22.679 19.671 7.905 1.00 88.62 287 GLU A CA 1
ATOM 2316 C C . GLU A 1 287 ? -23.152 21.105 8.193 1.00 88.62 287 GLU A C 1
ATOM 2318 O O . GLU A 1 287 ? -23.821 21.694 7.341 1.00 88.62 287 GLU A O 1
ATOM 2323 N N . GLY A 1 288 ? -22.807 21.657 9.361 1.00 87.44 288 GLY A N 1
ATOM 2324 C CA . GLY A 1 288 ? -23.147 23.021 9.772 1.00 87.44 288 GLY A CA 1
ATOM 2325 C C . GLY A 1 288 ? -22.496 24.120 8.928 1.00 87.44 288 GLY A C 1
ATOM 2326 O O . GLY A 1 288 ? -21.849 23.870 7.909 1.00 87.44 288 GLY A O 1
ATOM 2327 N N . THR A 1 289 ? -22.624 25.378 9.360 1.00 83.50 289 THR A N 1
ATOM 2328 C CA . THR A 1 289 ? -22.249 26.545 8.521 1.00 83.50 289 THR A CA 1
ATOM 2329 C C . THR A 1 289 ? -20.752 26.575 8.173 1.00 83.50 289 THR A C 1
ATOM 2331 O O . THR A 1 289 ? -20.361 27.080 7.120 1.00 83.50 289 THR A O 1
ATOM 2334 N N . PHE A 1 290 ? -19.911 25.979 9.025 1.00 76.56 290 PHE A N 1
ATOM 2335 C CA . PHE A 1 290 ? -18.470 25.789 8.803 1.00 76.56 290 PHE A CA 1
ATOM 2336 C C . PHE A 1 290 ? -18.087 24.298 8.666 1.00 76.56 290 PHE A C 1
ATOM 2338 O O . PHE A 1 290 ? -16.954 23.882 8.963 1.00 76.56 290 PHE A O 1
ATOM 2345 N N . GLY A 1 291 ? -19.048 23.482 8.228 1.00 83.12 291 GLY A N 1
ATOM 2346 C CA . GLY A 1 291 ? -18.894 22.079 7.878 1.00 83.12 291 GLY A CA 1
ATOM 2347 C C . GLY A 1 291 ? -18.068 21.914 6.603 1.00 83.12 291 GLY A C 1
ATOM 2348 O O . GLY A 1 291 ? -18.389 22.455 5.548 1.00 83.12 291 GLY A O 1
ATOM 2349 N N . THR A 1 292 ? -16.964 21.172 6.690 1.00 84.06 292 THR A N 1
ATOM 2350 C CA . THR A 1 292 ? -16.044 20.951 5.557 1.00 84.06 292 THR A CA 1
ATOM 2351 C C . THR A 1 292 ? -16.201 19.572 4.916 1.00 84.06 292 THR A C 1
ATOM 2353 O O . THR A 1 292 ? -15.349 19.173 4.122 1.00 84.06 292 THR A O 1
ATOM 2356 N N . HIS A 1 293 ? -17.240 18.815 5.291 1.00 87.56 293 HIS A N 1
ATOM 2357 C CA . HIS A 1 293 ? -17.448 17.419 4.889 1.00 87.56 293 HIS A CA 1
ATOM 2358 C C . HIS A 1 293 ? -16.202 16.520 5.055 1.00 87.56 293 HIS A C 1
ATOM 2360 O O . HIS A 1 293 ? -15.939 15.601 4.277 1.00 87.56 293 HIS A O 1
ATOM 2366 N N . ALA A 1 294 ? -15.409 16.794 6.096 1.00 85.12 294 ALA A N 1
ATOM 2367 C CA . ALA A 1 294 ? -14.179 16.069 6.392 1.00 85.12 294 ALA A CA 1
ATOM 2368 C C . ALA A 1 294 ? -14.441 14.592 6.741 1.00 85.12 294 ALA A C 1
ATOM 2370 O O . ALA A 1 294 ? -15.451 14.262 7.362 1.00 85.12 294 ALA A O 1
ATOM 2371 N N . ASN A 1 295 ? -13.489 13.712 6.404 1.00 86.75 295 ASN A N 1
ATOM 2372 C CA . ASN A 1 295 ? -13.552 12.295 6.778 1.00 86.75 295 ASN A CA 1
ATOM 2373 C C . ASN A 1 295 ? -13.649 12.115 8.309 1.00 86.75 295 ASN A C 1
ATOM 2375 O O . ASN A 1 295 ? -13.102 12.925 9.060 1.00 86.75 295 ASN A O 1
ATOM 2379 N N . GLY A 1 296 ? -14.293 11.035 8.767 1.00 86.00 296 GLY A N 1
ATOM 2380 C CA . GLY A 1 296 ? -14.617 10.814 10.186 1.00 86.00 296 GLY A CA 1
ATOM 2381 C C . GLY A 1 296 ? -13.430 10.896 11.159 1.00 86.00 296 GLY A C 1
ATOM 2382 O O . GLY A 1 296 ? -13.576 11.395 12.268 1.00 86.00 296 GLY A O 1
ATOM 2383 N N . HIS A 1 297 ? -12.227 10.503 10.736 1.00 85.12 297 HIS A N 1
ATOM 2384 C CA . HIS A 1 297 ? -11.013 10.598 11.555 1.00 85.12 297 HIS A CA 1
ATOM 2385 C C . HIS A 1 297 ? -10.483 12.045 11.657 1.00 85.12 297 HIS A C 1
ATOM 2387 O O . HIS A 1 297 ? -10.088 12.494 12.734 1.00 85.12 297 HIS A O 1
ATOM 2393 N N . THR A 1 298 ? -10.532 12.823 10.570 1.00 88.25 298 THR A N 1
ATOM 2394 C CA . THR A 1 298 ? -10.267 14.273 10.620 1.00 88.25 298 THR A CA 1
ATOM 2395 C C . THR A 1 298 ? -11.340 15.012 11.431 1.00 88.25 298 THR A C 1
ATOM 2397 O O . THR A 1 298 ? -11.006 15.935 12.174 1.00 88.25 298 THR A O 1
ATOM 2400 N N . LEU A 1 299 ? -12.605 14.591 11.333 1.00 91.62 299 LEU A N 1
ATOM 2401 C CA . LEU A 1 299 ? -13.733 15.135 12.093 1.00 91.62 299 LEU A CA 1
ATOM 2402 C C . LEU A 1 299 ? -13.563 14.904 13.603 1.00 91.62 299 LEU A C 1
ATOM 2404 O O . LEU A 1 299 ? -13.544 15.873 14.360 1.00 91.62 299 LEU A O 1
ATOM 2408 N N . ALA A 1 300 ? -13.306 13.665 14.032 1.00 91.19 300 ALA A N 1
ATOM 2409 C CA . ALA A 1 300 ? -13.029 13.334 15.431 1.00 91.19 300 ALA A CA 1
ATOM 2410 C C . ALA A 1 300 ? -11.848 14.147 15.994 1.00 91.19 300 ALA A C 1
ATOM 2412 O O . ALA A 1 300 ? -11.934 14.704 17.087 1.00 91.19 300 ALA A O 1
ATOM 2413 N N . ARG A 1 301 ? -10.768 14.320 15.217 1.00 89.94 301 ARG A N 1
ATOM 2414 C CA . ARG A 1 301 ? -9.634 15.183 15.597 1.00 89.94 301 ARG A CA 1
ATOM 2415 C C . ARG A 1 301 ? -10.002 16.671 15.694 1.00 89.94 301 ARG A C 1
ATOM 2417 O O . ARG A 1 301 ? -9.445 17.355 16.550 1.00 89.94 301 ARG A O 1
ATOM 2424 N N . LYS A 1 302 ? -10.907 17.188 14.851 1.00 90.56 302 LYS A N 1
ATOM 2425 C CA . LYS A 1 302 ? -11.432 18.571 14.934 1.00 90.56 302 LYS A CA 1
ATOM 2426 C C . LYS A 1 302 ? -12.252 18.756 16.219 1.00 90.56 302 LYS A C 1
ATOM 2428 O O . LYS A 1 302 ? -12.047 19.742 16.916 1.00 90.56 302 LYS A O 1
ATOM 2433 N N . ILE A 1 303 ? -13.088 17.778 16.569 1.00 93.00 303 ILE A N 1
ATOM 2434 C CA . ILE A 1 303 ? -13.945 17.781 17.767 1.00 93.00 303 ILE A CA 1
ATOM 2435 C C . ILE A 1 303 ? -13.124 17.668 19.064 1.00 93.00 303 ILE A C 1
ATOM 2437 O O . ILE A 1 303 ? -13.309 18.469 19.979 1.00 93.00 303 ILE A O 1
ATOM 2441 N N . LEU A 1 304 ? -12.146 16.757 19.117 1.00 90.62 304 LEU A N 1
ATOM 2442 C CA . LEU A 1 304 ? -11.215 16.637 20.250 1.00 90.62 304 LEU A CA 1
ATOM 2443 C C . LEU A 1 304 ? -10.418 17.935 20.471 1.00 90.62 304 LEU A C 1
ATOM 2445 O O . LEU A 1 304 ? -10.259 18.376 21.605 1.00 90.62 304 LEU A O 1
ATOM 2449 N N . ARG A 1 305 ? -9.962 18.593 19.394 1.00 88.75 305 ARG A N 1
ATOM 2450 C CA . ARG A 1 305 ? -9.285 19.905 19.464 1.00 88.75 305 ARG A CA 1
ATOM 2451 C C . ARG A 1 305 ? -10.211 21.057 19.861 1.00 88.75 305 ARG A C 1
ATOM 2453 O O . ARG A 1 305 ? -9.723 22.040 20.404 1.00 88.75 305 ARG A O 1
ATOM 2460 N N . ALA A 1 306 ? -11.513 20.943 19.604 1.00 89.50 306 ALA A N 1
ATOM 2461 C CA . ALA A 1 306 ? -12.519 21.902 20.057 1.00 89.50 306 ALA A CA 1
ATOM 2462 C C . ALA A 1 306 ? -12.881 21.739 21.548 1.00 89.50 306 ALA A C 1
ATOM 2464 O O . ALA A 1 306 ? -13.633 22.550 22.079 1.00 89.50 306 ALA A O 1
ATOM 2465 N N . GLY A 1 307 ? -12.331 20.728 22.234 1.00 91.75 307 GLY A N 1
ATOM 2466 C CA . GLY A 1 307 ? -12.499 20.548 23.675 1.00 91.75 307 GLY A CA 1
ATOM 2467 C C . GLY A 1 307 ? -13.636 19.612 24.084 1.00 91.75 307 GLY A C 1
ATOM 2468 O O . GLY A 1 307 ? -14.072 19.695 25.228 1.00 91.75 307 GLY A O 1
ATOM 2469 N N . TYR A 1 308 ? -14.111 18.722 23.206 1.00 94.69 308 TYR A N 1
ATOM 2470 C CA . TYR A 1 308 ? -15.188 17.763 23.508 1.00 94.69 308 TYR A CA 1
ATOM 2471 C C . TYR A 1 308 ? -14.694 16.310 23.513 1.00 94.69 308 TYR A C 1
ATOM 2473 O O . TYR A 1 308 ? -13.773 15.954 22.777 1.00 94.69 308 TYR A O 1
ATOM 2481 N N . TYR A 1 309 ? -15.305 15.457 24.341 1.00 93.25 309 TYR A N 1
ATOM 2482 C CA . TYR A 1 309 ? -14.951 14.043 24.463 1.00 93.25 309 TYR A CA 1
ATOM 2483 C C . TYR A 1 309 ? -16.138 13.134 24.809 1.00 93.25 309 TYR A C 1
ATOM 2485 O O . TYR A 1 309 ? -16.903 13.402 25.732 1.00 93.25 309 TYR A O 1
ATOM 2493 N N . TRP A 1 310 ? -16.196 11.978 24.150 1.00 93.00 310 TRP A N 1
ATOM 2494 C CA . TRP A 1 310 ? -16.959 10.807 24.581 1.00 93.00 310 TRP A CA 1
ATOM 2495 C C . TRP A 1 310 ? -16.234 9.520 24.157 1.00 93.00 310 TRP A C 1
ATOM 2497 O O . TRP A 1 310 ? -15.254 9.555 23.407 1.00 93.00 310 TRP A O 1
ATOM 2507 N N . THR A 1 311 ? -16.666 8.368 24.672 1.00 86.25 311 THR A N 1
ATOM 2508 C CA . THR A 1 311 ? -15.964 7.078 24.504 1.00 86.25 311 THR A CA 1
ATOM 2509 C C . THR A 1 311 ? -15.904 6.577 23.061 1.00 86.25 311 THR A C 1
ATOM 2511 O O . THR A 1 311 ? -14.903 5.966 22.687 1.00 86.25 311 THR A O 1
ATOM 2514 N N . LYS A 1 312 ? -16.939 6.849 22.259 1.00 87.94 312 LYS A N 1
ATOM 2515 C CA . LYS A 1 312 ? -17.110 6.354 20.883 1.00 87.94 312 LYS A CA 1
ATOM 2516 C C . LYS A 1 312 ? -16.696 7.365 19.783 1.00 87.94 312 LYS A C 1
ATOM 2518 O O . LYS A 1 312 ? -16.818 7.047 18.605 1.00 87.94 312 LYS A O 1
ATOM 2523 N N . VAL A 1 313 ? -16.121 8.530 20.123 1.00 89.12 313 VAL A N 1
ATOM 2524 C CA . VAL A 1 313 ? -15.896 9.684 19.208 1.00 89.12 313 VAL A CA 1
ATOM 2525 C C . VAL A 1 313 ? -15.353 9.366 17.804 1.00 89.12 313 VAL A C 1
ATOM 2527 O O . VAL A 1 313 ? -15.889 9.875 16.821 1.00 89.12 313 VAL A O 1
ATOM 2530 N N . GLU A 1 314 ? -14.329 8.518 17.659 1.00 88.69 314 GLU A N 1
ATOM 2531 C CA . GLU A 1 314 ? -13.793 8.161 16.331 1.00 88.69 314 GLU A CA 1
ATOM 2532 C C . GLU A 1 314 ? -14.735 7.249 15.526 1.00 88.69 314 GLU A C 1
ATOM 2534 O O . GLU A 1 314 ? -14.808 7.361 14.300 1.00 88.69 314 GLU A O 1
ATOM 2539 N N . LEU A 1 315 ? -15.467 6.367 16.212 1.00 88.06 315 LEU A N 1
ATOM 2540 C CA . LEU A 1 315 ? -16.421 5.437 15.613 1.00 88.06 315 LEU A CA 1
ATOM 2541 C C . LEU A 1 315 ? -17.666 6.177 15.124 1.00 88.06 315 LEU A C 1
ATOM 2543 O O . LEU A 1 315 ? -18.074 5.975 13.983 1.00 88.06 315 LEU A O 1
ATOM 2547 N N . ASP A 1 316 ? -18.230 7.062 15.942 1.00 91.00 316 ASP A N 1
ATOM 2548 C CA . ASP A 1 316 ? -19.474 7.763 15.606 1.00 91.00 316 ASP A CA 1
ATOM 2549 C C . ASP A 1 316 ? -19.236 8.779 14.485 1.00 91.00 316 ASP A C 1
ATOM 2551 O O . ASP A 1 316 ? -19.989 8.821 13.513 1.00 91.00 316 ASP A O 1
ATOM 2555 N N . CYS A 1 317 ? -18.108 9.502 14.527 1.00 90.88 317 CYS A N 1
ATOM 2556 C CA . CYS A 1 317 ? -17.677 10.342 13.409 1.00 90.88 317 CYS A CA 1
ATOM 2557 C C . CYS A 1 317 ? -17.460 9.523 12.125 1.00 90.88 317 CYS A C 1
ATOM 2559 O O . CYS A 1 317 ? -17.748 10.004 11.032 1.00 90.88 317 CYS A O 1
ATOM 2561 N N . TYR A 1 318 ? -16.955 8.287 12.210 1.00 89.38 318 TYR A N 1
ATOM 2562 C CA . TYR A 1 318 ? -16.839 7.416 11.038 1.00 89.38 318 TYR A CA 1
ATOM 2563 C C . TYR A 1 318 ? -18.209 6.953 10.514 1.00 89.38 318 TYR A C 1
ATOM 2565 O O . TYR A 1 318 ? -18.438 6.994 9.304 1.00 89.38 318 TYR A O 1
ATOM 2573 N N . GLN A 1 319 ? -19.128 6.550 11.396 1.00 89.69 319 GLN A N 1
ATOM 2574 C CA . GLN A 1 319 ? -20.472 6.101 11.021 1.00 89.69 319 GLN A CA 1
ATOM 2575 C C . GLN A 1 319 ? -21.311 7.230 10.409 1.00 89.69 319 GLN A C 1
ATOM 2577 O O . GLN A 1 319 ? -21.917 7.032 9.355 1.00 89.69 319 GLN A O 1
ATOM 2582 N N . TYR A 1 320 ? -21.293 8.422 11.007 1.00 91.69 320 TYR A N 1
ATOM 2583 C CA . TYR A 1 320 ? -22.019 9.591 10.510 1.00 91.69 320 TYR A CA 1
ATOM 2584 C C . TYR A 1 320 ? -21.531 10.000 9.114 1.00 91.69 320 TYR A C 1
ATOM 2586 O O . TYR A 1 320 ? -22.319 10.101 8.176 1.00 91.69 320 TYR A O 1
ATOM 2594 N N . VAL A 1 321 ? -20.213 10.137 8.922 1.00 89.12 321 VAL A N 1
ATOM 2595 C CA . VAL A 1 321 ? -19.639 10.518 7.617 1.00 89.12 321 VAL A CA 1
ATOM 2596 C C . VAL A 1 321 ? -19.840 9.433 6.551 1.00 89.12 321 VAL A C 1
ATOM 2598 O O . VAL A 1 321 ? -19.950 9.747 5.366 1.00 89.12 321 VAL A O 1
ATOM 2601 N N . ARG A 1 322 ? -19.941 8.158 6.950 1.00 88.19 322 ARG A N 1
ATOM 2602 C CA . ARG A 1 322 ? -20.310 7.050 6.056 1.00 88.19 322 ARG A CA 1
ATOM 2603 C C . ARG A 1 322 ? -21.762 7.155 5.567 1.00 88.19 322 ARG A C 1
ATOM 2605 O O . ARG A 1 322 ? -22.004 6.811 4.414 1.00 88.19 322 ARG A O 1
ATOM 2612 N N . LYS A 1 323 ? -22.690 7.642 6.400 1.00 89.88 323 LYS A N 1
ATOM 2613 C CA . LYS A 1 323 ? -24.103 7.887 6.045 1.00 89.88 323 LYS A CA 1
ATOM 2614 C C . LYS A 1 323 ? -24.329 9.204 5.294 1.00 89.88 323 LYS A C 1
ATOM 2616 O O . LYS A 1 323 ? -25.198 9.261 4.431 1.00 89.88 323 LYS A O 1
ATOM 2621 N N . CYS A 1 324 ? -23.544 10.250 5.565 1.00 89.62 324 CYS A N 1
ATOM 2622 C CA . CYS A 1 324 ? -23.694 11.575 4.948 1.00 89.62 324 CYS A CA 1
ATOM 2623 C C . CYS A 1 324 ? -23.840 11.496 3.413 1.00 89.62 324 CYS A C 1
ATOM 2625 O O . CYS A 1 324 ? -22.880 11.220 2.686 1.00 89.62 324 CYS A O 1
ATOM 2627 N N . ILE A 1 325 ? -25.046 11.772 2.901 1.00 88.12 325 ILE A N 1
ATOM 2628 C CA . ILE A 1 325 ? -25.379 11.621 1.474 1.00 88.12 325 ILE A CA 1
ATOM 2629 C C . ILE A 1 325 ? -24.482 12.520 0.610 1.00 88.12 325 ILE A C 1
ATOM 2631 O O . ILE A 1 325 ? -24.002 12.089 -0.439 1.00 88.12 325 ILE A O 1
ATOM 2635 N N . LYS A 1 326 ? -24.178 13.739 1.079 1.00 87.56 326 LYS A N 1
ATOM 2636 C CA . LYS A 1 326 ? -23.282 14.695 0.404 1.00 87.56 326 LYS A CA 1
ATOM 2637 C C . LYS A 1 326 ? -21.872 14.106 0.229 1.00 87.56 326 LYS A C 1
ATOM 2639 O O . LYS A 1 326 ? -21.332 14.118 -0.879 1.00 87.56 326 LYS A O 1
ATOM 2644 N N . CYS A 1 327 ? -21.301 13.508 1.279 1.00 87.75 327 CYS A N 1
ATOM 2645 C CA . CYS A 1 327 ? -20.031 12.782 1.191 1.00 87.75 327 CYS A CA 1
ATOM 2646 C C . CYS A 1 327 ? -20.127 11.578 0.249 1.00 87.75 327 CYS A C 1
ATOM 2648 O O . CYS A 1 327 ? -19.243 11.386 -0.593 1.00 87.75 327 CYS A O 1
ATOM 2650 N N . GLN A 1 328 ? -21.199 10.789 0.346 1.00 86.38 328 GLN A N 1
ATOM 2651 C CA . GLN A 1 328 ? -21.387 9.604 -0.485 1.00 86.38 328 GLN A CA 1
ATOM 2652 C C . GLN A 1 328 ? -21.466 9.945 -1.982 1.00 86.38 328 GLN A C 1
ATOM 2654 O O . GLN A 1 328 ? -20.776 9.298 -2.767 1.00 86.38 328 GLN A O 1
ATOM 2659 N N . ILE A 1 329 ? -22.200 10.971 -2.423 1.00 86.31 329 ILE A N 1
ATOM 2660 C CA . ILE A 1 329 ? -22.341 11.261 -3.867 1.00 86.31 329 ILE A CA 1
ATOM 2661 C C . ILE A 1 329 ? -21.101 11.920 -4.508 1.00 86.31 329 ILE A C 1
ATOM 2663 O O . ILE A 1 329 ? -20.891 11.784 -5.716 1.00 86.31 329 ILE A O 1
ATOM 2667 N N . HIS A 1 330 ? -20.244 12.597 -3.729 1.00 82.31 330 HIS A N 1
ATOM 2668 C CA . HIS A 1 330 ? -19.049 13.294 -4.242 1.00 82.31 330 HIS A CA 1
ATOM 2669 C C . HIS A 1 330 ? -17.719 12.525 -4.073 1.00 82.31 330 HIS A C 1
ATOM 2671 O O . HIS A 1 330 ? -16.757 12.806 -4.798 1.00 82.31 330 HIS A O 1
ATOM 2677 N N . THR A 1 331 ? -17.638 11.549 -3.162 1.00 75.38 331 THR A N 1
ATOM 2678 C CA . THR A 1 331 ? -16.399 10.785 -2.895 1.00 75.38 331 THR A CA 1
ATOM 2679 C C . THR A 1 331 ? -16.192 9.652 -3.909 1.00 75.38 331 THR A C 1
ATOM 2681 O O . THR A 1 331 ? -17.096 8.848 -4.145 1.00 75.38 331 THR A O 1
ATOM 2684 N N . ASP A 1 332 ? -14.992 9.535 -4.490 1.00 65.06 332 ASP A N 1
ATOM 2685 C CA . ASP A 1 332 ? -14.613 8.367 -5.303 1.00 65.06 332 ASP A CA 1
ATOM 2686 C C . ASP A 1 332 ? -14.253 7.175 -4.411 1.00 65.06 332 ASP A C 1
ATOM 2688 O O . ASP A 1 332 ? -13.425 7.293 -3.511 1.00 65.06 332 ASP A O 1
ATOM 2692 N N . HIS A 1 333 ? -14.809 6.005 -4.728 1.00 58.22 333 HIS A N 1
ATOM 2693 C CA . HIS A 1 333 ? -14.294 4.723 -4.249 1.00 58.22 333 HIS A CA 1
ATOM 2694 C C . HIS A 1 333 ? -13.801 3.923 -5.452 1.00 58.22 333 HIS A C 1
ATOM 2696 O O . HIS A 1 333 ? -14.556 3.688 -6.395 1.00 58.22 333 HIS A O 1
ATOM 2702 N N . ILE A 1 334 ? -12.526 3.526 -5.425 1.00 47.19 334 ILE A N 1
ATOM 2703 C CA . ILE A 1 334 ? -11.901 2.712 -6.475 1.00 47.19 334 ILE A CA 1
ATOM 2704 C C . ILE A 1 334 ? -12.095 1.235 -6.109 1.00 47.19 334 ILE A C 1
ATOM 2706 O O . ILE A 1 334 ? -11.168 0.551 -5.681 1.00 47.19 334 ILE A O 1
ATOM 2710 N N . ASN A 1 335 ? -13.332 0.767 -6.260 1.00 50.38 335 ASN A N 1
ATOM 2711 C CA . ASN A 1 335 ? -13.655 -0.655 -6.265 1.00 50.38 335 ASN A CA 1
ATOM 2712 C C . ASN A 1 335 ? -13.567 -1.113 -7.728 1.00 50.38 335 ASN A C 1
ATOM 2714 O O . ASN A 1 335 ? -14.358 -0.666 -8.552 1.00 50.38 335 ASN A O 1
ATOM 2718 N N . VAL A 1 336 ? -12.568 -1.933 -8.060 1.00 47.28 336 VAL A N 1
ATOM 2719 C CA . VAL A 1 336 ? -12.327 -2.440 -9.422 1.00 47.28 336 VAL A CA 1
ATOM 2720 C C . VAL A 1 336 ? -12.004 -3.925 -9.327 1.00 47.28 336 VAL A C 1
ATOM 2722 O O . VAL A 1 336 ? -11.177 -4.308 -8.498 1.00 47.28 336 VAL A O 1
ATOM 2725 N N . ALA A 1 337 ? -12.629 -4.764 -10.150 1.00 41.31 337 ALA A N 1
ATOM 2726 C CA . ALA A 1 337 ? -12.375 -6.202 -10.146 1.00 41.31 337 ALA A CA 1
ATOM 2727 C C . ALA A 1 337 ? -10.903 -6.548 -10.499 1.00 41.31 337 ALA A C 1
ATOM 2729 O O . ALA A 1 337 ? -10.308 -5.910 -11.376 1.00 41.31 337 ALA A O 1
ATOM 2730 N N . PRO A 1 338 ? -10.287 -7.587 -9.888 1.00 40.09 338 PRO A N 1
ATOM 2731 C CA . PRO A 1 338 ? -8.950 -8.032 -10.276 1.00 40.09 338 PRO A CA 1
ATOM 2732 C C . PRO A 1 338 ? -8.973 -8.641 -11.686 1.00 40.09 338 PRO A C 1
ATOM 2734 O O . PRO A 1 338 ? -9.424 -9.768 -11.890 1.00 40.09 338 PRO A O 1
ATOM 2737 N N . HIS A 1 339 ? -8.472 -7.908 -12.679 1.00 45.59 339 HIS A N 1
ATOM 2738 C CA . HIS A 1 339 ? -8.342 -8.417 -14.043 1.00 45.59 339 HIS A CA 1
ATOM 2739 C C . HIS A 1 339 ? -7.030 -9.179 -14.257 1.00 45.59 339 HIS A C 1
ATOM 2741 O O . HIS A 1 339 ? -5.954 -8.750 -13.836 1.00 45.59 339 HIS A O 1
ATOM 2747 N N . THR A 1 340 ? -7.097 -10.277 -15.006 1.00 37.53 340 THR A N 1
ATOM 2748 C CA . THR A 1 340 ? -5.918 -11.020 -15.459 1.00 37.53 340 THR A CA 1
ATOM 2749 C C . THR A 1 340 ? -5.142 -10.209 -16.502 1.00 37.53 340 THR A C 1
ATOM 2751 O O . THR A 1 340 ? -5.631 -9.972 -17.606 1.00 37.53 340 THR A O 1
ATOM 2754 N N . LEU A 1 341 ? -3.915 -9.796 -16.173 1.00 41.78 341 LEU A N 1
ATOM 2755 C CA . LEU A 1 341 ? -2.963 -9.290 -17.164 1.00 41.78 341 LEU A CA 1
ATOM 2756 C C . LEU A 1 341 ? -2.444 -10.471 -17.997 1.00 41.78 341 LEU A C 1
ATOM 2758 O O . LEU A 1 341 ? -1.837 -11.394 -17.452 1.00 41.78 341 LEU A O 1
ATOM 2762 N N . HIS A 1 342 ? -2.690 -10.444 -19.307 1.00 37.62 342 HIS A N 1
ATOM 2763 C CA . HIS A 1 342 ? -2.223 -11.456 -20.253 1.00 37.62 342 HIS A CA 1
ATOM 2764 C C . HIS A 1 342 ? -1.080 -10.892 -21.103 1.00 37.62 342 HIS A C 1
ATOM 2766 O O . HIS A 1 342 ? -1.312 -10.074 -21.990 1.00 37.62 342 HIS A O 1
ATOM 2772 N N . ASN A 1 343 ? 0.150 -11.355 -20.866 1.00 41.44 343 ASN A N 1
ATOM 2773 C CA . ASN A 1 343 ? 1.284 -11.019 -21.726 1.00 41.44 343 ASN A CA 1
ATOM 2774 C C . ASN A 1 343 ? 1.233 -11.773 -23.056 1.00 41.44 343 ASN A C 1
ATOM 2776 O O . ASN A 1 343 ? 1.143 -13.001 -23.080 1.00 41.44 343 ASN A O 1
ATOM 2780 N N . LEU A 1 344 ? 1.486 -11.046 -24.142 1.00 45.66 344 LEU A N 1
ATOM 2781 C CA . LEU A 1 344 ? 2.090 -11.601 -25.350 1.00 45.66 344 LEU A CA 1
ATOM 2782 C C . LEU A 1 344 ? 3.617 -11.515 -25.210 1.00 45.66 344 LEU A C 1
ATOM 2784 O O . LEU A 1 344 ? 4.224 -10.485 -25.499 1.00 45.66 344 LEU A O 1
ATOM 2788 N N . THR A 1 345 ? 4.245 -12.587 -24.724 1.00 52.28 345 THR A N 1
ATOM 2789 C CA . THR A 1 345 ? 5.710 -12.656 -24.600 1.00 52.28 345 THR A CA 1
ATOM 2790 C C . THR A 1 345 ? 6.335 -13.000 -25.952 1.00 52.28 345 THR A C 1
ATOM 2792 O O . THR A 1 345 ? 6.183 -14.115 -26.443 1.00 52.28 345 THR A O 1
ATOM 2795 N N . SER A 1 346 ? 7.061 -12.048 -26.540 1.00 54.34 346 SER A N 1
ATOM 2796 C CA . SER A 1 346 ? 7.864 -12.257 -27.751 1.00 54.34 346 SER A CA 1
ATOM 2797 C C . SER A 1 346 ? 9.108 -13.108 -27.429 1.00 54.34 346 SER A C 1
ATOM 2799 O O . SER A 1 346 ? 9.882 -12.702 -26.558 1.00 54.34 346 SER A O 1
ATOM 2801 N N . PRO A 1 347 ? 9.322 -14.277 -28.072 1.00 51.69 347 PRO A N 1
ATOM 2802 C CA . PRO A 1 347 ? 10.436 -15.170 -27.739 1.00 51.69 347 PRO A CA 1
ATOM 2803 C C . PRO A 1 347 ? 11.791 -14.719 -28.316 1.00 51.69 347 PRO A C 1
ATOM 2805 O O . PRO A 1 347 ? 12.831 -15.071 -27.768 1.00 51.69 347 PRO A O 1
ATOM 2808 N N . TRP A 1 348 ? 11.798 -13.920 -29.388 1.00 62.41 348 TRP A N 1
ATOM 2809 C CA . TRP A 1 348 ? 12.995 -13.273 -29.946 1.00 62.41 348 TRP A CA 1
ATOM 2810 C C . TRP A 1 348 ? 12.623 -11.984 -30.700 1.00 62.41 348 TRP A C 1
ATOM 2812 O O . TRP A 1 348 ? 11.484 -11.859 -31.171 1.00 62.41 348 TRP A O 1
ATOM 2822 N N . PRO A 1 349 ? 13.545 -11.008 -30.846 1.00 65.06 349 PRO A N 1
ATOM 2823 C CA . PRO A 1 349 ? 13.291 -9.792 -31.616 1.00 65.06 349 PRO A CA 1
ATOM 2824 C C . PRO A 1 349 ? 12.772 -10.079 -33.029 1.00 65.06 349 PRO A C 1
ATOM 2826 O O . PRO A 1 349 ? 13.138 -11.073 -33.651 1.00 65.06 349 PRO A O 1
ATOM 2829 N N . PHE A 1 350 ? 11.908 -9.192 -33.524 1.00 70.62 350 PHE A N 1
ATOM 2830 C CA . PHE A 1 350 ? 11.235 -9.292 -34.828 1.00 70.62 350 PHE A CA 1
ATOM 2831 C C . PHE A 1 350 ? 10.270 -10.486 -35.015 1.00 70.62 350 PHE A C 1
ATOM 2833 O O . PHE A 1 350 ? 9.675 -10.604 -36.081 1.00 70.62 350 PHE A O 1
ATOM 2840 N N . SER A 1 351 ? 10.035 -11.333 -34.000 1.00 66.12 351 SER A N 1
ATOM 2841 C CA . SER A 1 351 ? 8.993 -12.381 -34.069 1.00 66.12 351 SER A CA 1
ATOM 2842 C C . SER A 1 351 ? 7.559 -11.840 -33.975 1.00 66.12 351 SER A C 1
ATOM 2844 O O . SER A 1 351 ? 6.643 -12.411 -34.564 1.00 66.12 351 SER A O 1
ATOM 2846 N N . ILE A 1 352 ? 7.365 -10.742 -33.238 1.00 69.88 352 ILE A N 1
ATOM 2847 C CA . ILE A 1 352 ? 6.092 -10.031 -33.069 1.00 69.88 352 ILE A CA 1
ATOM 2848 C C . ILE A 1 352 ? 6.389 -8.528 -33.064 1.00 69.88 352 ILE A C 1
ATOM 2850 O O . ILE A 1 352 ? 7.273 -8.075 -32.331 1.00 69.88 352 ILE A O 1
ATOM 2854 N N . TRP A 1 353 ? 5.621 -7.755 -33.833 1.00 70.00 353 TRP A N 1
ATOM 2855 C CA . TRP A 1 353 ? 5.593 -6.293 -33.770 1.00 70.00 353 TRP A CA 1
ATOM 2856 C C . TRP A 1 353 ? 4.220 -5.817 -33.307 1.00 70.00 353 TRP A C 1
ATOM 2858 O O . TRP A 1 353 ? 3.200 -6.217 -33.863 1.00 70.00 353 TRP A O 1
ATOM 2868 N N . GLY A 1 354 ? 4.203 -4.925 -32.319 1.00 71.12 354 GLY A N 1
ATOM 2869 C CA . GLY A 1 354 ? 3.052 -4.067 -32.065 1.00 71.12 354 GLY A CA 1
ATOM 2870 C C . GLY A 1 354 ? 3.207 -2.763 -32.850 1.00 71.12 354 GLY A C 1
ATOM 2871 O O . GLY A 1 354 ? 4.307 -2.204 -32.899 1.00 71.12 354 GLY A O 1
ATOM 2872 N N . ILE A 1 355 ? 2.115 -2.290 -33.453 1.00 73.81 355 ILE A N 1
ATOM 2873 C CA . ILE A 1 355 ? 2.033 -1.017 -34.184 1.00 73.81 355 ILE A CA 1
ATOM 2874 C C . ILE A 1 355 ? 0.876 -0.197 -33.603 1.00 73.81 355 ILE A C 1
ATOM 2876 O O . ILE A 1 355 ? -0.155 -0.767 -33.244 1.00 73.81 355 ILE A O 1
ATOM 2880 N N . ASP A 1 356 ? 1.042 1.122 -33.497 1.00 78.00 356 ASP A N 1
ATOM 2881 C CA . ASP A 1 356 ? 0.008 2.063 -33.049 1.00 78.00 356 ASP A CA 1
ATOM 2882 C C . ASP A 1 356 ? 0.248 3.497 -33.580 1.00 78.00 356 ASP A C 1
ATOM 2884 O O . ASP A 1 356 ? 1.259 3.775 -34.232 1.00 78.00 356 ASP A O 1
ATOM 2888 N N . MET A 1 357 ? -0.684 4.426 -33.336 1.00 78.31 357 MET A N 1
ATOM 2889 C CA . MET A 1 357 ? -0.625 5.809 -33.817 1.00 78.31 357 MET A CA 1
ATOM 2890 C C . MET A 1 357 ? -0.893 6.844 -32.718 1.00 78.31 357 MET A C 1
ATOM 2892 O O . MET A 1 357 ? -1.988 6.940 -32.169 1.00 78.31 357 MET A O 1
ATOM 2896 N N . ILE A 1 358 ? 0.074 7.735 -32.491 1.00 79.31 358 ILE A N 1
ATOM 2897 C CA . ILE A 1 358 ? -0.096 8.890 -31.604 1.00 79.31 358 ILE A CA 1
ATOM 2898 C C . ILE A 1 358 ? -0.657 10.069 -32.407 1.00 79.31 358 ILE A C 1
ATOM 2900 O O . ILE A 1 358 ? 0.022 10.598 -33.288 1.00 79.31 358 ILE A O 1
ATOM 2904 N N . GLY A 1 359 ? -1.865 10.527 -32.073 1.00 77.56 359 GLY A N 1
ATOM 2905 C CA . GLY A 1 359 ? -2.426 11.792 -32.558 1.00 77.56 359 GLY A CA 1
ATOM 2906 C C . GLY A 1 359 ? -3.958 11.879 -32.447 1.00 77.56 359 GLY A C 1
ATOM 2907 O O . GLY A 1 359 ? -4.579 10.973 -31.893 1.00 77.56 359 GLY A O 1
ATOM 2908 N N . PRO A 1 360 ? -4.584 12.945 -32.985 1.00 74.88 360 PRO A N 1
ATOM 2909 C CA . PRO A 1 360 ? -3.938 14.100 -33.606 1.00 74.88 360 PRO A CA 1
ATOM 2910 C C . PRO A 1 360 ? -3.176 14.956 -32.582 1.00 74.88 360 PRO A C 1
ATOM 2912 O O . PRO A 1 360 ? -3.644 15.169 -31.468 1.00 74.88 360 PRO A O 1
ATOM 2915 N N . ILE A 1 361 ? -2.004 15.450 -32.975 1.00 78.31 361 ILE A N 1
ATOM 2916 C CA . ILE A 1 361 ? -1.215 16.428 -32.218 1.00 78.31 361 ILE A CA 1
ATOM 2917 C C . ILE A 1 361 ? -1.610 17.833 -32.683 1.00 78.31 361 ILE A C 1
ATOM 2919 O O . ILE A 1 361 ? -1.667 18.099 -33.891 1.00 78.31 361 ILE A O 1
ATOM 2923 N N . GLU A 1 362 ? -1.891 18.717 -31.725 1.00 74.62 362 GLU A N 1
ATOM 2924 C CA . GLU A 1 362 ? -2.243 20.120 -31.950 1.00 74.62 362 GLU A CA 1
ATOM 2925 C C . GLU A 1 362 ? -1.476 21.027 -30.964 1.00 74.62 362 GLU A C 1
ATOM 2927 O O . GLU A 1 362 ? -1.450 20.709 -29.775 1.00 74.62 362 GLU A O 1
ATOM 2932 N N . PRO A 1 363 ? -0.848 22.132 -31.420 1.00 75.81 363 PRO A N 1
ATOM 2933 C CA . PRO A 1 363 ? -0.747 22.584 -32.811 1.00 75.81 363 PRO A CA 1
ATOM 2934 C C . PRO A 1 363 ? 0.005 21.590 -33.714 1.00 75.81 363 PRO A C 1
ATOM 2936 O O . PRO A 1 363 ? 0.767 20.742 -33.255 1.00 75.81 363 PRO A O 1
ATOM 2939 N N . LYS A 1 364 ? -0.236 21.678 -35.028 1.00 78.94 364 LYS A N 1
ATOM 2940 C CA . LYS A 1 364 ? 0.509 20.884 -36.017 1.00 78.94 364 LYS A CA 1
ATOM 2941 C C . LYS A 1 364 ? 2.008 21.215 -35.955 1.00 78.94 364 LYS A C 1
ATOM 2943 O O . LYS A 1 364 ? 2.370 22.357 -35.665 1.00 78.94 364 LYS A O 1
ATOM 2948 N N . ALA A 1 365 ? 2.842 20.238 -36.305 1.00 81.19 365 ALA A N 1
ATOM 2949 C CA . ALA A 1 365 ? 4.270 20.428 -36.561 1.00 81.19 365 ALA A CA 1
ATOM 2950 C C . ALA A 1 365 ? 4.530 21.589 -37.537 1.00 81.19 365 ALA A C 1
ATOM 2952 O O . ALA A 1 365 ? 3.697 21.865 -38.409 1.00 81.19 365 ALA A O 1
ATOM 2953 N N . SER A 1 366 ? 5.713 22.204 -37.463 1.00 79.94 366 SER A N 1
ATOM 2954 C CA . SER A 1 366 ? 6.156 23.248 -38.402 1.00 79.94 366 SER A CA 1
ATOM 2955 C C . SER A 1 366 ? 6.073 22.786 -39.862 1.00 79.94 366 SER A C 1
ATOM 2957 O O . SER A 1 366 ? 5.616 23.538 -40.721 1.00 79.94 366 SER A O 1
ATOM 2959 N N . ASN A 1 367 ? 6.395 21.516 -40.136 1.00 79.50 367 ASN A N 1
ATOM 2960 C CA . ASN A 1 367 ? 6.277 20.900 -41.463 1.00 79.50 367 ASN A CA 1
ATOM 2961 C C . ASN A 1 367 ? 4.878 20.308 -41.782 1.00 79.50 367 ASN A C 1
ATOM 2963 O O . ASN A 1 367 ? 4.678 19.687 -42.824 1.00 79.50 367 ASN A O 1
ATOM 2967 N N . GLY A 1 368 ? 3.894 20.487 -40.896 1.00 78.88 368 GLY A N 1
ATOM 2968 C CA . GLY A 1 368 ? 2.496 20.107 -41.108 1.00 78.88 368 GLY A CA 1
ATOM 2969 C C . GLY A 1 368 ? 2.074 18.710 -40.638 1.00 78.88 368 GLY A C 1
ATOM 2970 O O . GLY A 1 368 ? 0.882 18.399 -40.725 1.00 78.88 368 GLY A O 1
ATOM 2971 N N . HIS A 1 369 ? 2.974 17.874 -40.106 1.00 79.06 369 HIS A N 1
ATOM 2972 C CA . HIS A 1 369 ? 2.573 16.612 -39.469 1.00 79.06 369 HIS A CA 1
ATOM 2973 C C . HIS A 1 369 ? 1.642 16.824 -38.255 1.00 79.06 369 HIS A C 1
ATOM 2975 O O . HIS A 1 369 ? 1.684 17.842 -37.562 1.00 79.06 369 HIS A O 1
ATOM 2981 N N . ARG A 1 370 ? 0.787 15.825 -37.993 1.00 79.38 370 ARG A N 1
ATOM 2982 C CA . ARG A 1 370 ? -0.160 15.772 -36.854 1.00 79.38 370 ARG A CA 1
ATOM 2983 C C . ARG A 1 370 ? -0.245 14.386 -36.199 1.00 79.38 370 ARG A C 1
ATOM 2985 O O . ARG A 1 370 ? -1.066 14.195 -35.313 1.00 79.38 370 ARG A O 1
ATOM 2992 N N . PHE A 1 371 ? 0.551 13.420 -36.654 1.00 78.38 371 PHE A N 1
ATOM 2993 C CA . PHE A 1 371 ? 0.525 12.035 -36.185 1.00 78.38 371 PHE A CA 1
ATOM 2994 C C . PHE A 1 371 ? 1.948 11.469 -36.155 1.00 78.38 371 PHE A C 1
ATOM 2996 O O . PHE A 1 371 ? 2.761 11.828 -37.008 1.00 78.38 371 PHE A O 1
ATOM 3003 N N . ILE A 1 372 ? 2.217 10.565 -35.214 1.00 80.12 372 ILE A N 1
ATOM 3004 C CA . ILE A 1 372 ? 3.421 9.726 -35.171 1.00 80.12 372 ILE A CA 1
ATOM 3005 C C . ILE A 1 372 ? 2.965 8.276 -35.340 1.00 80.12 372 ILE A C 1
ATOM 3007 O O . ILE A 1 372 ? 2.069 7.834 -34.617 1.00 80.12 372 ILE A O 1
ATOM 3011 N N . LEU A 1 373 ? 3.569 7.546 -36.280 1.00 78.75 373 LEU A N 1
ATOM 3012 C CA . LEU A 1 373 ? 3.412 6.096 -36.377 1.00 78.75 373 LEU A CA 1
ATOM 3013 C C . LEU A 1 373 ? 4.466 5.436 -35.481 1.00 78.75 373 LEU A C 1
ATOM 3015 O O . LEU A 1 373 ? 5.651 5.765 -35.567 1.00 78.75 373 LEU A O 1
ATOM 3019 N N . VAL A 1 374 ? 4.017 4.529 -34.619 1.00 68.81 374 VAL A N 1
ATOM 3020 C CA . VAL A 1 374 ? 4.846 3.813 -33.651 1.00 68.81 374 VAL A CA 1
ATOM 3021 C C . VAL A 1 374 ? 4.849 2.338 -34.014 1.00 68.81 374 VAL A C 1
ATOM 3023 O O . VAL A 1 374 ? 3.793 1.724 -34.112 1.00 68.81 374 VAL A O 1
ATOM 3026 N N . GLU A 1 375 ? 6.034 1.765 -34.178 1.00 66.88 375 GLU A N 1
ATOM 3027 C CA . GLU A 1 375 ? 6.262 0.326 -34.258 1.00 66.88 375 GLU A CA 1
ATOM 3028 C C . GLU A 1 375 ? 7.238 -0.048 -33.130 1.00 66.88 375 GLU A C 1
ATOM 3030 O O . GLU A 1 375 ? 8.100 0.741 -32.737 1.00 66.88 375 GLU A O 1
ATOM 3035 N N . ALA A 1 376 ? 7.109 -1.254 -32.575 1.00 55.94 376 ALA A N 1
ATOM 3036 C CA . ALA A 1 376 ? 7.930 -1.705 -31.449 1.00 55.94 376 ALA A CA 1
ATOM 3037 C C . ALA A 1 376 ? 9.457 -1.729 -31.721 1.00 55.94 376 ALA A C 1
ATOM 3039 O O . ALA A 1 376 ? 10.234 -1.850 -30.773 1.00 55.94 376 ALA A O 1
ATOM 3040 N N . THR A 1 377 ? 9.899 -1.586 -32.978 1.00 44.53 377 THR A N 1
ATOM 3041 C CA . THR A 1 377 ? 11.318 -1.499 -33.366 1.00 44.53 377 THR A CA 1
ATOM 3042 C C . THR A 1 377 ? 11.698 -0.198 -34.090 1.00 44.53 377 THR A C 1
ATOM 3044 O O . THR A 1 377 ? 12.748 0.376 -33.769 1.00 44.53 377 THR A O 1
ATOM 3047 N N . PHE A 1 378 ? 10.864 0.320 -34.999 1.00 35.16 378 PHE A N 1
ATOM 3048 C CA . PHE A 1 378 ? 11.126 1.544 -35.774 1.00 35.16 378 PHE A CA 1
ATOM 3049 C C . PHE A 1 378 ? 10.061 2.649 -35.637 1.00 35.16 378 PHE A C 1
ATOM 3051 O O . PHE A 1 378 ? 8.975 2.467 -35.103 1.00 35.16 378 PHE A O 1
ATOM 3058 N N . TYR A 1 379 ? 10.416 3.851 -36.096 1.00 36.41 379 TYR A N 1
ATOM 3059 C CA . TYR A 1 379 ? 9.576 5.049 -36.041 1.00 36.41 379 TYR A CA 1
ATOM 3060 C C . TYR A 1 379 ? 9.759 5.838 -37.331 1.00 36.41 379 TYR A C 1
ATOM 3062 O O . TYR A 1 379 ? 10.878 5.956 -37.832 1.00 36.41 379 TYR A O 1
ATOM 3070 N N . SER A 1 380 ? 8.671 6.395 -37.856 1.00 38.53 380 SER A N 1
ATOM 3071 C CA . SER A 1 380 ? 8.699 7.240 -39.050 1.00 38.53 380 SER A CA 1
ATOM 3072 C C . SER A 1 380 ? 7.597 8.298 -38.997 1.00 38.53 380 SER A C 1
ATOM 3074 O O . SER A 1 380 ? 6.469 8.042 -38.566 1.00 38.53 380 SER A O 1
ATOM 3076 N N . THR A 1 381 ? 7.926 9.518 -39.421 1.00 42.72 381 THR A N 1
ATOM 3077 C CA . THR A 1 381 ? 7.007 10.662 -39.376 1.00 42.72 381 THR A CA 1
ATOM 3078 C C . THR A 1 381 ? 6.251 10.757 -40.700 1.00 42.72 381 THR A C 1
ATOM 3080 O O . THR A 1 381 ? 6.829 11.085 -41.733 1.00 42.72 381 THR A O 1
ATOM 3083 N N . ILE A 1 382 ? 4.959 10.409 -40.699 1.00 49.81 382 ILE A N 1
ATOM 3084 C CA . ILE A 1 382 ? 4.184 10.167 -41.929 1.00 49.81 382 ILE A CA 1
ATOM 3085 C C . ILE A 1 382 ? 2.818 10.880 -41.874 1.00 49.81 382 ILE A C 1
ATOM 3087 O O . ILE A 1 382 ? 2.198 11.028 -40.822 1.00 49.81 382 ILE A O 1
ATOM 3091 N N . THR A 1 383 ? 2.319 11.341 -43.025 1.00 51.47 383 THR A N 1
ATOM 3092 C CA . THR A 1 383 ? 0.976 11.933 -43.166 1.00 51.47 383 THR A CA 1
ATOM 3093 C C . THR A 1 383 ? -0.125 10.868 -43.295 1.00 51.47 383 THR A C 1
ATOM 3095 O O . THR A 1 383 ? 0.081 9.794 -43.858 1.00 51.47 383 THR A O 1
ATOM 3098 N N . ARG A 1 384 ? -1.343 11.173 -42.815 1.00 45.31 384 ARG A N 1
ATOM 3099 C CA . ARG A 1 384 ? -2.484 10.228 -42.745 1.00 45.31 384 ARG A CA 1
ATOM 3100 C C . ARG A 1 384 ? -2.770 9.482 -44.060 1.00 45.31 384 ARG A C 1
ATOM 3102 O O . ARG A 1 384 ? -3.092 8.299 -44.029 1.00 45.31 384 ARG A O 1
ATOM 3109 N N . SER A 1 385 ? -2.655 10.151 -45.208 1.00 51.78 385 SER A N 1
ATOM 3110 C CA . SER A 1 385 ? -2.881 9.553 -46.533 1.00 51.78 385 SER A CA 1
ATOM 3111 C C . SER A 1 385 ? -1.803 8.538 -46.930 1.00 51.78 385 SER A C 1
ATOM 3113 O O . SER A 1 385 ? -2.121 7.533 -47.564 1.00 51.78 385 SER A O 1
ATOM 3115 N N . VAL A 1 386 ? -0.548 8.769 -46.535 1.00 56.56 386 VAL A N 1
ATOM 3116 C CA . VAL A 1 386 ? 0.567 7.847 -46.786 1.00 56.56 386 VAL A CA 1
ATOM 3117 C C . VAL A 1 386 ? 0.508 6.661 -45.822 1.00 56.56 386 VAL A C 1
ATOM 3119 O O . VAL A 1 386 ? 0.649 5.534 -46.284 1.00 56.56 386 VAL A O 1
ATOM 3122 N N . VAL A 1 387 ? 0.171 6.865 -44.539 1.00 54.41 387 VAL A N 1
ATOM 3123 C CA . VAL A 1 387 ? -0.038 5.750 -43.587 1.00 54.41 387 VAL A CA 1
ATOM 3124 C C . VAL A 1 387 ? -1.135 4.795 -44.076 1.00 54.41 387 VAL A C 1
ATOM 3126 O O . VAL A 1 387 ? -0.931 3.585 -44.094 1.00 54.41 387 VAL A O 1
ATOM 3129 N N . VAL A 1 388 ? -2.278 5.312 -44.547 1.00 54.91 388 VAL A N 1
ATOM 3130 C CA . VAL A 1 388 ? -3.365 4.462 -45.074 1.00 54.91 388 VAL A CA 1
ATOM 3131 C C . VAL A 1 388 ? -2.948 3.709 -46.347 1.00 54.91 388 VAL A C 1
ATOM 3133 O O . VAL A 1 388 ? -3.395 2.579 -46.542 1.00 54.91 388 VAL A O 1
ATOM 3136 N N . LYS A 1 389 ? -2.078 4.279 -47.195 1.00 59.19 389 LYS A N 1
ATOM 3137 C CA . LYS A 1 389 ? -1.503 3.559 -48.346 1.00 59.19 389 LYS A CA 1
ATOM 3138 C C . LYS A 1 389 ? -0.507 2.479 -47.914 1.00 59.19 389 LYS A C 1
ATOM 3140 O O . LYS A 1 389 ? -0.625 1.360 -48.397 1.00 59.19 389 LYS A O 1
ATOM 3145 N N . PHE A 1 390 ? 0.411 2.792 -46.999 1.00 58.50 390 PHE A N 1
ATOM 3146 C CA . PHE A 1 390 ? 1.417 1.866 -46.468 1.00 58.50 390 PHE A CA 1
ATOM 3147 C C . PHE A 1 390 ? 0.764 0.657 -45.786 1.00 58.50 390 PHE A C 1
ATOM 3149 O O . PHE A 1 390 ? 0.996 -0.478 -46.191 1.00 58.50 390 PHE A O 1
ATOM 3156 N N . ILE A 1 391 ? -0.159 0.888 -44.845 1.00 61.16 391 ILE A N 1
ATOM 3157 C CA . ILE A 1 391 ? -0.881 -0.194 -44.159 1.00 61.16 391 ILE A CA 1
ATOM 3158 C C . ILE A 1 391 ? -1.651 -1.063 -45.167 1.00 61.16 391 ILE A C 1
ATOM 3160 O O . ILE A 1 391 ? -1.573 -2.286 -45.097 1.00 61.16 391 ILE A O 1
ATOM 3164 N N . LYS A 1 392 ? -2.361 -0.472 -46.141 1.00 57.28 392 LYS A N 1
ATOM 3165 C CA . LYS A 1 392 ? -3.123 -1.262 -47.123 1.00 57.28 392 LYS A CA 1
ATOM 3166 C C . LYS A 1 392 ? -2.242 -2.038 -48.107 1.00 57.28 392 LYS A C 1
ATOM 3168 O O . LYS A 1 392 ? -2.551 -3.191 -48.383 1.00 57.28 392 LYS A O 1
ATOM 3173 N N . ARG A 1 393 ? -1.184 -1.430 -48.651 1.00 57.00 393 ARG A N 1
ATOM 3174 C CA . ARG A 1 393 ? -0.350 -2.041 -49.700 1.00 57.00 393 ARG A CA 1
ATOM 3175 C C . ARG A 1 393 ? 0.713 -2.982 -49.131 1.00 57.00 393 ARG A C 1
ATOM 3177 O O . ARG A 1 393 ? 0.863 -4.084 -49.640 1.00 57.00 393 ARG A O 1
ATOM 3184 N N . ASP A 1 394 ? 1.415 -2.551 -48.087 1.00 54.75 394 ASP A N 1
ATOM 3185 C CA . ASP A 1 394 ? 2.682 -3.159 -47.663 1.00 54.75 394 ASP A CA 1
ATOM 3186 C C . ASP A 1 394 ? 2.525 -4.060 -46.422 1.00 54.75 394 ASP A C 1
ATOM 3188 O O . ASP A 1 394 ? 3.302 -4.999 -46.240 1.00 54.75 394 ASP A O 1
ATOM 3192 N N . ILE A 1 395 ? 1.478 -3.835 -45.610 1.00 57.12 395 ILE A N 1
ATOM 3193 C CA . ILE A 1 395 ? 1.142 -4.671 -44.440 1.00 57.12 395 ILE A CA 1
ATOM 3194 C C . ILE A 1 395 ? -0.031 -5.623 -44.735 1.00 57.12 395 ILE A C 1
ATOM 3196 O O . ILE A 1 395 ? 0.103 -6.830 -44.559 1.00 57.12 395 ILE A O 1
ATOM 3200 N N . ILE A 1 396 ? -1.179 -5.116 -45.201 1.00 55.12 396 ILE A N 1
ATOM 3201 C CA . ILE A 1 396 ? -2.398 -5.929 -45.388 1.00 55.12 396 ILE A CA 1
ATOM 3202 C C . ILE A 1 396 ? -2.318 -6.814 -46.643 1.00 55.12 396 ILE A C 1
ATOM 3204 O O . ILE A 1 396 ? -2.638 -7.997 -46.572 1.00 55.12 396 ILE A O 1
ATOM 3208 N N . CYS A 1 397 ? -1.848 -6.293 -47.780 1.00 50.28 397 CYS A N 1
ATOM 3209 C CA . CYS A 1 397 ? -1.679 -7.077 -49.015 1.00 50.28 397 CYS A CA 1
ATOM 3210 C C . CYS A 1 397 ? -0.360 -7.884 -49.072 1.00 50.28 397 CYS A C 1
ATOM 3212 O O . CYS A 1 397 ? 0.086 -8.273 -50.151 1.00 50.28 397 CYS A O 1
ATOM 3214 N N . SER A 1 398 ? 0.275 -8.151 -47.925 1.00 50.06 398 SER A N 1
ATOM 3215 C CA . SER A 1 398 ? 1.648 -8.671 -47.810 1.00 50.06 398 SER A CA 1
ATOM 3216 C C . SER A 1 398 ? 1.785 -10.194 -48.024 1.00 50.06 398 SER A C 1
ATOM 3218 O O . SER A 1 398 ? 2.466 -10.900 -47.278 1.00 50.06 398 SER A O 1
ATOM 3220 N N . THR A 1 399 ? 1.165 -10.734 -49.080 1.00 52.47 399 THR A N 1
ATOM 3221 C CA . THR A 1 399 ? 1.300 -12.159 -49.453 1.00 52.47 399 THR A CA 1
ATOM 3222 C C . THR A 1 399 ? 2.731 -12.536 -49.851 1.00 52.47 399 THR A C 1
ATOM 3224 O O . THR A 1 399 ? 3.122 -13.693 -49.702 1.00 52.47 399 THR A O 1
ATOM 3227 N N . GLN A 1 400 ? 3.537 -11.565 -50.298 1.00 56.00 400 GLN A N 1
ATOM 3228 C CA . GLN A 1 400 ? 4.942 -11.761 -50.673 1.00 56.00 400 GLN A CA 1
ATOM 3229 C C . GLN A 1 400 ? 5.865 -12.001 -49.464 1.00 56.00 400 GLN A C 1
ATOM 3231 O O . GLN A 1 400 ? 6.722 -12.881 -49.525 1.00 56.00 400 GLN A O 1
ATOM 3236 N N . PHE A 1 401 ? 5.681 -11.272 -48.357 1.00 62.34 401 PHE A N 1
ATOM 3237 C CA . PHE A 1 401 ? 6.592 -11.320 -47.200 1.00 62.34 401 PHE A CA 1
ATOM 3238 C C . PHE A 1 401 ? 6.176 -12.331 -46.114 1.00 62.34 401 PHE A C 1
ATOM 3240 O O . PHE A 1 401 ? 6.890 -12.500 -45.129 1.00 62.34 401 PHE A O 1
ATOM 3247 N N . LYS A 1 402 ? 5.044 -13.033 -46.291 1.00 70.38 402 LYS A N 1
ATOM 3248 C CA . LYS A 1 402 ? 4.526 -14.090 -45.390 1.00 70.38 402 LYS A CA 1
ATOM 3249 C C . LYS A 1 402 ? 4.270 -13.646 -43.934 1.00 70.38 402 LYS A C 1
ATOM 3251 O O . LYS A 1 402 ? 4.168 -14.489 -43.041 1.00 70.38 402 LYS A O 1
ATOM 3256 N N . ILE A 1 403 ? 4.128 -12.342 -43.693 1.00 69.12 403 ILE A N 1
ATOM 3257 C CA . ILE A 1 403 ? 3.845 -11.772 -42.368 1.00 69.12 403 ILE A CA 1
ATOM 3258 C C . ILE A 1 403 ? 2.407 -12.126 -41.959 1.00 69.12 403 ILE A C 1
ATOM 3260 O O . ILE A 1 403 ? 1.467 -11.936 -42.730 1.00 69.12 403 ILE A O 1
ATOM 3264 N N . ARG A 1 404 ? 2.217 -12.635 -40.735 1.00 65.25 404 ARG A N 1
ATOM 3265 C CA . ARG A 1 404 ? 0.886 -12.935 -40.180 1.00 65.25 404 ARG A CA 1
ATOM 3266 C C . ARG A 1 404 ? 0.340 -11.723 -39.430 1.00 65.25 404 ARG A C 1
ATOM 3268 O O . ARG A 1 404 ? 0.897 -11.327 -38.411 1.00 65.25 404 ARG A O 1
ATOM 3275 N N . HIS A 1 405 ? -0.757 -11.152 -39.920 1.00 66.69 405 HIS A N 1
ATOM 3276 C CA . HIS A 1 405 ? -1.424 -10.029 -39.263 1.00 66.69 405 HIS A CA 1
ATOM 3277 C C . HIS A 1 405 ? -2.393 -10.525 -38.181 1.00 66.69 405 HIS A C 1
ATOM 3279 O O . HIS A 1 405 ? -3.290 -11.318 -38.466 1.00 66.69 405 HIS A O 1
ATOM 3285 N N . HIS A 1 406 ? -2.239 -10.031 -36.953 1.00 64.44 406 HIS A N 1
ATOM 3286 C CA . HIS A 1 406 ? -3.114 -10.345 -35.824 1.00 64.44 406 HIS A CA 1
ATOM 3287 C C . HIS A 1 406 ? -3.776 -9.060 -35.316 1.00 64.44 406 HIS A C 1
ATOM 3289 O O . HIS A 1 406 ? -3.097 -8.147 -34.854 1.00 64.44 406 HIS A O 1
ATOM 3295 N N . ASN A 1 407 ? -5.105 -8.990 -35.403 1.00 61.41 407 ASN A N 1
ATOM 3296 C CA . ASN A 1 407 ? -5.873 -7.864 -34.873 1.00 61.41 407 ASN A CA 1
ATOM 3297 C C . ASN A 1 407 ? -6.095 -8.039 -33.363 1.00 61.41 407 ASN A C 1
ATOM 3299 O O . ASN A 1 407 ? -6.406 -9.140 -32.907 1.00 61.41 407 ASN A O 1
ATOM 3303 N N . SER A 1 408 ? -6.022 -6.948 -32.598 1.00 56.78 408 SER A N 1
ATOM 3304 C CA . SER A 1 408 ? -6.647 -6.887 -31.273 1.00 56.78 408 SER A CA 1
ATOM 3305 C C . SER A 1 408 ? -8.174 -6.939 -31.400 1.00 56.78 408 SER A C 1
ATOM 3307 O O . SER A 1 408 ? -8.737 -6.588 -32.443 1.00 56.78 408 SER A O 1
ATOM 3309 N N . THR A 1 409 ? -8.873 -7.367 -30.346 1.00 44.91 409 THR A N 1
ATOM 3310 C CA . THR A 1 409 ? -10.336 -7.262 -30.325 1.00 44.91 409 THR A CA 1
ATOM 3311 C C . THR A 1 409 ? -10.753 -5.782 -30.308 1.00 44.91 409 THR A C 1
ATOM 3313 O O . THR A 1 409 ? -10.116 -4.971 -29.620 1.00 44.91 409 THR A O 1
ATOM 3316 N N . PRO A 1 410 ? -11.806 -5.387 -31.057 1.00 34.94 410 PRO A N 1
ATOM 3317 C CA . PRO A 1 410 ? -12.286 -4.006 -31.060 1.00 34.94 410 PRO A CA 1
ATOM 3318 C C . PRO A 1 410 ? -12.570 -3.555 -29.631 1.00 34.94 410 PRO A C 1
ATOM 3320 O O . PRO A 1 410 ? -13.209 -4.291 -28.885 1.00 34.94 410 PRO A O 1
ATOM 3323 N N . TYR A 1 411 ? -12.109 -2.371 -29.225 1.00 33.41 411 TYR A N 1
ATOM 3324 C CA . TYR A 1 411 ? -12.403 -1.891 -27.868 1.00 33.41 411 TYR A CA 1
ATOM 3325 C C . TYR A 1 411 ? -11.272 -2.119 -26.845 1.00 33.41 411 TYR A C 1
ATOM 3327 O O . TYR A 1 411 ? -11.255 -1.462 -25.807 1.00 33.41 411 TYR A O 1
ATOM 3335 N N . HIS A 1 412 ? -10.333 -3.044 -27.102 1.00 41.59 412 HIS A N 1
ATOM 3336 C CA . HIS A 1 412 ? -9.394 -3.557 -26.088 1.00 41.59 412 HIS A CA 1
ATOM 3337 C C . HIS A 1 412 ? -7.919 -3.153 -26.324 1.00 41.59 412 HIS A C 1
ATOM 3339 O O . HIS A 1 412 ? -7.099 -3.994 -26.706 1.00 41.59 412 HIS A O 1
ATOM 3345 N N . PRO A 1 413 ? -7.506 -1.904 -26.009 1.00 44.19 413 PRO A N 1
ATOM 3346 C CA . PRO A 1 413 ? -6.103 -1.478 -26.125 1.00 44.19 413 PRO A CA 1
ATOM 3347 C C . PRO A 1 413 ? -5.152 -2.259 -25.200 1.00 44.19 413 PRO A C 1
ATOM 3349 O O . PRO A 1 413 ? -3.961 -2.348 -25.486 1.00 44.19 413 PRO A O 1
ATOM 3352 N N . LYS A 1 414 ? -5.673 -2.910 -24.145 1.00 46.03 414 LYS A N 1
ATOM 3353 C CA . LYS A 1 414 ? -4.912 -3.818 -23.262 1.00 46.03 414 LYS A CA 1
ATOM 3354 C C . LYS A 1 414 ? -4.196 -4.952 -24.023 1.00 46.03 414 LYS A C 1
ATOM 3356 O O . LYS A 1 414 ? -3.184 -5.440 -23.545 1.00 46.03 414 LYS A O 1
ATOM 3361 N N . MET A 1 415 ? -4.662 -5.348 -25.215 1.00 40.94 415 MET A N 1
ATOM 3362 C CA . MET A 1 415 ? -3.964 -6.345 -26.047 1.00 40.94 415 MET A CA 1
ATOM 3363 C C . MET A 1 415 ? -2.670 -5.824 -26.704 1.00 40.94 415 MET A C 1
ATOM 3365 O O . MET A 1 415 ? -1.887 -6.628 -27.198 1.00 40.94 415 MET A O 1
ATOM 3369 N N . ASN A 1 416 ? -2.434 -4.506 -26.716 1.00 61.50 416 ASN A N 1
ATOM 3370 C CA . ASN A 1 416 ? -1.247 -3.861 -27.295 1.00 61.50 416 ASN A CA 1
ATOM 3371 C C . ASN A 1 416 ? -0.467 -3.047 -26.234 1.00 61.50 416 ASN A C 1
ATOM 3373 O O . ASN A 1 416 ? 0.203 -2.063 -26.547 1.00 61.50 416 ASN A O 1
ATOM 3377 N N . GLU A 1 417 ? -0.573 -3.442 -24.956 1.00 63.38 417 GLU A N 1
ATOM 3378 C CA . GLU A 1 417 ? -0.088 -2.684 -23.788 1.00 63.38 417 GLU A CA 1
ATOM 3379 C C . GLU A 1 417 ? 1.404 -2.311 -23.863 1.00 63.38 417 GLU A C 1
ATOM 3381 O O . GLU A 1 417 ? 1.793 -1.229 -23.424 1.00 63.38 417 GLU A O 1
ATOM 3386 N N . ALA A 1 418 ? 2.240 -3.148 -24.487 1.00 64.19 418 ALA A N 1
ATOM 3387 C CA . ALA A 1 418 ? 3.659 -2.856 -24.697 1.00 64.19 418 ALA A CA 1
ATOM 3388 C C . ALA A 1 418 ? 3.896 -1.600 -25.563 1.00 64.19 418 ALA A C 1
ATOM 3390 O O . ALA A 1 418 ? 4.799 -0.811 -25.272 1.00 64.19 418 ALA A O 1
ATOM 3391 N N . VAL A 1 419 ? 3.072 -1.382 -26.595 1.00 67.19 419 VAL A N 1
ATOM 3392 C CA . VAL A 1 419 ? 3.165 -0.192 -27.454 1.00 67.19 419 VAL A CA 1
ATOM 3393 C C . VAL A 1 419 ? 2.582 1.024 -26.748 1.00 67.19 419 VAL A C 1
ATOM 3395 O O . VAL A 1 419 ? 3.188 2.087 -26.783 1.00 67.19 419 VAL A O 1
ATOM 3398 N N . GLU A 1 420 ? 1.482 0.875 -26.010 1.00 70.75 420 GLU A N 1
ATOM 3399 C CA . GLU A 1 420 ? 0.921 1.978 -25.215 1.00 70.75 420 GLU A CA 1
ATOM 3400 C C . GLU A 1 420 ? 1.865 2.432 -24.084 1.00 70.75 420 GLU A C 1
ATOM 3402 O O . GLU A 1 420 ? 1.988 3.629 -23.793 1.00 70.75 420 GLU A O 1
ATOM 3407 N N . ALA A 1 421 ? 2.631 1.509 -23.498 1.00 70.00 421 ALA A N 1
ATOM 3408 C CA . ALA A 1 421 ? 3.716 1.838 -22.580 1.00 70.00 421 ALA A CA 1
ATOM 3409 C C . ALA A 1 421 ? 4.857 2.607 -23.279 1.00 70.00 421 ALA A C 1
ATOM 3411 O O . ALA A 1 421 ? 5.363 3.589 -22.722 1.00 70.00 421 ALA A O 1
ATOM 3412 N N . ALA A 1 422 ? 5.244 2.222 -24.503 1.00 69.69 422 ALA A N 1
ATOM 3413 C CA . ALA A 1 422 ? 6.214 2.970 -25.310 1.00 69.69 422 ALA A CA 1
ATOM 3414 C C . ALA A 1 422 ? 5.686 4.372 -25.671 1.00 69.69 422 ALA A C 1
ATOM 3416 O O . ALA A 1 422 ? 6.362 5.366 -25.397 1.00 69.69 422 ALA A O 1
ATOM 3417 N N . ASN A 1 423 ? 4.441 4.470 -26.151 1.00 77.00 423 ASN A N 1
ATOM 3418 C CA . ASN A 1 423 ? 3.731 5.718 -26.434 1.00 77.00 423 ASN A CA 1
ATOM 3419 C C . ASN A 1 423 ? 3.777 6.677 -25.242 1.00 77.00 423 ASN A C 1
ATOM 3421 O O . ASN A 1 423 ? 4.101 7.850 -25.408 1.00 77.00 423 ASN A O 1
ATOM 3425 N N . LYS A 1 424 ? 3.440 6.199 -24.035 1.00 77.62 424 LYS A N 1
ATOM 3426 C CA . LYS A 1 424 ? 3.422 7.009 -22.807 1.00 77.62 424 LYS A CA 1
ATOM 3427 C C . LYS A 1 424 ? 4.806 7.574 -22.475 1.00 77.62 424 LYS A C 1
ATOM 3429 O O . LYS A 1 424 ? 4.917 8.749 -22.129 1.00 77.62 424 LYS A O 1
ATOM 3434 N N . ASN A 1 425 ? 5.855 6.761 -22.613 1.00 76.75 425 ASN A N 1
ATOM 3435 C CA . ASN A 1 425 ? 7.234 7.201 -22.396 1.00 76.75 425 ASN A CA 1
ATOM 3436 C C . ASN A 1 425 ? 7.673 8.229 -23.449 1.00 76.75 425 ASN A C 1
ATOM 3438 O O . ASN A 1 425 ? 8.203 9.276 -23.090 1.00 76.75 425 ASN A O 1
ATOM 3442 N N . ILE A 1 426 ? 7.412 7.971 -24.732 1.00 77.88 426 ILE A N 1
ATOM 3443 C CA . ILE A 1 426 ? 7.815 8.859 -25.831 1.00 77.88 426 ILE A CA 1
ATOM 3444 C C . ILE A 1 426 ? 7.056 10.188 -25.770 1.00 77.88 426 ILE A C 1
ATOM 3446 O O . ILE A 1 426 ? 7.685 11.231 -25.909 1.00 77.88 426 ILE A O 1
ATOM 3450 N N . LYS A 1 427 ? 5.751 10.179 -25.455 1.00 79.69 427 LYS A N 1
ATOM 3451 C CA . LYS A 1 427 ? 4.971 11.398 -25.165 1.00 79.69 427 LYS A CA 1
ATOM 3452 C C . LYS A 1 427 ? 5.651 12.235 -24.073 1.00 79.69 427 LYS A C 1
ATOM 3454 O O . LYS A 1 427 ? 5.894 13.413 -24.309 1.00 79.69 427 LYS A O 1
ATOM 3459 N N . LYS A 1 428 ? 6.036 11.628 -22.938 1.00 81.56 428 LYS A N 1
ATOM 3460 C CA . LYS A 1 428 ? 6.720 12.332 -21.834 1.00 81.56 428 LYS A CA 1
ATOM 3461 C C . LYS A 1 428 ? 8.082 12.904 -22.249 1.00 81.56 428 LYS A C 1
ATOM 3463 O O . LYS A 1 428 ? 8.374 14.053 -21.928 1.00 81.56 428 LYS A O 1
ATOM 3468 N N . ILE A 1 429 ? 8.906 12.128 -22.962 1.00 79.19 429 ILE A N 1
ATOM 3469 C CA . ILE A 1 429 ? 10.228 12.593 -23.417 1.00 79.19 429 ILE A CA 1
ATOM 3470 C C . ILE A 1 429 ? 10.058 13.751 -24.406 1.00 79.19 429 ILE A C 1
ATOM 3472 O O . ILE A 1 429 ? 10.624 14.813 -24.174 1.00 79.19 429 ILE A O 1
ATOM 3476 N N . VAL A 1 430 ? 9.222 13.597 -25.443 1.00 81.06 430 VAL A N 1
ATOM 3477 C CA . VAL A 1 430 ? 8.930 14.656 -26.429 1.00 81.06 430 VAL A CA 1
ATOM 3478 C C . VAL A 1 430 ? 8.405 15.919 -25.742 1.00 81.06 430 VAL A C 1
ATOM 3480 O O . VAL A 1 430 ? 8.902 16.997 -26.036 1.00 81.06 430 VAL A O 1
ATOM 3483 N N . GLN A 1 431 ? 7.491 15.803 -24.771 1.00 81.62 431 GLN A N 1
ATOM 3484 C CA . GLN A 1 431 ? 7.002 16.937 -23.969 1.00 81.62 431 GLN A CA 1
ATOM 3485 C C . GLN A 1 431 ? 8.099 17.673 -23.181 1.00 81.62 431 GLN A C 1
ATOM 3487 O O . GLN A 1 431 ? 7.908 18.837 -22.855 1.00 81.62 431 GLN A O 1
ATOM 3492 N N . THR A 1 432 ? 9.219 17.014 -22.868 1.00 79.56 432 THR A N 1
ATOM 3493 C CA . THR A 1 432 ? 10.352 17.622 -22.147 1.00 79.56 432 THR A CA 1
ATOM 3494 C C . THR A 1 432 ? 11.407 18.205 -23.093 1.00 79.56 432 THR A C 1
ATOM 3496 O O . THR A 1 432 ? 12.081 19.157 -22.716 1.00 79.56 432 THR A O 1
ATOM 3499 N N . VAL A 1 433 ? 11.565 17.661 -24.309 1.00 77.81 433 VAL A N 1
ATOM 3500 C CA . VAL A 1 433 ? 12.593 18.124 -25.265 1.00 77.81 433 VAL A CA 1
ATOM 3501 C C . VAL A 1 433 ? 12.108 19.162 -26.284 1.00 77.81 433 VAL A C 1
ATOM 3503 O O . VAL A 1 433 ? 12.945 19.769 -26.942 1.00 77.81 433 VAL A O 1
ATOM 3506 N N . VAL A 1 434 ? 10.796 19.388 -26.441 1.00 82.69 434 VAL A N 1
ATOM 3507 C CA . VAL A 1 434 ? 10.289 20.442 -27.343 1.00 82.69 434 VAL A CA 1
ATOM 3508 C C . VAL A 1 434 ? 10.458 21.843 -26.763 1.00 82.69 434 VAL A C 1
ATOM 3510 O O . VAL A 1 434 ? 10.145 22.091 -25.602 1.00 82.69 434 VAL A O 1
ATOM 3513 N N . VAL A 1 435 ? 10.877 22.783 -27.609 1.00 75.94 435 VAL A N 1
ATOM 3514 C CA . VAL A 1 435 ? 11.116 24.189 -27.239 1.00 75.94 435 VAL A CA 1
ATOM 3515 C C . VAL A 1 435 ? 9.919 25.081 -27.589 1.00 75.94 435 VAL A C 1
ATOM 3517 O O . VAL A 1 435 ? 9.621 26.040 -26.882 1.00 75.94 435 VAL A O 1
ATOM 3520 N N . THR A 1 436 ? 9.202 24.774 -28.674 1.00 73.94 436 THR A N 1
ATOM 3521 C CA . THR A 1 436 ? 8.124 25.616 -29.239 1.00 73.94 436 THR A CA 1
ATOM 3522 C C . THR A 1 436 ? 6.797 24.874 -29.435 1.00 73.94 436 THR A C 1
ATOM 3524 O O . THR A 1 436 ? 5.846 25.431 -29.990 1.00 73.94 436 THR A O 1
ATOM 3527 N N . TYR A 1 437 ? 6.730 23.603 -29.025 1.00 72.50 437 TYR A N 1
ATOM 3528 C CA . TYR A 1 437 ? 5.634 22.649 -29.266 1.00 72.50 437 TYR A CA 1
ATOM 3529 C C . TYR A 1 437 ? 5.339 22.328 -30.750 1.00 72.50 437 TYR A C 1
ATOM 3531 O O . TYR A 1 437 ? 4.532 21.441 -31.025 1.00 72.50 437 TYR A O 1
ATOM 3539 N N . LYS A 1 438 ? 5.992 22.993 -31.715 1.00 79.69 438 LYS A N 1
ATOM 3540 C CA . LYS A 1 438 ? 5.860 22.757 -33.173 1.00 79.69 438 LYS A CA 1
ATOM 3541 C C . LYS A 1 438 ? 7.094 22.097 -33.800 1.00 79.69 438 LYS A C 1
ATOM 3543 O O . LYS A 1 438 ? 7.074 21.750 -34.976 1.00 79.69 438 LYS A O 1
ATOM 3548 N N . ASP A 1 439 ? 8.146 21.925 -33.013 1.00 83.62 439 ASP A N 1
ATOM 3549 C CA . ASP A 1 439 ? 9.447 21.320 -33.321 1.00 83.62 439 ASP A CA 1
ATOM 3550 C C . ASP A 1 439 ? 9.504 19.812 -32.996 1.00 83.62 439 ASP A C 1
ATOM 3552 O O . ASP A 1 439 ? 10.542 19.168 -33.142 1.00 83.62 439 ASP A O 1
ATOM 3556 N N . TRP A 1 440 ? 8.382 19.205 -32.583 1.00 81.81 440 TRP A N 1
ATOM 3557 C CA . TRP A 1 440 ? 8.349 17.813 -32.118 1.00 81.81 440 TRP A CA 1
ATOM 3558 C C . TRP A 1 440 ? 8.836 16.789 -33.154 1.00 81.81 440 TRP A C 1
ATOM 3560 O O . TRP A 1 440 ? 9.342 15.742 -32.765 1.00 81.81 440 TRP A O 1
ATOM 3570 N N . GLN A 1 441 ? 8.731 17.077 -34.454 1.00 84.56 441 GLN A N 1
ATOM 3571 C CA . GLN A 1 441 ? 9.273 16.245 -35.536 1.00 84.56 441 GLN A CA 1
ATOM 3572 C C . GLN A 1 441 ? 10.810 16.226 -35.573 1.00 84.56 441 GLN A C 1
ATOM 3574 O O . GLN A 1 441 ? 11.390 15.191 -35.888 1.00 84.56 441 GLN A O 1
ATOM 3579 N N . GLU A 1 442 ? 11.461 17.341 -35.230 1.00 83.62 442 GLU A N 1
ATOM 3580 C CA . GLU A 1 442 ? 12.925 17.486 -35.177 1.00 83.62 442 GLU A CA 1
ATOM 3581 C C . GLU A 1 442 ? 13.481 16.954 -33.848 1.00 83.62 442 GLU A C 1
ATOM 3583 O O . GLU A 1 442 ? 14.569 16.378 -33.794 1.00 83.62 442 GLU A O 1
ATOM 3588 N N . MET A 1 443 ? 12.690 17.045 -32.777 1.00 82.25 443 MET A N 1
ATOM 3589 C CA . MET A 1 443 ? 13.025 16.461 -31.478 1.00 82.25 443 MET A CA 1
ATOM 3590 C C . MET A 1 443 ? 12.712 14.958 -31.365 1.00 82.25 443 MET A C 1
ATOM 3592 O O . MET A 1 443 ? 13.221 14.296 -30.459 1.00 82.25 443 MET A O 1
ATOM 3596 N N . LEU A 1 444 ? 11.934 14.373 -32.285 1.00 83.06 444 LEU A N 1
ATOM 3597 C CA . LEU A 1 444 ? 11.575 12.950 -32.236 1.00 83.06 444 LEU A CA 1
ATOM 3598 C C . LEU A 1 444 ? 12.794 12.001 -32.329 1.00 83.06 444 LEU A C 1
ATOM 3600 O O . LEU A 1 444 ? 12.874 11.101 -31.493 1.00 83.06 444 LEU A O 1
ATOM 3604 N N . PRO A 1 445 ? 13.782 12.175 -33.236 1.00 82.50 445 PRO A N 1
ATOM 3605 C CA . PRO A 1 445 ? 14.997 11.352 -33.244 1.00 82.50 445 PRO A CA 1
ATOM 3606 C C . PRO A 1 445 ? 15.766 11.391 -31.915 1.00 82.50 445 PRO A C 1
ATOM 3608 O O . PRO A 1 445 ? 16.203 10.348 -31.429 1.00 82.50 445 PRO A O 1
ATOM 3611 N N . HIS A 1 446 ? 15.862 12.568 -31.290 1.00 81.19 446 HIS A N 1
ATOM 3612 C CA . HIS A 1 446 ? 16.508 12.771 -29.991 1.00 81.19 446 HIS A CA 1
ATOM 3613 C C . HIS A 1 446 ? 15.753 12.043 -28.867 1.00 81.19 446 HIS A C 1
ATOM 3615 O O . HIS A 1 446 ? 16.345 11.276 -28.103 1.00 81.19 446 HIS A O 1
ATOM 3621 N N . ALA A 1 447 ? 14.424 12.190 -28.828 1.00 81.50 447 ALA A N 1
ATOM 3622 C CA . ALA A 1 447 ? 13.561 11.486 -27.882 1.00 81.50 447 ALA A CA 1
ATOM 3623 C C . ALA A 1 447 ? 13.645 9.955 -28.033 1.00 81.50 447 ALA A C 1
ATOM 3625 O O . ALA A 1 447 ? 13.621 9.226 -27.040 1.00 81.50 447 ALA A O 1
ATOM 3626 N N . LEU A 1 448 ? 13.791 9.459 -29.266 1.00 80.69 448 LEU A N 1
ATOM 3627 C CA . LEU A 1 448 ? 13.951 8.036 -29.568 1.00 80.69 448 LEU A CA 1
ATOM 3628 C C . LEU A 1 448 ? 15.344 7.500 -29.237 1.00 80.69 448 LEU A C 1
ATOM 3630 O O . LEU A 1 448 ? 15.446 6.360 -28.783 1.00 80.69 448 LEU A O 1
ATOM 3634 N N . HIS A 1 449 ? 16.403 8.293 -29.427 1.00 80.88 449 HIS A N 1
ATOM 3635 C CA . HIS A 1 449 ? 17.744 7.941 -28.962 1.00 80.88 449 HIS A CA 1
ATOM 3636 C C . HIS A 1 449 ? 17.727 7.756 -27.441 1.00 80.88 449 HIS A C 1
ATOM 3638 O O . HIS A 1 449 ? 18.025 6.662 -26.966 1.00 80.88 449 HIS A O 1
ATOM 3644 N N . GLY A 1 450 ? 17.249 8.761 -26.695 1.00 80.69 450 GLY A N 1
ATOM 3645 C CA . GLY A 1 450 ? 17.071 8.670 -25.243 1.00 80.69 450 GLY A CA 1
ATOM 3646 C C . GLY A 1 450 ? 16.195 7.484 -24.828 1.00 80.69 450 GLY A C 1
ATOM 3647 O O . GLY A 1 450 ? 16.568 6.718 -23.941 1.00 80.69 450 GLY A O 1
ATOM 3648 N N . TYR A 1 451 ? 15.068 7.246 -25.512 1.00 81.50 451 TYR A N 1
ATOM 3649 C CA . TYR A 1 451 ? 14.214 6.093 -25.212 1.00 81.50 451 TYR A CA 1
ATOM 3650 C C . TYR A 1 451 ? 14.947 4.747 -25.373 1.00 81.50 451 TYR A C 1
ATOM 3652 O O . TYR A 1 451 ? 14.799 3.860 -24.525 1.00 81.50 451 TYR A O 1
ATOM 3660 N N . ARG A 1 452 ? 15.758 4.601 -26.429 1.00 80.56 452 ARG A N 1
ATOM 3661 C CA . ARG A 1 452 ? 16.514 3.380 -26.749 1.00 80.56 452 ARG A CA 1
ATOM 3662 C C . ARG A 1 452 ? 17.744 3.167 -25.856 1.00 80.56 452 ARG A C 1
ATOM 3664 O O . ARG A 1 452 ? 18.131 2.011 -25.671 1.00 80.56 452 ARG A O 1
ATOM 3671 N N . THR A 1 453 ? 18.336 4.228 -25.302 1.00 81.25 453 THR A N 1
ATOM 3672 C CA . THR A 1 453 ? 19.536 4.152 -24.448 1.00 81.25 453 THR A CA 1
ATOM 3673 C C . THR A 1 453 ? 19.250 4.085 -22.950 1.00 81.25 453 THR A C 1
ATOM 3675 O O . THR A 1 453 ? 20.050 3.475 -22.244 1.00 81.25 453 THR A O 1
ATOM 3678 N N . SER A 1 454 ? 18.135 4.624 -22.431 1.00 82.31 454 SER A N 1
ATOM 3679 C CA . SER A 1 454 ? 17.834 4.471 -20.993 1.00 82.31 454 SER A CA 1
ATOM 3680 C C . SER A 1 454 ? 17.425 3.040 -20.633 1.00 82.31 454 SER A C 1
ATOM 3682 O O . SER A 1 454 ? 16.691 2.376 -21.373 1.00 82.31 454 SER A O 1
ATOM 3684 N N . VAL A 1 455 ? 17.833 2.599 -19.442 1.00 81.19 455 VAL A N 1
ATOM 3685 C CA . VAL A 1 455 ? 17.349 1.364 -18.809 1.00 81.19 455 VAL A CA 1
ATOM 3686 C C . VAL A 1 455 ? 15.852 1.487 -18.495 1.00 81.19 455 VAL A C 1
ATOM 3688 O O . VAL A 1 455 ? 15.373 2.559 -18.124 1.00 81.19 455 VAL A O 1
ATOM 3691 N N . ARG A 1 456 ? 15.096 0.393 -18.642 1.00 77.44 456 ARG A N 1
ATOM 3692 C CA . ARG A 1 456 ? 13.675 0.322 -18.266 1.00 77.44 456 ARG A CA 1
ATOM 3693 C C . ARG A 1 456 ? 13.516 -0.483 -16.978 1.00 77.44 456 ARG A C 1
ATOM 3695 O O . ARG A 1 456 ? 13.940 -1.632 -16.912 1.00 77.44 456 ARG A O 1
ATOM 3702 N N . THR A 1 457 ? 12.848 0.092 -15.978 1.00 71.75 457 THR A N 1
ATOM 3703 C CA . THR A 1 457 ? 12.530 -0.569 -14.693 1.00 71.75 457 THR A CA 1
ATOM 3704 C C . THR A 1 457 ? 11.718 -1.855 -14.858 1.00 71.75 457 THR A C 1
ATOM 3706 O O . THR A 1 457 ? 11.804 -2.748 -14.027 1.00 71.75 457 THR A O 1
ATOM 3709 N N . SER A 1 458 ? 10.976 -1.992 -15.960 1.00 68.00 458 SER A N 1
ATOM 3710 C CA . SER A 1 458 ? 10.231 -3.202 -16.308 1.00 68.00 458 SER A CA 1
ATOM 3711 C C . SER A 1 458 ? 11.070 -4.328 -16.931 1.00 68.00 458 SER A C 1
ATOM 3713 O O . SER A 1 458 ? 10.525 -5.403 -17.161 1.00 68.00 458 SER A O 1
ATOM 3715 N N . THR A 1 459 ? 12.359 -4.122 -17.232 1.00 73.94 459 THR A N 1
ATOM 3716 C CA . THR A 1 459 ? 13.226 -5.146 -17.863 1.00 73.94 459 THR A CA 1
ATOM 3717 C C . THR A 1 459 ? 14.656 -5.204 -17.319 1.00 73.94 459 THR A C 1
ATOM 3719 O O . THR A 1 459 ? 15.381 -6.141 -17.639 1.00 73.94 459 THR A O 1
ATOM 3722 N N . GLY A 1 460 ? 15.105 -4.206 -16.551 1.00 78.62 460 GLY A N 1
ATOM 3723 C CA . GLY A 1 460 ? 16.494 -4.084 -16.092 1.00 78.62 460 GLY A CA 1
ATOM 3724 C C . GLY A 1 460 ? 17.515 -3.787 -17.205 1.00 78.62 460 GLY A C 1
ATOM 3725 O O . GLY A 1 460 ? 18.713 -3.754 -16.938 1.00 78.62 460 GLY A O 1
ATOM 3726 N N . ALA A 1 461 ? 17.071 -3.559 -18.447 1.00 80.50 461 ALA A N 1
ATOM 3727 C CA . ALA A 1 461 ? 17.929 -3.399 -19.623 1.00 80.50 461 ALA A CA 1
ATOM 3728 C C . ALA A 1 461 ? 17.526 -2.191 -20.488 1.00 80.50 461 ALA A C 1
ATOM 3730 O O . ALA A 1 461 ? 16.447 -1.616 -20.315 1.00 80.50 461 ALA A O 1
ATOM 3731 N N . THR A 1 462 ? 18.384 -1.802 -21.437 1.00 83.06 462 THR A N 1
ATOM 3732 C CA . THR A 1 462 ? 18.053 -0.776 -22.440 1.00 83.06 462 THR A CA 1
ATOM 3733 C C . THR A 1 462 ? 17.410 -1.445 -23.663 1.00 83.06 462 THR A C 1
ATOM 3735 O O . THR A 1 462 ? 17.808 -2.559 -24.022 1.00 83.06 462 THR A O 1
ATOM 3738 N N . PRO A 1 463 ? 16.434 -0.815 -24.346 1.00 82.62 463 PRO A N 1
ATOM 3739 C CA . PRO A 1 463 ? 15.851 -1.395 -25.557 1.00 82.62 463 PRO A CA 1
ATOM 3740 C C . PRO A 1 463 ? 16.897 -1.708 -26.637 1.00 82.62 463 PRO A C 1
ATOM 3742 O O . PRO A 1 463 ? 16.800 -2.735 -27.306 1.00 82.62 463 PRO A O 1
ATOM 3745 N N . TYR A 1 464 ? 17.937 -0.875 -26.769 1.00 83.12 464 TYR A N 1
ATOM 3746 C CA . TYR A 1 464 ? 19.028 -1.118 -27.713 1.00 83.12 464 TYR A CA 1
ATOM 3747 C C . TYR A 1 464 ? 19.840 -2.379 -27.368 1.00 83.12 464 TYR A C 1
ATOM 3749 O O . TYR A 1 464 ? 20.113 -3.186 -28.258 1.00 83.12 464 TYR A O 1
ATOM 3757 N N . SER A 1 465 ? 20.190 -2.610 -26.094 1.00 83.31 465 SER A N 1
ATOM 3758 C CA . SER A 1 465 ? 21.048 -3.748 -25.727 1.00 83.31 465 SER A CA 1
ATOM 3759 C C . SER A 1 465 ? 20.358 -5.108 -25.851 1.00 83.31 465 SER A C 1
ATOM 3761 O O . SER A 1 465 ? 21.040 -6.115 -26.024 1.00 83.31 465 SER A O 1
ATOM 3763 N N . LEU A 1 466 ? 19.022 -5.152 -25.832 1.00 82.50 466 LEU A N 1
ATOM 3764 C CA . LEU A 1 466 ? 18.244 -6.371 -26.096 1.00 82.50 466 LEU A CA 1
ATOM 3765 C C . LEU A 1 466 ? 18.163 -6.723 -27.594 1.00 82.50 466 LEU A C 1
ATOM 3767 O O . LEU A 1 466 ? 18.056 -7.902 -27.946 1.00 82.50 466 LEU A O 1
ATOM 3771 N N . VAL A 1 467 ? 18.253 -5.722 -28.477 1.00 82.44 467 VAL A N 1
ATOM 3772 C CA . VAL A 1 467 ? 18.299 -5.921 -29.935 1.00 82.44 467 VAL A CA 1
ATOM 3773 C C . VAL A 1 467 ? 19.722 -6.253 -30.394 1.00 82.44 467 VAL A C 1
ATOM 3775 O O . VAL A 1 467 ? 19.913 -7.273 -31.049 1.00 82.44 467 VAL A O 1
ATOM 3778 N N . TYR A 1 468 ? 20.715 -5.440 -30.010 1.00 81.94 468 TYR A N 1
ATOM 3779 C CA . TYR A 1 468 ? 22.080 -5.473 -30.562 1.00 81.94 468 TYR A CA 1
ATOM 3780 C C . TYR A 1 468 ? 23.149 -6.092 -29.637 1.00 81.94 468 TYR A C 1
ATOM 3782 O O . TYR A 1 468 ? 24.328 -6.139 -29.997 1.00 81.94 468 TYR A O 1
ATOM 3790 N N . GLY A 1 469 ? 22.783 -6.538 -28.431 1.00 80.06 469 GLY A N 1
ATOM 3791 C CA . GLY A 1 469 ? 23.662 -7.253 -27.488 1.00 80.06 469 GLY A CA 1
ATOM 3792 C C . GLY A 1 469 ? 24.674 -6.395 -26.724 1.00 80.06 469 GLY A C 1
ATOM 3793 O O . GLY A 1 469 ? 25.220 -6.852 -25.719 1.00 80.06 469 GLY A O 1
ATOM 3794 N N . THR A 1 470 ? 24.888 -5.148 -27.141 1.00 84.38 470 THR A N 1
ATOM 3795 C CA . THR A 1 470 ? 25.798 -4.184 -26.506 1.00 84.38 470 THR A CA 1
ATOM 3796 C C . THR A 1 470 ? 25.090 -2.862 -26.200 1.00 84.38 470 THR A C 1
ATOM 3798 O O . THR A 1 470 ? 23.971 -2.630 -26.659 1.00 84.38 470 THR A O 1
ATOM 3801 N N . LYS A 1 471 ? 25.709 -1.998 -25.392 1.00 85.06 471 LYS A N 1
ATOM 3802 C CA . LYS A 1 471 ? 25.221 -0.629 -25.160 1.00 85.06 471 LYS A CA 1
ATOM 3803 C C . LYS A 1 471 ? 25.626 0.261 -26.340 1.00 85.06 471 LYS A C 1
ATOM 3805 O O . LYS A 1 471 ? 26.702 0.079 -26.901 1.00 85.06 471 LYS A O 1
ATOM 3810 N N . VAL A 1 472 ? 24.808 1.262 -26.666 1.00 84.75 472 VAL A N 1
ATOM 3811 C CA . VAL A 1 472 ? 25.208 2.354 -27.577 1.00 84.75 472 VAL A CA 1
ATOM 3812 C C . VAL A 1 472 ? 26.509 2.993 -27.071 1.00 84.75 472 VAL A C 1
ATOM 3814 O O . VAL A 1 472 ? 26.704 3.081 -25.858 1.00 84.75 472 VAL A O 1
ATOM 3817 N N . VAL A 1 473 ? 27.395 3.407 -27.977 1.00 83.88 473 VAL A N 1
ATOM 3818 C CA . VAL A 1 473 ? 28.469 4.367 -27.671 1.00 83.88 473 VAL A CA 1
ATOM 3819 C C . VAL A 1 473 ? 27.848 5.757 -27.755 1.00 83.88 473 VAL A C 1
ATOM 3821 O O . VAL A 1 473 ? 27.359 6.150 -28.816 1.00 83.88 473 VAL A O 1
ATOM 3824 N N . LEU A 1 474 ? 27.757 6.461 -26.628 1.00 83.81 474 LEU A N 1
ATOM 3825 C CA . LEU A 1 474 ? 27.181 7.808 -26.595 1.00 83.81 474 LEU A CA 1
ATOM 3826 C C . LEU A 1 474 ? 28.172 8.828 -27.189 1.00 83.81 474 LEU A C 1
ATOM 3828 O O . LEU A 1 474 ? 29.374 8.620 -27.051 1.00 83.81 474 LEU A O 1
ATOM 3832 N N . PRO A 1 475 ? 27.722 9.958 -27.776 1.00 82.62 475 PRO A N 1
ATOM 3833 C CA . PRO A 1 475 ? 28.630 10.982 -28.312 1.00 82.62 475 PRO A CA 1
ATOM 3834 C C . PRO A 1 475 ? 29.676 11.462 -27.294 1.00 82.62 475 PRO A C 1
ATOM 3836 O O . PRO A 1 475 ? 30.855 11.567 -27.617 1.00 82.62 475 PRO A O 1
ATOM 3839 N N . VAL A 1 476 ? 29.268 11.617 -26.029 1.00 84.06 476 VAL A N 1
ATOM 3840 C CA . VAL A 1 476 ? 30.160 11.986 -24.918 1.00 84.06 476 VAL A CA 1
ATOM 3841 C C . VAL A 1 476 ? 31.262 10.952 -24.638 1.00 84.06 476 VAL A C 1
ATOM 3843 O O . VAL A 1 476 ? 32.314 11.332 -24.150 1.00 84.06 476 VAL A O 1
ATOM 3846 N N . GLU A 1 477 ? 31.079 9.669 -24.976 1.00 83.38 477 GLU A N 1
ATOM 3847 C CA . GLU A 1 477 ? 32.143 8.650 -24.865 1.00 83.38 477 GLU A CA 1
ATOM 3848 C C . GLU A 1 477 ? 33.183 8.741 -25.992 1.00 83.38 477 GLU A C 1
ATOM 3850 O O . GLU A 1 477 ? 34.212 8.076 -25.909 1.00 83.38 477 GLU A O 1
ATOM 3855 N N . VAL A 1 478 ? 32.904 9.517 -27.045 1.00 83.94 478 VAL A N 1
ATOM 3856 C CA . VAL A 1 478 ? 33.819 9.789 -28.166 1.00 83.94 478 VAL A CA 1
ATOM 3857 C C . VAL A 1 478 ? 34.500 11.146 -27.968 1.00 83.94 478 VAL A C 1
ATOM 3859 O O . VAL A 1 478 ? 35.705 11.261 -28.163 1.00 83.94 478 VAL A O 1
ATOM 3862 N N . GLU A 1 479 ? 33.747 12.158 -27.526 1.00 86.31 479 GLU A N 1
ATOM 3863 C CA . GLU A 1 479 ? 34.271 13.479 -27.137 1.00 86.31 479 GLU A CA 1
ATOM 3864 C C . GLU A 1 479 ? 35.162 13.405 -25.885 1.00 86.31 479 GLU A C 1
ATOM 3866 O O . GLU A 1 479 ? 36.160 14.118 -25.785 1.00 86.31 479 GLU A O 1
ATOM 3871 N N . ILE A 1 480 ? 34.819 12.522 -24.941 1.00 88.06 480 ILE A N 1
ATOM 3872 C CA . ILE A 1 480 ? 35.598 12.195 -23.744 1.00 88.06 480 ILE A CA 1
ATOM 3873 C C . ILE A 1 480 ? 35.822 10.670 -23.764 1.00 88.06 480 ILE A C 1
ATOM 3875 O O . ILE A 1 480 ? 34.976 9.929 -23.253 1.00 88.06 480 ILE A O 1
ATOM 3879 N N . PRO A 1 481 ? 36.921 10.185 -24.381 1.00 87.06 481 PRO A N 1
ATOM 3880 C CA . PRO A 1 481 ? 37.151 8.765 -24.646 1.00 87.06 481 PRO A CA 1
ATOM 3881 C C . PRO A 1 481 ? 36.930 7.858 -23.431 1.00 87.06 481 PRO A C 1
ATOM 3883 O O . PRO A 1 481 ? 37.695 7.877 -22.464 1.00 87.06 481 PRO A O 1
ATOM 3886 N N . SER A 1 482 ? 35.875 7.040 -23.478 1.00 86.06 482 SER A N 1
ATOM 3887 C CA . SER A 1 482 ? 35.621 6.041 -22.435 1.00 86.06 482 SER A CA 1
ATOM 3888 C C . SER A 1 482 ? 36.607 4.874 -22.562 1.00 86.06 482 SER A C 1
ATOM 3890 O O . SER A 1 482 ? 37.110 4.601 -23.650 1.00 86.06 482 SER A O 1
ATOM 3892 N N . LEU A 1 483 ? 36.866 4.133 -21.475 1.00 84.56 483 LEU A N 1
ATOM 3893 C CA . LEU A 1 483 ? 37.785 2.978 -21.501 1.00 84.56 483 LEU A CA 1
ATOM 3894 C C . LEU A 1 483 ? 37.414 1.949 -22.587 1.00 84.56 483 LEU A C 1
ATOM 3896 O O . LEU A 1 483 ? 38.292 1.307 -23.151 1.00 84.56 483 LEU A O 1
ATOM 3900 N N . ARG A 1 484 ? 36.119 1.830 -22.911 1.00 85.38 484 ARG A N 1
ATOM 3901 C CA . ARG A 1 484 ? 35.633 1.022 -24.035 1.00 85.38 484 ARG A CA 1
ATOM 3902 C C . ARG A 1 484 ? 36.093 1.582 -25.381 1.00 85.38 484 ARG A C 1
ATOM 3904 O O . ARG A 1 484 ? 36.597 0.824 -26.194 1.00 85.38 484 ARG A O 1
ATOM 3911 N N . VAL A 1 485 ? 35.912 2.882 -25.614 1.00 85.62 485 VAL A N 1
ATOM 3912 C CA . VAL A 1 485 ? 36.288 3.533 -26.879 1.00 85.62 485 VAL A CA 1
ATOM 3913 C C . VAL A 1 485 ? 37.804 3.522 -27.073 1.00 85.62 485 VAL A C 1
ATOM 3915 O O . VAL A 1 485 ? 38.259 3.259 -28.177 1.00 85.62 485 VAL A O 1
ATOM 3918 N N . LEU A 1 486 ? 38.582 3.719 -26.004 1.00 84.62 486 LEU A N 1
ATOM 3919 C CA . LEU A 1 486 ? 40.041 3.573 -26.041 1.00 84.62 486 LEU A CA 1
ATOM 3920 C C . LEU A 1 486 ? 40.454 2.136 -26.395 1.00 84.62 486 LEU A C 1
ATOM 3922 O O . LEU A 1 486 ? 41.217 1.941 -27.333 1.00 84.62 486 LEU A O 1
ATOM 3926 N N . ALA A 1 487 ? 39.892 1.131 -25.713 1.00 81.75 487 ALA A N 1
ATOM 3927 C CA . ALA A 1 487 ? 40.198 -0.271 -25.996 1.00 81.75 487 ALA A CA 1
ATOM 3928 C C . ALA A 1 487 ? 39.764 -0.711 -27.409 1.00 81.75 487 ALA A C 1
ATOM 3930 O O . ALA A 1 487 ? 40.476 -1.476 -28.043 1.00 81.75 487 ALA A O 1
ATOM 3931 N N . GLU A 1 488 ? 38.629 -0.229 -27.930 1.00 80.44 488 GLU A N 1
ATOM 3932 C CA . GLU A 1 488 ? 38.169 -0.553 -29.292 1.00 80.44 488 GLU A CA 1
ATOM 3933 C C . GLU A 1 488 ? 39.020 0.103 -30.404 1.00 80.44 488 GLU A C 1
ATOM 3935 O O . GLU A 1 488 ? 38.943 -0.341 -31.546 1.00 80.44 488 GLU A O 1
ATOM 3940 N N . VAL A 1 489 ? 39.848 1.114 -30.095 1.00 80.31 489 VAL A N 1
ATOM 3941 C CA . VAL A 1 489 ? 40.771 1.768 -31.051 1.00 80.31 489 VAL A CA 1
ATOM 3942 C C . VAL A 1 489 ? 42.111 1.028 -31.192 1.00 80.31 489 VAL A C 1
ATOM 3944 O O . VAL A 1 489 ? 42.782 1.184 -32.210 1.00 80.31 489 VAL A O 1
ATOM 3947 N N . GLU A 1 490 ? 42.497 0.212 -30.208 1.00 76.31 490 GLU A N 1
ATOM 3948 C CA . GLU A 1 490 ? 43.781 -0.514 -30.189 1.00 76.31 490 GLU A CA 1
ATOM 3949 C C . GLU A 1 490 ? 43.692 -1.958 -30.732 1.00 76.31 490 GLU A C 1
ATOM 3951 O O . GLU A 1 490 ? 44.721 -2.618 -30.865 1.00 76.31 490 GLU A O 1
ATOM 3956 N N . LEU A 1 491 ? 42.491 -2.454 -31.062 1.00 81.81 491 LEU A N 1
ATOM 3957 C CA . LEU A 1 491 ? 42.262 -3.819 -31.565 1.00 81.81 491 LEU A CA 1
ATOM 3958 C C . LEU A 1 491 ? 42.524 -3.959 -33.071 1.00 81.81 491 LEU A C 1
ATOM 3960 O O . LEU A 1 491 ? 42.127 -3.106 -33.867 1.00 81.81 491 LEU A O 1
ATOM 3964 N N . GLU A 1 492 ? 43.059 -5.111 -33.487 1.00 86.94 492 GLU A N 1
ATOM 3965 C CA . GLU A 1 492 ? 42.993 -5.520 -34.895 1.00 86.94 492 GLU A CA 1
ATOM 3966 C C . GLU A 1 492 ? 41.557 -5.914 -35.299 1.00 86.94 492 GLU A C 1
ATOM 3968 O O . GLU A 1 492 ? 40.759 -6.384 -34.484 1.00 86.94 492 GLU A O 1
ATOM 3973 N N . GLU A 1 493 ? 41.221 -5.779 -36.589 1.00 85.50 493 GLU A N 1
ATOM 3974 C CA . GLU A 1 493 ? 39.873 -6.059 -37.119 1.00 85.50 493 GLU A CA 1
ATOM 3975 C C . GLU A 1 493 ? 39.381 -7.476 -36.763 1.00 85.50 493 GLU A C 1
ATOM 3977 O O . GLU A 1 493 ? 38.220 -7.663 -36.395 1.00 85.50 493 GLU A O 1
ATOM 3982 N N . ALA A 1 494 ? 40.274 -8.472 -36.796 1.00 85.69 494 ALA A N 1
ATOM 3983 C CA . ALA A 1 494 ? 39.960 -9.849 -36.423 1.00 85.69 494 ALA A CA 1
ATOM 3984 C C . ALA A 1 494 ? 39.592 -9.998 -34.932 1.00 85.69 494 ALA A C 1
ATOM 3986 O O . ALA A 1 494 ? 38.659 -10.732 -34.596 1.00 85.69 494 ALA A O 1
ATOM 3987 N N . GLU A 1 495 ? 40.278 -9.278 -34.041 1.00 85.81 495 GLU A N 1
ATOM 3988 C CA . GLU A 1 495 ? 40.005 -9.296 -32.601 1.00 85.81 495 GLU A CA 1
ATOM 3989 C C . GLU A 1 495 ? 38.703 -8.561 -32.271 1.00 85.81 495 GLU A C 1
ATOM 3991 O O . GLU A 1 495 ? 37.896 -9.057 -31.482 1.00 85.81 495 GLU A O 1
ATOM 3996 N N . TRP A 1 496 ? 38.443 -7.427 -32.931 1.00 85.12 496 TRP A N 1
ATOM 3997 C CA . TRP A 1 496 ? 37.174 -6.705 -32.814 1.00 85.12 496 TRP A CA 1
ATOM 3998 C C . TRP A 1 496 ? 35.991 -7.564 -33.291 1.00 85.12 496 TRP A C 1
ATOM 4000 O O . TRP A 1 496 ? 34.972 -7.652 -32.600 1.00 85.12 496 TRP A O 1
ATOM 4010 N N . ILE A 1 497 ? 36.133 -8.273 -34.420 1.00 84.88 497 ILE A N 1
ATOM 4011 C CA . ILE A 1 497 ? 35.124 -9.227 -34.913 1.00 84.88 497 ILE A CA 1
ATOM 4012 C C . ILE A 1 497 ? 34.887 -10.348 -33.892 1.00 84.88 497 ILE A C 1
ATOM 4014 O O . ILE A 1 497 ? 33.730 -10.637 -33.576 1.00 84.88 497 ILE A O 1
ATOM 4018 N N . GLN A 1 498 ? 35.942 -10.953 -33.337 1.00 86.88 498 GLN A N 1
ATOM 4019 C CA . GLN A 1 498 ? 35.808 -12.018 -32.337 1.00 86.88 498 GLN A CA 1
ATOM 4020 C C . GLN A 1 498 ? 35.120 -11.511 -31.059 1.00 86.88 498 GLN A C 1
ATOM 4022 O O . GLN A 1 498 ? 34.121 -12.087 -30.623 1.00 86.88 498 GLN A O 1
ATOM 4027 N N . GLN A 1 499 ? 35.563 -10.376 -30.510 1.00 83.50 499 GLN A N 1
ATOM 4028 C CA . GLN A 1 499 ? 34.933 -9.751 -29.346 1.00 83.50 499 GLN A CA 1
ATOM 4029 C C . GLN A 1 499 ? 33.448 -9.439 -29.615 1.00 83.50 499 GLN A C 1
ATOM 4031 O O . GLN A 1 499 ? 32.591 -9.608 -28.739 1.00 83.50 499 GLN A O 1
ATOM 4036 N N . ARG A 1 500 ? 33.108 -9.024 -30.842 1.00 86.81 500 ARG A N 1
ATOM 4037 C CA . ARG A 1 500 ? 31.730 -8.748 -31.254 1.00 86.81 500 ARG A CA 1
ATOM 4038 C C . ARG A 1 500 ? 30.885 -10.019 -31.382 1.00 86.81 500 ARG A C 1
ATOM 4040 O O . ARG A 1 500 ? 29.712 -9.984 -31.000 1.00 86.81 500 ARG A O 1
ATOM 4047 N N . LEU A 1 501 ? 31.456 -11.130 -31.850 1.00 85.31 501 LEU A N 1
ATOM 4048 C CA . LEU A 1 501 ? 30.808 -12.447 -31.843 1.00 85.31 501 LEU A CA 1
ATOM 4049 C C . LEU A 1 501 ? 30.520 -12.911 -30.410 1.00 85.31 501 LEU A C 1
ATOM 4051 O O . LEU A 1 501 ? 29.396 -13.316 -30.124 1.00 85.31 501 LEU A O 1
ATOM 4055 N N . ASP A 1 502 ? 31.453 -12.748 -29.474 1.00 84.62 502 ASP A N 1
ATOM 4056 C CA . ASP A 1 502 ? 31.246 -13.143 -28.073 1.00 84.62 502 ASP A CA 1
ATOM 4057 C C . ASP A 1 502 ? 30.197 -12.277 -27.353 1.00 84.62 502 ASP A C 1
ATOM 4059 O O . ASP A 1 502 ? 29.365 -12.783 -26.588 1.00 84.62 502 ASP A O 1
ATOM 4063 N N . GLN A 1 503 ? 30.125 -10.979 -27.670 1.00 80.81 503 GLN A N 1
ATOM 4064 C CA . GLN A 1 503 ? 29.017 -10.120 -27.230 1.00 80.81 503 GLN A CA 1
ATOM 4065 C C . GLN A 1 503 ? 27.644 -10.608 -27.732 1.00 80.81 503 GLN A C 1
ATOM 4067 O O . GLN A 1 503 ? 26.646 -10.422 -27.019 1.00 80.81 503 GLN A O 1
ATOM 4072 N N . LEU A 1 504 ? 27.592 -11.186 -28.941 1.00 82.25 504 LEU A N 1
ATOM 4073 C CA . LEU A 1 504 ? 26.387 -11.745 -29.559 1.00 82.25 504 LEU A CA 1
ATOM 4074 C C . LEU A 1 504 ? 26.055 -13.141 -29.015 1.00 82.25 504 LEU A C 1
ATOM 4076 O O . LEU A 1 504 ? 24.892 -13.382 -28.720 1.00 82.25 504 LEU A O 1
ATOM 4080 N N . ASN A 1 505 ? 27.037 -14.008 -28.762 1.00 83.88 505 ASN A N 1
ATOM 4081 C CA . ASN A 1 505 ? 26.837 -15.299 -28.088 1.00 83.88 505 ASN A CA 1
ATOM 4082 C C . ASN A 1 505 ? 26.142 -15.120 -26.721 1.00 83.88 505 ASN A C 1
ATOM 4084 O O . ASN A 1 505 ? 25.261 -15.888 -26.340 1.00 83.88 505 ASN A O 1
ATOM 4088 N N . MET A 1 506 ? 26.460 -14.033 -26.011 1.00 81.44 506 MET A N 1
ATOM 4089 C CA . MET A 1 506 ? 25.847 -13.680 -24.723 1.00 81.44 506 MET A CA 1
ATOM 4090 C C . MET A 1 506 ? 24.516 -12.901 -24.834 1.00 81.44 506 MET A C 1
ATOM 4092 O O . MET A 1 506 ? 23.997 -12.431 -23.815 1.00 81.44 506 MET A O 1
ATOM 4096 N N . ILE A 1 507 ? 23.944 -12.711 -26.032 1.00 82.00 507 ILE A N 1
ATOM 4097 C CA . ILE A 1 507 ? 22.734 -11.888 -26.217 1.00 82.00 507 ILE A CA 1
ATOM 4098 C C . ILE A 1 507 ? 21.474 -12.536 -25.640 1.00 82.00 507 ILE A C 1
ATOM 4100 O O . ILE A 1 507 ? 20.661 -11.849 -25.019 1.00 82.00 507 ILE A O 1
ATOM 4104 N N . ASP A 1 508 ? 21.321 -13.851 -25.785 1.00 78.50 508 ASP A N 1
ATOM 4105 C CA . ASP A 1 508 ? 20.108 -14.546 -25.351 1.00 78.50 508 ASP A CA 1
ATOM 4106 C C . ASP A 1 508 ? 20.077 -14.748 -23.833 1.00 78.50 508 ASP A C 1
ATOM 4108 O O . ASP A 1 508 ? 19.011 -14.655 -23.230 1.00 78.50 508 ASP A O 1
ATOM 4112 N N . VAL A 1 509 ? 21.243 -14.832 -23.182 1.00 79.88 509 VAL A N 1
ATOM 4113 C CA . VAL A 1 509 ? 21.369 -14.721 -21.717 1.00 79.88 509 VAL A CA 1
ATOM 4114 C C . VAL A 1 509 ? 20.866 -13.353 -21.230 1.00 79.88 509 VAL A C 1
ATOM 4116 O O . VAL A 1 509 ? 20.089 -13.274 -20.278 1.00 79.88 509 VAL A O 1
ATOM 4119 N N . LYS A 1 510 ? 21.241 -12.258 -21.910 1.00 79.12 510 LYS A N 1
ATOM 4120 C CA . LYS A 1 510 ? 20.765 -10.897 -21.583 1.00 79.12 510 LYS A CA 1
ATOM 4121 C C . LYS A 1 510 ? 19.250 -10.758 -21.799 1.00 79.12 510 LYS A C 1
ATOM 4123 O O . LYS A 1 510 ? 18.575 -10.155 -20.965 1.00 79.12 510 LYS A O 1
ATOM 4128 N N . ARG A 1 511 ? 18.705 -11.341 -22.875 1.00 80.38 511 ARG A N 1
ATOM 4129 C CA . ARG A 1 511 ? 17.256 -11.368 -23.158 1.00 80.38 511 ARG A CA 1
ATOM 4130 C C . ARG A 1 511 ? 16.486 -12.189 -22.121 1.00 80.38 511 ARG A C 1
ATOM 4132 O O . ARG A 1 511 ? 15.487 -11.700 -21.600 1.00 80.38 511 ARG A O 1
ATOM 4139 N N . LEU A 1 512 ? 16.969 -13.379 -21.762 1.00 78.56 512 LEU A N 1
ATOM 4140 C CA . LEU A 1 512 ? 16.358 -14.237 -20.743 1.00 78.56 512 LEU A CA 1
ATOM 4141 C C . LEU A 1 512 ? 16.338 -13.557 -19.368 1.00 78.56 512 LEU A C 1
ATOM 4143 O O . LEU A 1 512 ? 15.296 -13.529 -18.716 1.00 78.56 512 LEU A O 1
ATOM 4147 N N . ASN A 1 513 ? 17.441 -12.920 -18.965 1.00 78.44 513 ASN A N 1
ATOM 4148 C CA . ASN A 1 513 ? 17.499 -12.148 -17.722 1.00 78.44 513 ASN A CA 1
ATOM 4149 C C . ASN A 1 513 ? 16.479 -10.996 -17.712 1.00 78.44 513 ASN A C 1
ATOM 4151 O O . ASN A 1 513 ? 15.791 -10.798 -16.711 1.00 78.44 513 ASN A O 1
ATOM 4155 N N . ALA A 1 514 ? 16.318 -10.282 -18.831 1.00 77.88 514 ALA A N 1
ATOM 4156 C CA . ALA A 1 514 ? 15.323 -9.218 -18.961 1.00 77.88 514 ALA A CA 1
ATOM 4157 C C . ALA A 1 514 ? 13.870 -9.735 -18.933 1.00 77.88 514 ALA A C 1
ATOM 4159 O O . ALA A 1 514 ? 12.999 -9.090 -18.347 1.00 77.88 514 ALA A O 1
ATOM 4160 N N . LEU A 1 515 ? 13.605 -10.917 -19.504 1.00 76.06 515 LEU A N 1
ATOM 4161 C CA . LEU A 1 515 ? 12.305 -11.593 -19.421 1.00 76.06 515 LEU A CA 1
ATOM 4162 C C . LEU A 1 515 ? 11.979 -12.012 -17.979 1.00 76.06 515 LEU A C 1
ATOM 4164 O O . LEU A 1 515 ? 10.883 -11.729 -17.491 1.00 76.06 515 LEU A O 1
ATOM 4168 N N . CYS A 1 516 ? 12.932 -12.622 -17.270 1.00 74.06 516 CYS A N 1
ATOM 4169 C CA . CYS A 1 516 ? 12.791 -12.972 -15.854 1.00 74.06 516 CYS A CA 1
ATOM 4170 C C . CYS A 1 516 ? 12.559 -11.727 -14.983 1.00 74.06 516 CYS A C 1
ATOM 4172 O O . CYS A 1 516 ? 11.653 -11.720 -14.146 1.00 74.06 516 CYS A O 1
ATOM 4174 N N . HIS A 1 517 ? 13.309 -10.645 -15.221 1.00 74.38 517 HIS A N 1
ATOM 4175 C CA . HIS A 1 517 ? 13.115 -9.366 -14.538 1.00 74.38 517 HIS A CA 1
ATOM 4176 C C . HIS A 1 517 ? 11.707 -8.801 -14.784 1.00 74.38 517 HIS A C 1
ATOM 4178 O O . HIS A 1 517 ? 11.031 -8.414 -13.832 1.00 74.38 517 HIS A O 1
ATOM 4184 N N . GLY A 1 518 ? 11.221 -8.824 -16.030 1.00 72.25 518 GLY A N 1
ATOM 4185 C CA . GLY A 1 518 ? 9.874 -8.360 -16.374 1.00 72.25 518 GLY A CA 1
ATOM 4186 C C . GLY A 1 518 ? 8.756 -9.175 -15.725 1.00 72.25 518 GLY A C 1
ATOM 4187 O O . GLY A 1 518 ? 7.803 -8.596 -15.203 1.00 72.25 518 GLY A O 1
ATOM 4188 N N . GLN A 1 519 ? 8.895 -10.502 -15.653 1.00 73.75 519 GLN A N 1
ATOM 4189 C CA . GLN A 1 519 ? 7.947 -11.351 -14.921 1.00 73.75 519 GLN A CA 1
ATOM 4190 C C . GLN A 1 519 ? 7.927 -11.038 -13.416 1.00 73.75 519 GLN A C 1
ATOM 4192 O O . GLN A 1 519 ? 6.857 -11.012 -12.806 1.00 73.75 519 GLN A O 1
ATOM 4197 N N . LEU A 1 520 ? 9.089 -10.787 -12.803 1.00 71.94 520 LEU A N 1
ATOM 4198 C CA . LEU A 1 520 ? 9.181 -10.395 -11.393 1.00 71.94 520 LEU A CA 1
ATOM 4199 C C . LEU A 1 520 ? 8.584 -9.000 -11.156 1.00 71.94 520 LEU A C 1
ATOM 4201 O O . LEU A 1 520 ? 7.796 -8.830 -10.226 1.00 71.94 520 LEU A O 1
ATOM 4205 N N . TYR A 1 521 ? 8.884 -8.028 -12.021 1.00 66.62 521 TYR A N 1
ATOM 4206 C CA . TYR A 1 521 ? 8.301 -6.686 -11.985 1.00 66.62 521 TYR A CA 1
ATOM 4207 C C . TYR A 1 521 ? 6.769 -6.738 -12.085 1.00 66.62 521 TYR A C 1
ATOM 4209 O O . TYR A 1 521 ? 6.075 -6.191 -11.231 1.00 66.62 521 TYR A O 1
ATOM 4217 N N . GLN A 1 522 ? 6.216 -7.482 -13.045 1.00 63.22 522 GLN A N 1
ATOM 4218 C CA . GLN A 1 522 ? 4.764 -7.642 -13.180 1.00 63.22 522 GLN A CA 1
ATOM 4219 C C . GLN A 1 522 ? 4.120 -8.352 -11.984 1.00 63.22 522 GLN A C 1
ATOM 4221 O O . GLN A 1 522 ? 3.048 -7.937 -11.545 1.00 63.22 522 GLN A O 1
ATOM 4226 N N . LYS A 1 523 ? 4.772 -9.367 -11.395 1.00 67.31 523 LYS A N 1
ATOM 4227 C CA . LYS A 1 523 ? 4.305 -9.992 -10.142 1.00 67.31 523 LYS A CA 1
ATOM 4228 C C . LYS A 1 523 ? 4.260 -8.983 -8.986 1.00 67.31 523 LYS A C 1
ATOM 4230 O O . LYS A 1 523 ? 3.293 -8.998 -8.225 1.00 67.31 523 LYS A O 1
ATOM 4235 N N . ARG A 1 524 ? 5.244 -8.077 -8.874 1.00 68.19 524 ARG A N 1
ATOM 4236 C CA . ARG A 1 524 ? 5.249 -6.981 -7.881 1.00 68.19 524 ARG A CA 1
ATOM 4237 C C . ARG A 1 524 ? 4.109 -5.989 -8.131 1.00 68.19 524 ARG A C 1
ATOM 4239 O O . ARG A 1 524 ? 3.334 -5.734 -7.214 1.00 68.19 524 ARG A O 1
ATOM 4246 N N . ILE A 1 525 ? 3.956 -5.497 -9.364 1.00 60.72 525 ILE A N 1
ATOM 4247 C CA . ILE A 1 525 ? 2.884 -4.558 -9.743 1.00 60.72 525 ILE A CA 1
ATOM 4248 C C . ILE A 1 525 ? 1.498 -5.171 -9.505 1.00 60.72 525 ILE A C 1
ATOM 4250 O O . ILE A 1 525 ? 0.652 -4.525 -8.889 1.00 60.72 525 ILE A O 1
ATOM 4254 N N . LYS A 1 526 ? 1.277 -6.438 -9.885 1.00 60.22 526 LYS A N 1
ATOM 4255 C CA . LYS A 1 526 ? 0.028 -7.148 -9.577 1.00 60.22 526 LYS A CA 1
ATOM 4256 C C . LYS A 1 526 ? -0.194 -7.267 -8.063 1.00 60.22 526 LYS A C 1
ATOM 4258 O O . LYS A 1 526 ? -1.248 -6.865 -7.588 1.00 60.22 526 LYS A O 1
ATOM 4263 N N . LYS A 1 527 ? 0.802 -7.715 -7.284 1.00 63.09 527 LYS A N 1
ATOM 4264 C CA . LYS A 1 527 ? 0.708 -7.808 -5.808 1.00 63.09 527 LYS A CA 1
ATOM 4265 C C . LYS A 1 527 ? 0.436 -6.444 -5.147 1.00 63.09 527 LYS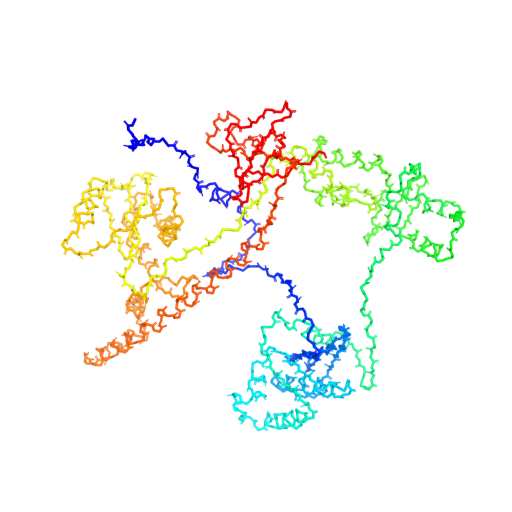 A C 1
ATOM 4267 O O . LYS A 1 527 ? -0.169 -6.407 -4.080 1.00 63.09 527 LYS A O 1
ATOM 4272 N N . ALA A 1 528 ? 0.851 -5.331 -5.757 1.00 58.44 528 ALA A N 1
ATOM 4273 C CA . ALA A 1 528 ? 0.557 -3.973 -5.290 1.00 58.44 528 ALA A CA 1
ATOM 4274 C C . ALA A 1 528 ? -0.840 -3.464 -5.707 1.00 58.44 528 ALA A C 1
ATOM 4276 O O . ALA A 1 528 ? -1.467 -2.725 -4.946 1.00 58.44 528 ALA A O 1
ATOM 4277 N N . PHE A 1 529 ? -1.342 -3.866 -6.879 1.00 53.25 529 PHE A N 1
ATOM 4278 C CA . PHE A 1 529 ? -2.705 -3.574 -7.339 1.00 53.25 529 PHE A CA 1
ATOM 4279 C C . PHE A 1 529 ? -3.746 -4.385 -6.556 1.00 53.25 529 PHE A C 1
ATOM 4281 O O . PHE A 1 529 ? -4.643 -3.804 -5.949 1.00 53.25 529 PHE A O 1
ATOM 4288 N N . ASP A 1 530 ? -3.568 -5.705 -6.473 1.00 56.12 530 ASP A N 1
ATOM 4289 C CA . ASP A 1 530 ? -4.470 -6.631 -5.777 1.00 56.12 530 ASP A CA 1
ATOM 4290 C C . ASP A 1 530 ? -4.618 -6.280 -4.281 1.00 56.12 530 ASP A C 1
ATOM 4292 O O . ASP A 1 530 ? -5.684 -6.470 -3.709 1.00 56.12 530 ASP A O 1
ATOM 4296 N N . LYS A 1 531 ? -3.589 -5.691 -3.646 1.00 56.25 531 LYS A N 1
ATOM 4297 C CA . LYS A 1 531 ? -3.661 -5.168 -2.263 1.00 56.25 531 LYS A CA 1
ATOM 4298 C C . LYS A 1 531 ? -4.542 -3.926 -2.095 1.00 56.25 531 LYS A C 1
ATOM 4300 O O . LYS A 1 531 ? -4.965 -3.635 -0.978 1.00 56.25 531 LYS A O 1
ATOM 4305 N N . LYS A 1 532 ? -4.772 -3.162 -3.166 1.00 49.66 532 LYS A N 1
ATOM 4306 C CA . LYS A 1 532 ? -5.661 -1.987 -3.175 1.00 49.66 532 LYS A CA 1
ATOM 4307 C C . LYS A 1 532 ? -7.079 -2.362 -3.604 1.00 49.66 532 LYS A C 1
ATOM 4309 O O . LYS A 1 532 ? -8.028 -1.714 -3.168 1.00 49.66 532 LYS A O 1
ATOM 4314 N N . VAL A 1 533 ? -7.229 -3.424 -4.395 1.00 50.03 533 VAL A N 1
ATOM 4315 C CA . VAL A 1 533 ? -8.530 -4.006 -4.729 1.00 50.03 533 VAL A CA 1
ATOM 4316 C C . VAL A 1 533 ? -9.149 -4.657 -3.494 1.00 50.03 533 VAL A C 1
ATOM 4318 O O . VAL A 1 533 ? -8.657 -5.653 -2.973 1.00 50.03 533 VAL A O 1
ATOM 4321 N N . ARG A 1 534 ? -10.293 -4.128 -3.059 1.00 52.97 534 ARG A N 1
ATOM 4322 C CA . ARG A 1 534 ? -11.224 -4.851 -2.188 1.00 52.97 534 ARG A CA 1
ATOM 4323 C C . ARG A 1 534 ? -12.283 -5.493 -3.088 1.00 52.97 534 ARG A C 1
ATOM 4325 O O . ARG A 1 534 ? -13.130 -4.755 -3.592 1.00 52.97 534 ARG A O 1
ATOM 4332 N N . PRO A 1 535 ? -12.245 -6.815 -3.344 1.00 54.62 535 PRO A N 1
ATOM 4333 C CA . PRO A 1 535 ? -13.267 -7.469 -4.151 1.00 54.62 535 PRO A CA 1
ATOM 4334 C C . PRO A 1 535 ? -14.588 -7.463 -3.374 1.00 54.62 535 PRO A C 1
ATOM 4336 O O . PRO A 1 535 ? -14.765 -8.218 -2.419 1.00 54.62 535 PRO A O 1
ATOM 4339 N N . HIS A 1 536 ? -15.497 -6.571 -3.759 1.00 62.44 536 HIS A N 1
ATOM 4340 C CA . HIS A 1 536 ? -16.815 -6.436 -3.150 1.00 62.44 536 HIS A CA 1
ATOM 4341 C C . HIS A 1 536 ? -17.840 -7.167 -4.023 1.00 62.44 536 HIS A C 1
ATOM 4343 O O . HIS A 1 536 ? -18.050 -6.803 -5.180 1.00 62.44 536 HIS A O 1
ATOM 4349 N N . ILE A 1 537 ? -18.434 -8.231 -3.481 1.00 74.06 537 ILE A N 1
ATOM 4350 C CA . ILE A 1 537 ? -19.437 -9.047 -4.171 1.00 74.06 537 ILE A CA 1
ATOM 4351 C C . ILE A 1 537 ? -20.812 -8.551 -3.734 1.00 74.06 537 ILE A C 1
ATOM 4353 O O . ILE A 1 537 ? -21.270 -8.903 -2.647 1.00 74.06 537 ILE A O 1
ATOM 4357 N N . PHE A 1 538 ? -21.442 -7.747 -4.589 1.00 81.25 538 PHE A N 1
ATOM 4358 C CA . PHE A 1 538 ? -22.828 -7.326 -4.406 1.00 81.25 538 PHE A CA 1
ATOM 4359 C C . PHE A 1 538 ? -23.782 -8.524 -4.492 1.00 81.25 538 PHE A C 1
ATOM 4361 O O . PHE A 1 538 ? -23.563 -9.459 -5.268 1.00 81.25 538 PHE A O 1
ATOM 4368 N N . LYS A 1 539 ? -24.855 -8.467 -3.712 1.00 85.38 539 LYS A N 1
ATOM 4369 C CA . LYS A 1 539 ? -25.935 -9.449 -3.619 1.00 85.38 539 LYS A CA 1
ATOM 4370 C C . LYS A 1 539 ? -27.268 -8.813 -3.988 1.00 85.38 539 LYS A C 1
ATOM 4372 O O . LYS A 1 539 ? -27.414 -7.596 -4.025 1.00 85.38 539 LYS A O 1
ATOM 4377 N N . GLU A 1 540 ? -28.257 -9.660 -4.235 1.00 88.50 540 GLU A N 1
ATOM 4378 C CA . GLU A 1 540 ? -29.641 -9.228 -4.424 1.00 88.50 540 GLU A CA 1
ATOM 4379 C C . GLU A 1 540 ? -30.167 -8.607 -3.117 1.00 88.50 540 GLU A C 1
ATOM 4381 O O . GLU A 1 540 ? -30.040 -9.204 -2.047 1.00 88.50 540 GLU A O 1
ATOM 4386 N N . GLY A 1 541 ? -30.711 -7.391 -3.205 1.00 86.56 541 GLY A N 1
ATOM 4387 C CA . GLY A 1 541 ? -31.136 -6.570 -2.067 1.00 86.56 541 GLY A CA 1
ATOM 4388 C C . GLY A 1 541 ? -30.134 -5.502 -1.604 1.00 86.56 541 GLY A C 1
ATOM 4389 O O . GLY A 1 541 ? -30.534 -4.610 -0.857 1.00 86.56 541 GLY A O 1
ATOM 4390 N N . ASP A 1 542 ? -28.872 -5.526 -2.052 1.00 88.56 542 ASP A N 1
ATOM 4391 C CA . ASP A 1 542 ? -27.891 -4.499 -1.668 1.00 88.56 542 ASP A CA 1
ATOM 4392 C C . ASP A 1 542 ? -28.274 -3.121 -2.244 1.00 88.56 542 ASP A C 1
ATOM 4394 O O . ASP A 1 542 ? -28.614 -3.000 -3.425 1.00 88.56 542 ASP A O 1
ATOM 4398 N N . MET A 1 543 ? -28.178 -2.062 -1.433 1.00 89.06 543 MET A N 1
ATOM 4399 C CA . MET A 1 543 ? -28.362 -0.681 -1.896 1.00 89.06 543 MET A CA 1
ATOM 4400 C C . MET A 1 543 ? -27.053 -0.085 -2.409 1.00 89.06 543 MET A C 1
ATOM 4402 O O . MET A 1 543 ? -26.000 -0.233 -1.786 1.00 89.06 543 MET A O 1
ATOM 4406 N N . VAL A 1 544 ? -27.114 0.605 -3.550 1.00 89.12 544 VAL A N 1
ATOM 4407 C CA . VAL A 1 544 ? -25.932 1.036 -4.303 1.00 89.12 544 VAL A CA 1
ATOM 4408 C C . VAL A 1 544 ? -26.107 2.389 -5.009 1.00 89.12 544 VAL A C 1
ATOM 4410 O O . VAL A 1 544 ? -27.179 2.711 -5.515 1.00 89.12 544 VAL A O 1
ATOM 4413 N N . LEU A 1 545 ? -25.024 3.171 -5.088 1.00 87.12 545 LEU A N 1
ATOM 4414 C CA . LEU A 1 545 ? -24.916 4.404 -5.875 1.00 87.12 545 LEU A CA 1
ATOM 4415 C C . LEU A 1 545 ? -24.221 4.146 -7.220 1.00 87.12 545 LEU A C 1
ATOM 4417 O O . LEU A 1 545 ? -23.104 3.617 -7.260 1.00 87.12 545 LEU A O 1
ATOM 4421 N N . LYS A 1 546 ? -24.831 4.586 -8.324 1.00 86.00 546 LYS A N 1
ATOM 4422 C CA . LYS A 1 546 ? -24.323 4.405 -9.697 1.00 86.00 546 LYS A CA 1
ATOM 4423 C C . LYS A 1 546 ? -23.405 5.554 -10.111 1.00 86.00 546 LYS A C 1
ATOM 4425 O O . LYS A 1 546 ? -23.695 6.710 -9.836 1.00 86.00 546 LYS A O 1
ATOM 4430 N N . LYS A 1 547 ? -22.281 5.269 -10.772 1.00 83.25 547 LYS A N 1
ATOM 4431 C CA . LYS A 1 547 ? -21.304 6.292 -11.179 1.00 83.25 547 LYS A CA 1
ATOM 4432 C C . LYS A 1 547 ? -21.781 7.077 -12.406 1.00 83.25 547 LYS A C 1
ATOM 4434 O O . LYS A 1 547 ? -22.111 6.479 -13.431 1.00 83.25 547 LYS A O 1
ATOM 4439 N N . ILE A 1 548 ? -21.744 8.409 -12.334 1.00 77.56 548 ILE A N 1
ATOM 4440 C CA . ILE A 1 548 ? -22.048 9.278 -13.480 1.00 77.56 548 ILE A CA 1
ATOM 4441 C C . ILE A 1 548 ? -20.861 9.249 -14.451 1.00 77.56 548 ILE A C 1
ATOM 4443 O O . ILE A 1 548 ? -19.712 9.480 -14.069 1.00 77.56 548 ILE A O 1
ATOM 4447 N N . LEU A 1 549 ? -21.128 8.954 -15.724 1.00 68.19 549 LEU A N 1
ATOM 4448 C CA . LEU A 1 549 ? -20.097 8.880 -16.759 1.00 68.19 549 LEU A CA 1
ATOM 4449 C C . LEU A 1 549 ? -19.786 10.276 -17.343 1.00 68.19 549 LEU A C 1
ATOM 4451 O O . LEU A 1 549 ? -20.711 11.006 -17.696 1.00 68.19 549 LEU A O 1
ATOM 4455 N N . PRO A 1 550 ? -18.504 10.643 -17.551 1.00 58.03 550 PRO A N 1
ATOM 4456 C CA . PRO A 1 550 ? -18.102 12.009 -17.921 1.00 58.03 550 PRO A CA 1
ATOM 4457 C C . PRO A 1 550 ? -18.470 12.443 -19.355 1.00 58.03 550 PRO A C 1
ATOM 4459 O O . PRO A 1 550 ? -18.181 13.571 -19.743 1.00 58.03 550 PRO A O 1
ATOM 4462 N N . ASN A 1 551 ? -19.111 11.582 -20.154 1.00 55.66 551 ASN A N 1
ATOM 4463 C CA . ASN A 1 551 ? -19.689 11.977 -21.446 1.00 55.66 551 ASN A CA 1
ATOM 4464 C C . ASN A 1 551 ? -21.046 12.700 -21.299 1.00 55.66 551 ASN A C 1
ATOM 4466 O O . ASN A 1 551 ? -21.521 13.296 -22.269 1.00 55.66 551 ASN A O 1
ATOM 4470 N N . THR A 1 552 ? -21.688 12.641 -20.128 1.00 55.97 552 THR A N 1
ATOM 4471 C CA . THR A 1 552 ? -22.986 13.282 -19.881 1.00 55.97 552 THR A CA 1
ATOM 4472 C C . THR A 1 552 ? -22.804 14.795 -19.729 1.00 55.97 552 THR A C 1
ATOM 4474 O O . THR A 1 552 ? -22.179 15.261 -18.779 1.00 55.97 552 THR A O 1
ATOM 4477 N N . LYS A 1 553 ? -23.345 15.581 -20.669 1.00 49.41 553 LYS A N 1
ATOM 4478 C CA . LYS A 1 553 ? -23.233 17.053 -20.681 1.00 49.41 553 LYS A CA 1
ATOM 4479 C C . LYS A 1 553 ? -24.166 17.726 -19.660 1.00 49.41 553 LYS A C 1
ATOM 4481 O O . LYS A 1 553 ? -25.148 18.359 -20.043 1.00 49.41 553 LYS A O 1
ATOM 4486 N N . ASP A 1 554 ? -23.848 17.623 -18.375 1.00 58.19 554 ASP A N 1
ATOM 4487 C CA . ASP A 1 554 ? -24.446 18.484 -17.348 1.00 58.19 554 ASP A CA 1
ATOM 4488 C C . ASP A 1 554 ? -23.844 19.902 -17.431 1.00 58.19 554 ASP A C 1
ATOM 4490 O O . ASP A 1 554 ? -22.629 20.076 -17.552 1.00 58.19 554 ASP A O 1
ATOM 4494 N N . GLN A 1 555 ? -24.693 20.930 -17.356 1.00 54.53 555 GLN A N 1
ATOM 4495 C CA . GLN A 1 555 ? -24.285 22.338 -17.413 1.00 54.53 555 GLN A CA 1
ATOM 4496 C C . GLN A 1 555 ? -23.447 22.775 -16.193 1.00 54.53 555 GLN A C 1
ATOM 4498 O O . GLN A 1 555 ? -22.736 23.775 -16.265 1.00 54.53 555 GLN A O 1
ATOM 4503 N N . ARG A 1 556 ? -23.484 22.020 -15.085 1.00 58.72 556 ARG A N 1
ATOM 4504 C CA . ARG A 1 556 ? -22.766 22.305 -13.826 1.00 58.72 556 ARG A CA 1
ATOM 4505 C C . ARG A 1 556 ? -21.271 21.942 -13.858 1.00 58.72 556 ARG A C 1
ATOM 4507 O O . ARG A 1 556 ? -20.532 22.305 -12.940 1.00 58.72 556 ARG A O 1
ATOM 4514 N N . GLY A 1 557 ? -20.799 21.271 -14.914 1.00 65.81 557 GLY A N 1
ATOM 4515 C CA . GLY A 1 557 ? -19.374 21.087 -15.212 1.00 65.81 557 GLY A CA 1
ATOM 4516 C C . GLY A 1 557 ? -18.556 20.451 -14.078 1.00 65.81 557 GLY A C 1
ATOM 4517 O O . GLY A 1 557 ? -18.751 19.290 -13.735 1.00 65.81 557 GLY A O 1
ATOM 4518 N N . LYS A 1 558 ? -17.614 21.208 -13.496 1.00 60.94 558 LYS A N 1
A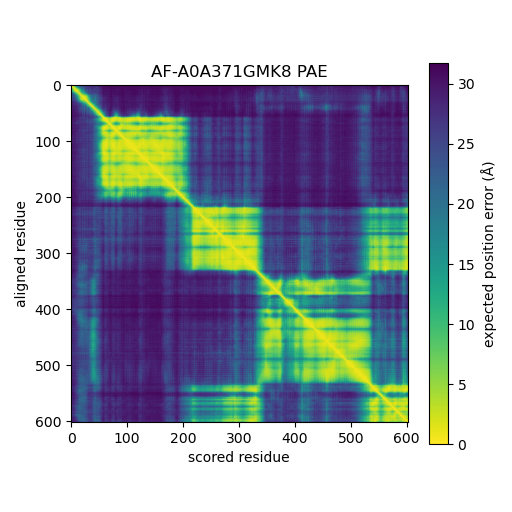TOM 4519 C CA . LYS A 1 558 ? -16.675 20.718 -12.463 1.00 60.94 558 LYS A CA 1
ATOM 4520 C C . LYS A 1 558 ? -17.358 20.280 -11.154 1.00 60.94 558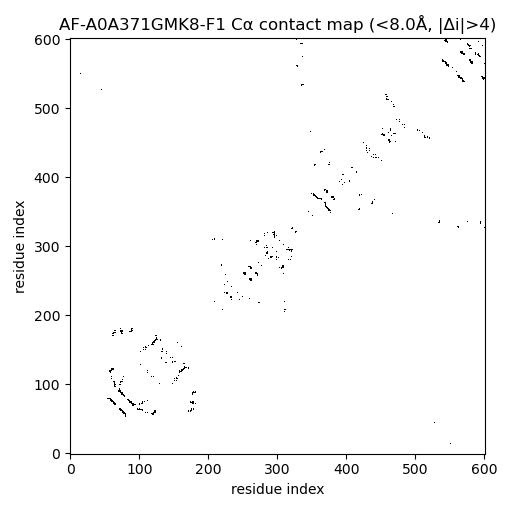 LYS A C 1
ATOM 4522 O O . LYS A 1 558 ? -16.759 19.533 -10.386 1.00 60.94 558 LYS A O 1
ATOM 4527 N N . TRP A 1 559 ? -18.580 20.746 -10.891 1.00 73.00 559 TRP A N 1
ATOM 4528 C CA . TRP A 1 559 ? -19.253 20.612 -9.590 1.00 73.00 559 TRP A CA 1
ATOM 4529 C C . TRP A 1 559 ? -20.347 19.533 -9.550 1.00 73.00 559 TRP A C 1
ATOM 4531 O O . TRP A 1 559 ? -21.081 19.428 -8.570 1.00 73.00 559 TRP A O 1
ATOM 4541 N N . VAL A 1 560 ? -20.471 18.731 -10.610 1.00 75.06 560 VAL A N 1
ATOM 4542 C CA . VAL A 1 560 ? -21.446 17.632 -10.699 1.00 75.06 560 VAL A CA 1
ATOM 4543 C C . VAL A 1 560 ? -21.093 16.532 -9.675 1.00 75.06 560 VAL A C 1
ATOM 4545 O O . VAL A 1 560 ? -19.907 16.233 -9.490 1.00 75.06 560 VAL A O 1
ATOM 4548 N N . PRO A 1 561 ? -22.079 15.906 -8.999 1.00 79.94 561 PRO A N 1
ATOM 4549 C CA . PRO A 1 561 ? -21.857 14.688 -8.221 1.00 79.94 561 PRO A CA 1
ATOM 4550 C C . PRO A 1 561 ? -21.179 13.592 -9.050 1.00 79.94 561 PRO A C 1
ATOM 4552 O O . PRO A 1 561 ? -21.374 13.492 -10.257 1.00 79.94 561 PRO A O 1
ATOM 4555 N N . LYS A 1 562 ? -20.376 12.739 -8.413 1.00 79.31 562 LYS A N 1
ATOM 4556 C CA . LYS A 1 562 ? -19.695 11.640 -9.122 1.00 79.31 562 LYS A CA 1
ATOM 4557 C C . LYS A 1 562 ? -20.568 10.394 -9.231 1.00 79.31 562 LYS A C 1
ATOM 4559 O O . LYS A 1 562 ? -20.300 9.529 -10.064 1.00 79.31 562 LYS A O 1
ATOM 4564 N N . TYR A 1 563 ? -21.597 10.309 -8.394 1.00 85.69 563 TYR A N 1
ATOM 4565 C CA . TYR A 1 563 ? -22.556 9.219 -8.353 1.00 85.69 563 TYR A CA 1
ATOM 4566 C C . TYR A 1 563 ? -23.990 9.769 -8.288 1.00 85.69 563 TYR A C 1
ATOM 4568 O O . TYR A 1 563 ? -24.227 10.834 -7.718 1.00 85.69 563 TYR A O 1
ATOM 4576 N N . GLU A 1 564 ? -24.926 9.034 -8.879 1.00 85.75 564 GLU A N 1
ATOM 4577 C CA . GLU A 1 564 ? -26.363 9.310 -8.957 1.00 85.75 564 GLU A CA 1
ATOM 4578 C C . GLU A 1 564 ? -27.164 8.142 -8.368 1.00 85.75 564 GLU A C 1
ATOM 4580 O O . GLU A 1 564 ? -26.740 6.993 -8.497 1.00 85.75 564 GLU A O 1
ATOM 4585 N N . GLY A 1 565 ? -28.328 8.461 -7.786 1.00 79.62 565 GLY A N 1
ATOM 4586 C CA . GLY A 1 565 ? -29.403 7.531 -7.412 1.00 79.62 565 GLY A CA 1
ATOM 4587 C C . GLY A 1 565 ? -29.073 6.490 -6.334 1.00 79.62 565 GLY A C 1
ATOM 4588 O O . GLY A 1 565 ? -28.074 5.785 -6.411 1.00 79.62 565 GLY A O 1
ATOM 4589 N N . SER A 1 566 ? -29.959 6.337 -5.351 1.00 86.75 566 SER A N 1
ATOM 4590 C CA . SER A 1 566 ? -30.008 5.136 -4.512 1.00 86.75 566 SER A CA 1
ATOM 4591 C C . SER A 1 566 ? -30.770 4.045 -5.264 1.00 86.75 566 SER A C 1
ATOM 4593 O O . SER A 1 566 ? -31.991 4.126 -5.395 1.00 86.75 566 SER A O 1
ATOM 4595 N N . TYR A 1 567 ? -30.051 3.050 -5.773 1.00 89.69 567 TYR A N 1
ATOM 4596 C CA . TYR A 1 567 ? -30.620 1.896 -6.467 1.00 89.69 567 TYR A CA 1
ATOM 4597 C C . TYR A 1 567 ? -30.548 0.643 -5.592 1.00 89.69 567 TYR A C 1
ATOM 4599 O O . TYR A 1 567 ? -29.679 0.541 -4.728 1.00 89.69 567 TYR A O 1
ATOM 4607 N N . ILE A 1 568 ? -31.412 -0.335 -5.854 1.00 90.94 568 ILE A N 1
ATOM 4608 C CA . ILE A 1 568 ? -31.347 -1.673 -5.249 1.00 90.94 568 ILE A CA 1
ATOM 4609 C C . ILE A 1 568 ? -30.829 -2.658 -6.300 1.00 90.94 568 ILE A C 1
ATOM 4611 O O . ILE A 1 568 ? -31.258 -2.632 -7.455 1.00 90.94 568 ILE A O 1
ATOM 4615 N N . VAL A 1 569 ? -29.903 -3.538 -5.921 1.00 89.81 569 VAL A N 1
ATOM 4616 C CA . VAL A 1 569 ? -29.449 -4.645 -6.772 1.00 89.81 569 VAL A CA 1
ATOM 4617 C C . VAL A 1 569 ? -30.551 -5.700 -6.837 1.00 89.81 569 VAL A C 1
ATOM 4619 O O . VAL A 1 569 ? -30.813 -6.391 -5.856 1.00 89.81 569 VAL A O 1
ATOM 4622 N N . LYS A 1 570 ? -31.192 -5.848 -7.999 1.00 87.62 570 LYS A N 1
ATOM 4623 C CA . LYS A 1 570 ? -32.208 -6.883 -8.230 1.00 87.62 570 LYS A CA 1
ATOM 4624 C C . LYS A 1 570 ? -31.576 -8.242 -8.531 1.00 87.62 570 LYS A C 1
ATOM 4626 O O . LYS A 1 570 ? -32.000 -9.236 -7.961 1.00 87.62 570 LYS A O 1
ATOM 4631 N N . HIS A 1 571 ? -30.567 -8.268 -9.404 1.00 83.38 571 HIS A N 1
ATOM 4632 C CA . HIS A 1 571 ? -29.827 -9.481 -9.772 1.00 83.38 571 HIS A CA 1
ATOM 4633 C C . HIS A 1 571 ? -28.331 -9.195 -9.901 1.00 83.38 571 HIS A C 1
ATOM 4635 O O . HIS A 1 571 ? -27.948 -8.167 -10.467 1.00 83.38 571 HIS A O 1
ATOM 4641 N N . ALA A 1 572 ? -27.491 -10.118 -9.428 1.00 84.50 572 ALA A N 1
ATOM 4642 C CA . ALA A 1 572 ? -26.032 -10.021 -9.495 1.00 84.50 572 ALA A CA 1
ATOM 4643 C C . ALA A 1 572 ? -25.428 -11.212 -10.261 1.00 84.50 572 ALA A C 1
ATOM 4645 O O . ALA A 1 572 ? -25.523 -12.363 -9.837 1.00 84.50 572 ALA A O 1
ATOM 4646 N N . PHE A 1 573 ? -24.781 -10.943 -11.397 1.00 76.88 573 PHE A N 1
ATOM 4647 C CA . PHE A 1 573 ? -24.164 -11.966 -12.242 1.00 76.88 573 PHE A CA 1
ATOM 4648 C C . PHE A 1 573 ? -22.690 -12.192 -11.889 1.00 76.88 573 PHE A C 1
ATOM 4650 O O . PHE A 1 573 ? -21.924 -11.245 -11.694 1.00 76.88 573 PHE A O 1
ATOM 4657 N N . SER A 1 574 ? -22.251 -13.453 -11.940 1.00 65.88 574 SER A N 1
ATOM 4658 C CA . SER A 1 574 ? -20.864 -13.882 -11.677 1.00 65.88 574 SER A CA 1
ATOM 4659 C C . SER A 1 574 ? -19.801 -13.236 -12.582 1.00 65.88 574 SER A C 1
ATOM 4661 O O . SER A 1 574 ? -18.623 -13.237 -12.236 1.00 65.88 574 SER A O 1
ATOM 4663 N N . GLY A 1 575 ? -20.204 -12.652 -13.716 1.00 64.50 575 GLY A N 1
ATOM 4664 C CA . GLY A 1 575 ? -19.347 -11.865 -14.610 1.00 64.50 575 GLY A CA 1
ATOM 4665 C C . GLY A 1 575 ? -19.152 -10.391 -14.217 1.00 64.50 575 GLY A C 1
ATOM 4666 O O . GLY A 1 575 ? -18.592 -9.640 -15.011 1.00 64.50 575 GLY A O 1
ATOM 4667 N N . GLY A 1 576 ? -19.630 -9.948 -13.047 1.00 71.94 576 GLY A N 1
ATOM 4668 C CA . GLY A 1 576 ? -19.498 -8.553 -12.601 1.00 71.94 576 GLY A CA 1
ATOM 4669 C C . GLY A 1 576 ? -20.495 -7.593 -13.259 1.00 71.94 576 GLY A C 1
ATOM 4670 O O . GLY A 1 576 ? -20.163 -6.441 -13.533 1.00 71.94 576 GLY A O 1
ATOM 4671 N N . ALA A 1 577 ? -21.715 -8.058 -13.534 1.00 78.88 577 ALA A N 1
ATOM 4672 C CA . ALA A 1 577 ? -22.820 -7.233 -14.026 1.00 78.88 577 ALA A CA 1
ATOM 4673 C C . ALA A 1 577 ? -24.011 -7.310 -13.062 1.00 78.88 577 ALA A C 1
ATOM 4675 O O . ALA A 1 577 ? -24.293 -8.376 -12.519 1.00 78.88 577 ALA A O 1
ATOM 4676 N N . LEU A 1 578 ? -24.710 -6.193 -12.872 1.00 83.50 578 LEU A N 1
ATOM 4677 C CA . LEU A 1 578 ? -25.854 -6.050 -11.973 1.00 83.50 578 LEU A CA 1
ATOM 4678 C C . LEU A 1 578 ? -27.079 -5.550 -12.750 1.00 83.50 578 LEU A C 1
ATOM 4680 O O . LEU A 1 578 ? -26.952 -4.672 -13.607 1.00 83.50 578 LEU A O 1
ATOM 4684 N N . ILE A 1 579 ? -28.267 -6.053 -12.417 1.00 86.00 579 ILE A N 1
ATOM 4685 C CA . ILE A 1 579 ? -29.540 -5.392 -12.740 1.00 86.00 579 ILE A CA 1
ATOM 4686 C C . ILE A 1 579 ? -29.929 -4.561 -11.521 1.00 86.00 579 ILE A C 1
ATOM 4688 O O . ILE A 1 579 ? -29.925 -5.072 -10.401 1.00 86.00 579 ILE A O 1
ATOM 4692 N N . LEU A 1 580 ? -30.239 -3.284 -11.743 1.00 88.06 580 LEU A N 1
ATOM 4693 C CA . LEU A 1 580 ? -30.561 -2.316 -10.697 1.00 88.06 580 LEU A CA 1
ATOM 4694 C C . LEU A 1 580 ? -32.000 -1.816 -10.864 1.00 88.06 580 LEU A C 1
ATOM 4696 O O . LEU A 1 580 ? -32.408 -1.534 -11.992 1.00 88.06 580 LEU A O 1
ATOM 4700 N N . THR A 1 581 ? -32.728 -1.652 -9.761 1.00 90.06 581 THR A N 1
ATOM 4701 C CA . THR A 1 581 ? -34.029 -0.961 -9.712 1.00 90.06 581 THR A CA 1
ATOM 4702 C C . THR A 1 581 ? -33.915 0.385 -9.004 1.00 90.06 581 THR A C 1
ATOM 4704 O O . THR A 1 581 ? -33.112 0.522 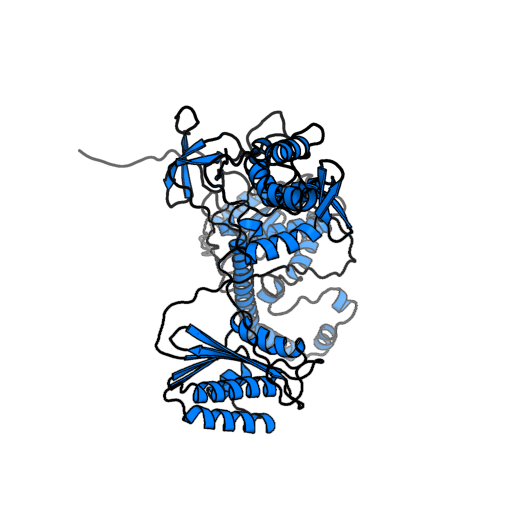-8.079 1.00 90.06 581 THR A O 1
ATOM 4707 N N . ASP A 1 582 ? -34.704 1.375 -9.429 1.00 86.44 582 ASP A N 1
ATOM 4708 C CA . ASP A 1 582 ? -34.900 2.626 -8.680 1.00 86.44 582 ASP A CA 1
ATOM 4709 C C . ASP A 1 582 ? -35.758 2.416 -7.410 1.00 86.44 582 ASP A C 1
ATOM 4711 O O . ASP A 1 582 ? -36.124 1.284 -7.073 1.00 86.44 582 ASP A O 1
ATOM 4715 N N . ALA A 1 583 ? -36.022 3.493 -6.662 1.00 78.69 583 ALA A N 1
ATOM 4716 C CA . ALA A 1 583 ? -36.788 3.438 -5.412 1.00 78.69 583 ALA A CA 1
ATOM 4717 C C . ALA A 1 583 ? -38.284 3.155 -5.653 1.00 78.69 583 ALA A C 1
ATOM 4719 O O . ALA A 1 583 ? -38.979 2.641 -4.778 1.00 78.69 583 ALA A O 1
ATOM 4720 N N . GLU A 1 584 ? -38.761 3.469 -6.854 1.00 79.62 584 GLU A N 1
ATOM 4721 C CA . GLU A 1 584 ? -40.113 3.256 -7.352 1.00 79.62 584 GLU A CA 1
ATOM 4722 C C . GLU A 1 584 ? -40.319 1.835 -7.925 1.00 79.62 584 GLU A C 1
ATOM 4724 O O . GLU A 1 584 ? -41.454 1.420 -8.163 1.00 79.62 584 GLU A O 1
ATOM 4729 N N . GLY A 1 585 ? -39.237 1.066 -8.102 1.00 77.62 585 GLY A N 1
ATOM 4730 C CA . GLY A 1 585 ? -39.237 -0.337 -8.524 1.00 77.62 585 GLY A CA 1
ATOM 4731 C C . GLY A 1 585 ? -39.019 -0.579 -10.023 1.00 77.62 585 GLY A C 1
ATOM 4732 O O . GLY A 1 585 ? -39.099 -1.728 -10.464 1.00 77.62 585 GLY A O 1
ATOM 4733 N N . HIS A 1 586 ? -38.723 0.449 -10.823 1.00 83.81 586 HIS A N 1
ATOM 4734 C CA . HIS A 1 586 ? -38.425 0.293 -12.248 1.00 83.81 586 HIS A CA 1
ATOM 4735 C C . HIS A 1 586 ? -36.991 -0.201 -12.462 1.00 83.81 586 HIS A C 1
ATOM 4737 O O . HIS A 1 586 ? -36.035 0.321 -11.889 1.00 83.81 586 HIS A O 1
ATOM 4743 N N . GLU A 1 587 ? -36.816 -1.185 -13.343 1.00 84.44 587 GLU A N 1
ATOM 4744 C CA . GLU A 1 587 ? -35.492 -1.686 -13.726 1.00 84.44 587 GLU A CA 1
ATOM 4745 C C . GLU A 1 587 ? -34.767 -0.727 -14.681 1.00 84.44 587 GLU A C 1
ATOM 4747 O O . GLU A 1 587 ? -35.323 -0.264 -15.683 1.00 84.44 587 GLU A O 1
ATOM 4752 N N . LEU A 1 588 ? -33.477 -0.483 -14.428 1.00 81.38 588 LEU A N 1
ATOM 4753 C CA . LEU A 1 588 ? -32.614 0.197 -15.387 1.00 81.38 588 LEU A CA 1
ATOM 4754 C C . LEU A 1 588 ? -32.496 -0.636 -16.671 1.00 81.38 588 LEU A C 1
ATOM 4756 O O . LEU A 1 588 ? -32.063 -1.785 -16.652 1.00 81.38 588 LEU A O 1
ATOM 4760 N N . LYS A 1 589 ? -32.798 -0.000 -17.811 1.00 74.00 589 LYS A N 1
ATOM 4761 C CA . LYS A 1 589 ? -32.857 -0.607 -19.157 1.00 74.00 589 LYS A CA 1
ATOM 4762 C C . LYS A 1 589 ? -31.620 -1.422 -19.586 1.00 74.00 589 LYS A C 1
ATOM 4764 O O . LYS A 1 589 ? -31.722 -2.229 -20.508 1.00 74.00 589 LYS A O 1
ATOM 4769 N N . TYR A 1 590 ? -30.458 -1.199 -18.972 1.00 76.75 590 TYR A N 1
ATOM 4770 C CA . TYR A 1 590 ? -29.216 -1.904 -19.286 1.00 76.75 590 TYR A CA 1
ATOM 4771 C C . TYR A 1 590 ? -28.506 -2.350 -17.997 1.00 76.75 590 TYR A C 1
ATOM 4773 O O . TYR A 1 590 ? -28.412 -1.539 -17.071 1.00 76.75 590 TYR A O 1
ATOM 4781 N N . PRO A 1 591 ? -27.946 -3.577 -17.946 1.00 79.19 591 PRO A N 1
ATOM 4782 C CA . PRO A 1 591 ? -27.114 -4.016 -16.831 1.00 79.19 591 PRO A CA 1
ATOM 4783 C C . PRO A 1 591 ? -25.910 -3.096 -16.608 1.00 79.19 591 PRO A C 1
ATOM 4785 O O . PRO A 1 591 ? -25.286 -2.615 -17.558 1.00 79.19 591 PRO A O 1
ATOM 4788 N N . VAL A 1 592 ? -25.558 -2.882 -15.343 1.00 79.62 592 VAL A N 1
ATOM 4789 C CA . VAL A 1 592 ? -24.462 -2.004 -14.917 1.00 79.62 592 VAL A CA 1
ATOM 4790 C C . VAL A 1 592 ? -23.303 -2.862 -14.415 1.00 79.62 592 VAL A C 1
ATOM 4792 O O . VAL A 1 592 ? -23.504 -3.781 -13.625 1.00 79.62 592 VAL A O 1
ATOM 4795 N N . ASN A 1 593 ? -22.081 -2.598 -14.877 1.00 79.88 593 ASN A N 1
ATOM 4796 C CA . ASN A 1 593 ? -20.898 -3.321 -14.404 1.00 79.88 593 ASN A CA 1
ATOM 4797 C C . ASN A 1 593 ? -20.534 -2.904 -12.966 1.00 79.88 593 ASN A C 1
ATOM 4799 O O . ASN A 1 593 ? -20.641 -1.726 -12.629 1.00 79.88 593 ASN A O 1
ATOM 4803 N N . THR A 1 594 ? -20.064 -3.847 -12.145 1.00 76.38 594 THR A N 1
ATOM 4804 C CA . THR A 1 594 ? -19.717 -3.627 -10.728 1.00 76.38 594 THR A CA 1
ATOM 4805 C C . THR A 1 594 ? -18.698 -2.510 -10.495 1.00 76.38 594 THR A C 1
ATOM 4807 O O . THR A 1 594 ? -18.812 -1.801 -9.500 1.00 76.38 594 THR A O 1
ATOM 4810 N N . ASP A 1 595 ? -17.757 -2.286 -11.419 1.00 72.81 595 ASP A N 1
ATOM 4811 C CA . ASP A 1 595 ? -16.744 -1.220 -11.325 1.00 72.81 595 ASP A CA 1
ATOM 4812 C C . ASP A 1 595 ? -17.352 0.197 -11.484 1.00 72.81 595 ASP A C 1
ATOM 4814 O O . ASP A 1 595 ? -16.695 1.211 -11.231 1.00 72.81 595 ASP A O 1
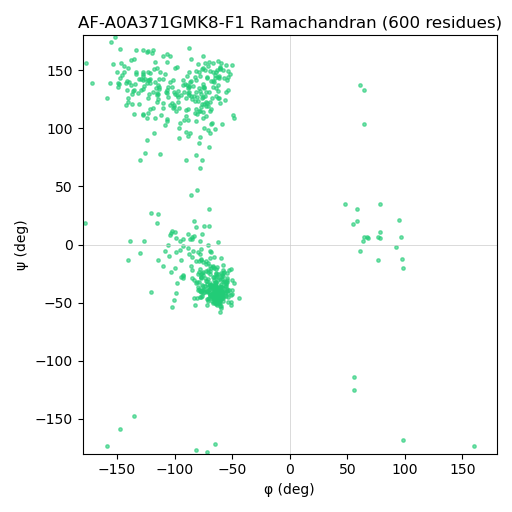ATOM 4818 N N . ALA A 1 596 ? -18.616 0.289 -11.918 1.00 75.81 596 ALA A N 1
ATOM 4819 C CA . ALA A 1 596 ? -19.378 1.528 -12.067 1.00 75.81 596 ALA A CA 1
ATOM 4820 C C . ALA A 1 596 ? -20.396 1.762 -10.931 1.00 75.81 596 ALA A C 1
ATOM 4822 O O . ALA A 1 596 ? -21.241 2.653 -11.046 1.00 75.81 596 ALA A O 1
ATOM 4823 N N . VAL A 1 597 ? -20.337 0.988 -9.841 1.00 79.25 597 VAL A N 1
ATOM 4824 C CA . VAL A 1 597 ? -21.283 1.064 -8.713 1.00 79.25 597 VAL A CA 1
ATOM 4825 C C . VAL A 1 597 ? -20.543 0.955 -7.374 1.00 79.25 597 VAL A C 1
ATOM 4827 O O . VAL A 1 597 ? -19.417 0.465 -7.303 1.00 79.25 597 VAL A O 1
ATOM 4830 N N . LYS A 1 598 ? -21.154 1.434 -6.290 1.00 83.75 598 LYS A N 1
ATOM 4831 C CA . LYS A 1 598 ? -20.651 1.260 -4.917 1.00 83.75 598 LYS A CA 1
ATOM 4832 C C . LYS A 1 598 ? -21.803 1.139 -3.927 1.00 83.75 598 LYS A C 1
ATOM 4834 O O . LYS A 1 598 ? -22.880 1.647 -4.204 1.00 83.75 598 LYS A O 1
ATOM 4839 N N . GLU A 1 599 ? -21.553 0.512 -2.786 1.00 85.94 599 GLU A N 1
ATOM 4840 C CA . GLU A 1 599 ? -22.496 0.392 -1.664 1.00 85.94 599 GLU A CA 1
ATOM 4841 C C . GLU A 1 599 ? -23.019 1.775 -1.210 1.00 85.94 599 GLU A C 1
ATOM 4843 O O . GLU A 1 599 ? -22.265 2.755 -1.207 1.00 85.94 599 GLU A O 1
ATOM 4848 N N . PHE A 1 600 ? -24.307 1.854 -0.861 1.00 86.00 600 PHE A N 1
ATOM 4849 C CA . PHE A 1 600 ? -24.983 3.040 -0.329 1.00 86.00 600 PHE A CA 1
ATOM 4850 C C . PHE A 1 600 ? -25.406 2.804 1.123 1.00 86.00 600 PHE A C 1
ATOM 4852 O O . PHE A 1 600 ? -25.994 1.772 1.444 1.00 86.00 600 PHE A O 1
ATOM 4859 N N . PHE A 1 601 ? -25.141 3.777 1.993 1.00 85.75 601 PHE A N 1
ATOM 4860 C CA . PHE A 1 601 ? -25.458 3.705 3.417 1.00 85.75 601 PHE A CA 1
ATOM 4861 C C . PHE A 1 601 ? -26.560 4.708 3.788 1.00 85.75 601 PHE A C 1
ATOM 4863 O O . PHE A 1 601 ? -26.288 5.909 3.745 1.00 85.75 601 PHE A O 1
ATOM 4870 N N . PRO A 1 602 ? -27.773 4.257 4.153 1.00 76.50 602 PRO A N 1
ATOM 4871 C CA . PRO A 1 602 ? -28.796 5.111 4.763 1.00 76.50 602 PRO A CA 1
ATOM 4872 C C . PRO A 1 602 ? -28.475 5.401 6.241 1.00 76.50 602 PRO A C 1
ATOM 4874 O O . PRO A 1 602 ? -27.836 4.548 6.902 1.00 76.50 602 PRO A O 1
#

Secondary structure (DSSP, 8-state):
--------------PPPTHHHHHHHHS----------S------------------S-EEEEEEE--BTTBEEEEEEEE-TTS-EEEEEEEESS---HHHHHHHHHHHHHHHHHHTT-SEEEEEES-HHHHHHHTTSS----HHHHHHHHHHHHHHTT-SEEEEEE--GGG-HHHHHHHHHHHHS---TT-----------S--GGGTTTS--SS---S-TTHHHHHHHHH----TT--HHHHHHHHHHHTTEEEETTEEEEEPTTS-EEEE--HHHHHHHHHHHHTSTT-----HHHHHHHHHHTTEE-TTHHHHHHHHHHH-HHHHHH----------------SSTTS---EEEE---SSPPTTS---EEEESS-EE---HHHHHHHIIIIIIT-TTTT----PPPTT-GGGGHHHHHHHHHHHHHHHHH-SSSS-HHHHHHHHHHHHHHS--TTTSS-HHHHHHSS----THHHHTT-HHHHHHHSS-HHHHHHHHHHHHHTHHHHHHHHHHHHHHHHHHHHHHHHTT-------TT-EEEEEPPTTS--TTGGGS-SEEEEEEEEEEETTTEEEEE-TTSPBPSS-EEGGGEEE---

Radius of gyration: 34.42 Å; Cα contacts (8 Å, |Δi|>4): 732; chains: 1; bounding box: 84×67×97 Å

InterPro domains:
  IPR002156 Ribonuclease H domain [PF13456] (73-180)
  IPR002156 Ribonuclease H domain [PS50879] (55-184)
  IPR012337 Ribonuclease H-like superfamily [SSF53098] (58-184)
  IPR012337 Ribonuclease H-like superfamily [SSF53098] (347-477)
  IPR036397 Ribonuclease H superfamily [G3DSA:3.30.420.10] (60-198)
  IPR036397 Ribonuclease H superfamily [G3DSA:3.30.420.10] (396-507)
  IPR041588 Integrase zinc-binding domain [PF17921] (273-330)

Mean predicted aligned error: 21.29 Å